Protein AF-0000000076751140 (afdb_homodimer)

Sequence (728 aa):
MRSELDDDQKALADAVTRLVRRRSEVVDLRAAVASPLGYDTTLWTTLCEQIGAAALAIPEDDGGAGFTLVETFVVLERLGAELTPSPLLGSGVLAAQAILAAAGPEDRARLLPGLAEGRTTGALAWADTRGRWRTDGSDVRAERTDDGWRLSGTSPLVLDGTDADVLLVVATTPDGVGLFEAGSGVRRDPTPALDPTLRFATVHVDGAPATPLATDAGPALSRLRDVAAVAITALQVGAAQTALDRTVEHLTTRVQFGRPLGSFQALKHRVADLYVQVETARSMFLAAARAAAHDPDDLPYRAACAKAWCSDAFSAVTAEMVQLHGGIAITWEHDAHLYFKRAHATAQLFGSAREHRRRLLEYVMRSELDDDQKALADAVTRLVRRRSEVVDLRAAVASPLGYDTTLWTTLCEQIGAAALAIPEDDGGAGFTLVETFVVLERLGAELTPSPLLGSGVLAAQAILAAAGPEDRARLLPGLAEGRTTGALAWADTRGRWRTDGSDVRAERTDDGWRLSGTSPLVLDGTDADVLLVVATTPDGVGLFEAGSGVRRDPTPALDPTLRFATVHVDGAPATPLATDAGPALSRLRDVAAVAITALQVGAAQTALDRTVEHLTTRVQFGRPLGSFQALKHRVADLYVQVETARSMFLAAARAAAHDPDDLPYRAACAKAWCSDAFSAVTAEMVQLHGGIAITWEHDAHLYFKRAHATAQLFGSAREHRRRLLEYV

Solvent-accessible surface area (backbone atoms only — not comparable to full-atom values): 34462 Å² total; per-residue (Å²): 132,78,85,59,78,53,71,68,52,46,51,50,41,52,53,51,44,51,54,52,55,59,46,44,75,76,50,43,71,68,58,25,42,67,33,96,83,32,33,47,64,66,58,52,51,46,38,20,71,76,67,26,58,32,7,26,61,30,48,51,96,44,53,22,65,49,50,43,48,44,59,40,35,42,51,38,15,48,33,22,36,66,63,52,38,64,61,50,62,27,19,41,40,50,28,45,49,48,43,70,58,42,36,48,70,69,57,38,63,68,52,36,36,43,35,16,58,52,81,35,43,25,8,44,30,39,20,16,82,63,34,44,73,51,45,74,31,34,52,20,36,42,43,83,51,97,90,40,37,29,29,35,38,41,20,35,78,7,37,49,37,57,76,35,72,39,43,34,34,38,22,22,37,97,86,35,17,20,33,27,39,58,50,64,72,61,51,54,42,74,37,61,37,59,25,68,53,52,53,26,6,34,38,38,29,73,66,16,44,38,46,77,45,26,66,75,23,35,69,38,40,47,51,45,48,32,51,49,24,37,45,50,25,23,28,34,42,24,26,31,51,41,44,45,52,53,40,51,51,49,27,64,69,38,68,51,97,91,33,40,46,51,69,37,64,70,54,42,54,53,49,52,51,46,49,52,38,48,52,51,24,45,46,33,35,51,52,16,33,46,16,65,55,75,30,71,88,50,18,62,60,33,14,28,54,16,34,25,45,19,34,52,33,22,40,53,36,27,52,51,36,28,61,75,44,33,34,37,16,34,22,73,87,31,66,40,35,56,55,37,28,42,29,60,38,55,29,27,51,74,50,34,38,68,54,25,53,54,58,49,50,76,76,99,131,78,86,57,77,52,71,69,53,46,50,50,39,51,52,50,43,52,53,52,56,59,45,44,74,76,50,43,70,67,58,25,41,67,34,97,83,32,32,47,64,65,57,53,50,47,39,20,71,76,67,29,57,31,8,24,57,30,47,52,95,42,53,21,66,49,50,45,49,45,59,38,35,42,50,38,15,49,33,22,36,66,64,52,36,65,61,49,62,26,18,41,40,50,29,45,48,48,43,70,56,41,36,47,71,69,58,38,64,68,51,37,37,42,36,15,57,52,79,36,42,26,7,44,28,38,20,16,81,64,35,44,72,52,47,74,30,34,52,20,36,43,45,82,53,99,90,41,37,28,30,36,36,41,21,34,79,7,37,47,36,57,76,34,72,40,44,32,34,40,22,22,37,96,86,35,16,21,35,27,38,58,50,65,71,60,48,53,41,74,37,63,37,60,24,70,53,52,54,27,6,35,37,38,30,74,66,17,44,36,46,78,46,26,67,74,23,35,69,37,41,48,52,44,48,33,52,50,22,38,45,49,27,23,27,34,42,24,27,31,51,41,45,45,52,53,40,52,52,48,28,64,69,37,67,52,97,91,33,40,46,51,70,36,64,70,53,42,54,54,50,52,52,46,49,53,39,49,52,52,26,45,46,33,34,51,53,16,33,47,16,65,55,73,30,70,89,50,19,60,62,32,16,29,54,17,34,24,45,19,33,51,32,23,40,52,38,27,51,50,36,28,61,76,44,34,34,36,15,34,23,71,85,30,67,41,37,58,55,36,27,42,28,59,37,56,30,26,50,74,51,34,38,69,54,26,53,53,59,49,52,75,77,101

InterPro domains:
  IPR009075 Acyl-CoA dehydrogenase/oxidase, C-terminal [PF00441] (229-358)
  IPR009100 Acyl-CoA dehydrogenase/oxidase, N-terminal and middle domain superfamily [SSF56645] (1-181)
  IPR013786 Acyl-CoA dehydrogenase/oxidase, N-terminal [PF02771] (7-118)
  IPR036250 Acyl-CoA dehydrogenase-like, C-terminal [SSF47203] (226-363)
  IPR037069 Acyl-CoA dehydrogenase/oxidase, N-terminal domain superfamily [G3DSA:1.10.540.10] (4-120)
  IPR046373 Acyl-CoA oxidase/dehydrogenase, middle domain superfamily [G3DSA:2.40.110.10] (127-215)

Radius of gyration: 27.32 Å; Cα contacts (8 Å, |Δi|>4): 1564; chains: 2; bounding box: 52×80×61 Å

Foldseek 3Di:
DPLDDDPVLVVLLVVLLVLVVVVCVVPPQVNQLPDPLRADVVSLQCCCVVVLLLQACPCVVLQGDRHHCLSNLSSLLSCLLRLHFDLCLFFSAQVLLLLVLFFDPVVSNVPRNCRSSSVFGEKEQAAEPVRARDLFFHQWAWDQDPVGIWIFGKGWFIWSQQDGPWYWYWHAYPVTIFIKTFDPDKDWAWDQALFSSTTITMIGGDRTHIGTRHRHCSVSSVLSLLSSLLSLLSSLLSNLVSLLVVLVVQQQPDDDPRGGNCVDPVVVVLSVVLVVLSSVLSSLSSVLSVCSGPNVPCNLLSSLVNLLSSLVSLLSSLVSSCVSVDPCLCDPNDCSSNSNSSSVVSCPHSHHSVRSVVVNVVVD/DPLDDDPVLVVLLVVLLVLVVVVCVVAPQVNQLPDPLRADPVSLLCCCVVVLLLQACPCVVLQGDRHHCLSNLSSLLSCLLRLHFDLCLFFSAQVLLLLVLFFDPVVSNVPVNCRSSSVFGEKEQAAAPVRARDLFFHQWAWDQDPVGIWIFGKGWFIWSQQDGPWYWYWHAYPVTIFIKTFDPDKDWAWDQALFSSTTITMIGGDRTHIGTRHRHCSVSSVLSLLSSLLSLLSSLLSNLVSLLVVLVVQQQPDDDPRGGNCVDPVVVVLSVVLVVLSSVLSSLSSVLSVCSGPNVVCNLQSSLVNLLSSLVSLLSSLVSSCVSVDPCLCDPNDCSSNSNSSSVVSCPHSHHSVRSVVVNVVVD

Organism: NCBI:txid927661

pLDDT: mean 94.87, std 6.42, range [36.28, 98.94]

Structure (mmCIF, N/CA/C/O backbone):
data_AF-0000000076751140-model_v1
#
loop_
_entity.id
_entity.type
_entity.pdbx_description
1 polymer 'Acyl-CoA dehydrogenase'
#
loop_
_atom_site.group_PDB
_atom_site.id
_atom_site.type_symbol
_atom_site.label_atom_id
_atom_site.label_alt_id
_atom_site.label_comp_id
_atom_site.label_asym_id
_atom_site.label_entity_id
_atom_site.label_seq_id
_atom_site.pdbx_PDB_ins_code
_atom_site.Cartn_x
_atom_site.Cartn_y
_atom_site.Cartn_z
_atom_site.occupancy
_atom_site.B_iso_or_equiv
_atom_site.auth_seq_id
_atom_site.auth_comp_id
_atom_site.auth_asym_id
_atom_site.auth_atom_id
_atom_site.pdbx_PDB_model_num
ATOM 1 N N . MET A 1 1 ? -12.578 17.047 31.75 1 36.56 1 MET A N 1
ATOM 2 C CA . MET A 1 1 ? -12.375 17.219 30.312 1 36.56 1 MET A CA 1
ATOM 3 C C . MET A 1 1 ? -13.336 16.344 29.516 1 36.56 1 MET A C 1
ATOM 5 O O . MET A 1 1 ? -13.477 15.156 29.797 1 36.56 1 MET A O 1
ATOM 9 N N . ARG A 1 2 ? -14.352 16.719 28.875 1 49.09 2 ARG A N 1
ATOM 10 C CA . ARG A 1 2 ? -15.445 16.016 28.203 1 49.09 2 ARG A CA 1
ATOM 11 C C . ARG A 1 2 ? -14.914 15.133 27.078 1 49.09 2 ARG A C 1
ATOM 13 O O . ARG A 1 2 ? -14.273 15.625 26.141 1 49.09 2 ARG A O 1
ATOM 20 N N . SER A 1 3 ? -14.789 13.883 27.203 1 66.38 3 SER A N 1
ATOM 21 C CA . SER A 1 3 ? -14.289 12.812 26.344 1 66.38 3 SER A CA 1
ATOM 22 C C . SER A 1 3 ? -15.117 12.695 25.062 1 66.38 3 SER A C 1
ATOM 24 O O . SER A 1 3 ? -14.797 11.906 24.172 1 66.38 3 SER A O 1
ATOM 26 N N . GLU A 1 4 ? -16.062 13.688 24.969 1 81 4 GLU A N 1
ATOM 27 C CA . GLU A 1 4 ? -16.953 13.578 23.828 1 81 4 GLU A CA 1
ATOM 28 C C . GLU A 1 4 ? -17.156 14.938 23.156 1 81 4 GLU A C 1
ATOM 30 O O . GLU A 1 4 ? -16.906 15.977 23.75 1 81 4 GLU A O 1
ATOM 35 N N . LEU A 1 5 ? -17.531 14.938 21.938 1 92.81 5 LEU A N 1
ATOM 36 C CA . LEU A 1 5 ? -17.906 16.125 21.172 1 92.81 5 LEU A CA 1
ATOM 37 C C . LEU A 1 5 ? -19.141 16.781 21.781 1 92.81 5 LEU A C 1
ATOM 39 O O . LEU A 1 5 ? -20.031 16.094 22.281 1 92.81 5 LEU A O 1
ATOM 43 N N . ASP A 1 6 ? -19.172 18.109 21.859 1 92.62 6 ASP A N 1
ATOM 44 C CA . ASP A 1 6 ? -20.391 18.781 22.266 1 92.62 6 ASP A CA 1
ATOM 45 C C . ASP A 1 6 ? -21.453 18.719 21.172 1 92.62 6 ASP A C 1
ATOM 47 O O . ASP A 1 6 ? -21.203 18.141 20.109 1 92.62 6 ASP A O 1
ATOM 51 N N . ASP A 1 7 ? -22.656 19.188 21.391 1 93.12 7 ASP A N 1
ATOM 52 C CA . ASP A 1 7 ? -23.797 19.016 20.484 1 93.12 7 ASP A CA 1
ATOM 53 C C . ASP A 1 7 ? -23.531 19.719 19.156 1 93.12 7 ASP A C 1
ATOM 55 O O . ASP A 1 7 ? -23.922 19.203 18.094 1 93.12 7 ASP A O 1
ATOM 59 N N . ASP A 1 8 ? -22.984 20.859 19.203 1 95.12 8 ASP A N 1
ATOM 60 C CA . ASP A 1 8 ? -22.688 21.594 17.969 1 95.12 8 ASP A CA 1
ATOM 61 C C . ASP A 1 8 ? -21.656 20.844 17.125 1 95.12 8 ASP A C 1
ATOM 63 O O . ASP A 1 8 ? -21.781 20.766 15.906 1 95.12 8 ASP A O 1
ATOM 67 N N . GLN A 1 9 ? -20.641 20.344 17.766 1 96.19 9 GLN A N 1
ATOM 68 C CA . GLN A 1 9 ? -19.609 19.578 17.078 1 96.19 9 GLN A CA 1
ATOM 69 C C . GLN A 1 9 ? -20.172 18.281 16.484 1 96.19 9 GLN A C 1
ATOM 71 O O . GLN A 1 9 ? -19.797 17.891 15.383 1 96.19 9 GLN A O 1
ATOM 76 N N . LYS A 1 10 ? -21.047 17.688 17.188 1 96.5 10 LYS A N 1
ATOM 77 C CA . LYS A 1 10 ? -21.734 16.5 16.672 1 96.5 10 LYS A CA 1
ATOM 78 C C . LYS A 1 10 ? -22.562 16.844 15.445 1 96.5 10 LYS A C 1
ATOM 80 O O . LYS A 1 10 ? -22.609 16.078 14.477 1 96.5 10 LYS A O 1
ATOM 85 N N . ALA A 1 11 ? -23.297 17.922 15.555 1 96.81 11 ALA A N 1
ATOM 86 C CA . ALA A 1 11 ? -24.094 18.375 14.422 1 96.81 11 ALA A CA 1
ATOM 87 C C . ALA A 1 11 ? -23.219 18.641 13.203 1 96.81 11 ALA A C 1
ATOM 89 O O . ALA A 1 11 ? -23.609 18.344 12.07 1 96.81 11 ALA A O 1
ATOM 90 N N . LEU A 1 12 ? -22.109 19.25 13.414 1 97.88 12 LEU A N 1
ATOM 91 C CA . LEU A 1 12 ? -21.125 19.484 12.359 1 97.88 12 LEU A CA 1
ATOM 92 C C . LEU A 1 12 ? -20.688 18.172 11.719 1 97.88 12 LEU A C 1
ATOM 94 O O . LEU A 1 12 ? -20.672 18.031 10.5 1 97.88 12 LEU A O 1
ATOM 98 N N . ALA A 1 13 ? -20.312 17.219 12.555 1 97.94 13 ALA A N 1
ATOM 99 C CA . ALA A 1 13 ? -19.906 15.906 12.078 1 97.94 13 ALA A CA 1
ATOM 100 C C . ALA A 1 13 ? -20.984 15.281 11.195 1 97.94 13 ALA A C 1
ATOM 102 O O . ALA A 1 13 ? -20.688 14.75 10.125 1 97.94 13 ALA A O 1
ATOM 103 N N . ASP A 1 14 ? -22.219 15.359 11.625 1 97.38 14 ASP A N 1
ATOM 104 C CA . ASP A 1 14 ? -23.344 14.781 10.891 1 97.38 14 ASP A CA 1
ATOM 105 C C . ASP A 1 14 ? -23.531 15.477 9.547 1 97.38 14 ASP A C 1
ATOM 107 O O . ASP A 1 14 ? -23.812 14.828 8.539 1 97.38 14 ASP A O 1
ATOM 111 N N . ALA A 1 15 ? -23.438 16.75 9.586 1 97.69 15 ALA A N 1
ATOM 112 C CA . ALA A 1 15 ? -23.609 17.516 8.359 1 97.69 15 ALA A CA 1
ATOM 113 C C . ALA A 1 15 ? -22.531 17.156 7.336 1 97.69 15 ALA A C 1
ATOM 115 O O . ALA A 1 15 ? -22.828 16.984 6.152 1 97.69 15 ALA A O 1
ATOM 116 N N . VAL A 1 16 ? -21.297 17.078 7.746 1 98.44 16 VAL A N 1
ATOM 117 C CA . VAL A 1 16 ? -20.203 16.719 6.859 1 98.44 16 VAL A CA 1
ATOM 118 C C . VAL A 1 16 ? -20.406 15.305 6.316 1 98.44 16 VAL A C 1
ATOM 120 O O . VAL A 1 16 ? -20.234 15.07 5.117 1 98.44 16 VAL A O 1
ATOM 123 N N . THR A 1 17 ? -20.75 14.422 7.195 1 97.88 17 THR A N 1
ATOM 124 C CA . THR A 1 17 ? -21 13.039 6.785 1 97.88 17 THR A CA 1
ATOM 125 C C . THR A 1 17 ? -22.062 12.984 5.691 1 97.88 17 THR A C 1
ATOM 127 O O . THR A 1 17 ? -21.891 12.281 4.691 1 97.88 17 THR A O 1
ATOM 130 N N . ARG A 1 18 ? -23.125 13.695 5.867 1 96.94 18 ARG A N 1
ATOM 131 C CA . ARG A 1 18 ? -24.219 13.711 4.895 1 96.94 18 ARG A CA 1
ATOM 132 C C . ARG A 1 18 ? -23.734 14.25 3.549 1 96.94 18 ARG A C 1
ATOM 134 O O . ARG A 1 18 ? -24.062 13.688 2.498 1 96.94 18 ARG A O 1
ATOM 141 N N . LEU A 1 19 ? -23 15.32 3.568 1 97.19 19 LEU A N 1
ATOM 142 C CA . LEU A 1 19 ? -22.5 15.922 2.34 1 97.19 19 LEU A CA 1
ATOM 143 C C . LEU A 1 19 ? -21.562 14.977 1.606 1 97.19 19 LEU A C 1
ATOM 145 O O . LEU A 1 19 ? -21.672 14.812 0.387 1 97.19 19 LEU A O 1
ATOM 149 N N . VAL A 1 20 ? -20.672 14.344 2.324 1 96.69 20 VAL A N 1
ATOM 150 C CA . VAL A 1 20 ? -19.672 13.453 1.744 1 96.69 20 VAL A CA 1
ATOM 151 C C . VAL A 1 20 ? -20.359 12.227 1.146 1 96.69 20 VAL A C 1
ATOM 153 O O . VAL A 1 20 ? -20.062 11.844 0.01 1 96.69 20 VAL A O 1
ATOM 156 N N . ARG A 1 21 ? -21.25 11.664 1.855 1 94.44 21 ARG A N 1
ATOM 157 C CA . ARG A 1 21 ? -21.938 10.461 1.395 1 94.44 21 ARG A CA 1
ATOM 158 C C . ARG A 1 21 ? -22.797 10.766 0.174 1 94.44 21 ARG A C 1
ATOM 160 O O . ARG A 1 21 ? -22.844 9.977 -0.777 1 94.44 21 ARG A O 1
ATOM 167 N N . ARG A 1 22 ? -23.5 11.844 0.171 1 93.81 22 ARG A N 1
ATOM 168 C CA . ARG A 1 22 ? -24.312 12.234 -0.969 1 93.81 22 ARG A CA 1
ATOM 169 C C . ARG A 1 22 ? -23.469 12.422 -2.221 1 93.81 22 ARG A C 1
ATOM 171 O O . ARG A 1 22 ? -23.844 11.984 -3.309 1 93.81 22 ARG A O 1
ATOM 178 N N . ARG A 1 23 ? -22.359 13.062 -2.09 1 91.88 23 ARG A N 1
ATOM 179 C CA . ARG A 1 23 ? -21.5 13.328 -3.24 1 91.88 23 ARG A CA 1
ATOM 180 C C . ARG A 1 23 ? -20.844 12.055 -3.742 1 91.88 23 ARG A C 1
ATOM 182 O O . ARG A 1 23 ? -20.625 11.891 -4.945 1 91.88 23 ARG A O 1
ATOM 189 N N . SER A 1 24 ? -20.5 11.164 -2.818 1 89.06 24 SER A N 1
ATOM 190 C CA . SER A 1 24 ? -19.828 9.914 -3.182 1 89.06 24 SER A CA 1
ATOM 191 C C . SER A 1 24 ? -20.719 9.055 -4.074 1 89.06 24 SER A C 1
ATOM 193 O O . SER A 1 24 ? -20.234 8.195 -4.801 1 89.06 24 SER A O 1
ATOM 195 N N . GLU A 1 25 ? -22.031 9.305 -4.035 1 86.62 25 GLU A N 1
ATOM 196 C CA . GLU A 1 25 ? -22.969 8.602 -4.91 1 86.62 25 GLU A CA 1
ATOM 197 C C . GLU A 1 25 ? -22.828 9.07 -6.355 1 86.62 25 GLU A C 1
ATOM 199 O O . GLU A 1 25 ? -23.188 8.344 -7.285 1 86.62 25 GLU A O 1
ATOM 204 N N . VAL A 1 26 ? -22.344 10.234 -6.547 1 86.06 26 VAL A N 1
ATOM 205 C CA . VAL A 1 26 ? -22.25 10.852 -7.867 1 86.06 26 VAL A CA 1
ATOM 206 C C . VAL A 1 26 ? -20.828 10.711 -8.398 1 86.06 26 VAL A C 1
ATOM 208 O O . VAL A 1 26 ? -20.625 10.406 -9.578 1 86.06 26 VAL A O 1
ATOM 211 N N . VAL A 1 27 ? -19.859 10.961 -7.582 1 87 27 VAL A N 1
ATOM 212 C CA . VAL A 1 27 ? -18.438 10.875 -7.91 1 87 27 VAL A CA 1
ATOM 213 C C . VAL A 1 27 ? -17.75 9.883 -6.977 1 87 27 VAL A C 1
ATOM 215 O O . VAL A 1 27 ? -17.5 10.188 -5.809 1 87 27 VAL A O 1
ATOM 218 N N . ASP A 1 28 ? -17.328 8.828 -7.617 1 88.5 28 ASP A N 1
ATOM 219 C CA . ASP A 1 28 ? -16.688 7.84 -6.75 1 88.5 28 ASP A CA 1
ATOM 220 C C . ASP A 1 28 ? -15.234 8.188 -6.492 1 88.5 28 ASP A C 1
ATOM 222 O O . ASP A 1 28 ? -14.695 9.117 -7.094 1 88.5 28 ASP A O 1
ATOM 226 N N . LEU A 1 29 ? -14.664 7.52 -5.566 1 90.44 29 LEU A N 1
ATOM 227 C CA . LEU A 1 29 ? -13.312 7.789 -5.082 1 90.44 29 LEU A CA 1
ATOM 228 C C . LEU A 1 29 ? -12.305 7.723 -6.219 1 90.44 29 LEU A C 1
ATOM 230 O O . LEU A 1 29 ? -11.391 8.547 -6.297 1 90.44 29 LEU A O 1
ATOM 234 N N . ARG A 1 30 ? -12.445 6.801 -7.125 1 89.06 30 ARG A N 1
ATOM 235 C CA . ARG A 1 30 ? -11.523 6.633 -8.242 1 89.06 30 ARG A CA 1
ATOM 236 C C . ARG A 1 30 ? -11.539 7.852 -9.156 1 89.06 30 ARG A C 1
ATOM 238 O O . ARG A 1 30 ? -10.484 8.328 -9.586 1 89.06 30 ARG A O 1
ATOM 245 N N . ALA A 1 31 ? -12.719 8.273 -9.422 1 92.38 31 ALA A N 1
ATOM 246 C CA . ALA A 1 31 ? -12.875 9.445 -10.281 1 92.38 31 ALA A CA 1
ATOM 247 C C . ALA A 1 31 ? -12.281 10.688 -9.625 1 92.38 31 ALA A C 1
ATOM 249 O O . ALA A 1 31 ? -11.641 11.5 -10.297 1 92.38 31 ALA A O 1
ATOM 250 N N . ALA A 1 32 ? -12.508 10.867 -8.383 1 93.06 32 ALA A N 1
ATOM 251 C CA . ALA A 1 32 ? -11.961 12.008 -7.656 1 93.06 32 ALA A CA 1
ATOM 252 C C . ALA A 1 32 ? -10.43 12 -7.695 1 93.06 32 ALA A C 1
ATOM 254 O O . ALA A 1 32 ? -9.805 13.023 -7.977 1 93.06 32 ALA A O 1
ATOM 255 N N . VAL A 1 33 ? -9.828 10.844 -7.469 1 91.81 33 VAL A N 1
ATOM 256 C CA . VAL A 1 33 ? -8.375 10.68 -7.434 1 91.81 33 VAL A CA 1
ATOM 257 C C . VAL A 1 33 ? -7.793 10.93 -8.82 1 91.81 33 VAL A C 1
ATOM 259 O O . VAL A 1 33 ? -6.715 11.508 -8.953 1 91.81 33 VAL A O 1
ATOM 262 N N . ALA A 1 34 ? -8.516 10.562 -9.797 1 91.44 34 ALA A N 1
ATOM 263 C CA . ALA A 1 34 ? -8.039 10.656 -11.172 1 91.44 34 ALA A CA 1
ATOM 264 C C . ALA A 1 34 ? -8.234 12.07 -11.719 1 91.44 34 ALA A C 1
ATOM 266 O O . ALA A 1 34 ? -7.695 12.406 -12.781 1 91.44 34 ALA A O 1
ATOM 267 N N . SER A 1 35 ? -8.953 12.883 -11.023 1 93.75 35 SER A N 1
ATOM 268 C CA . SER A 1 35 ? -9.203 14.242 -11.5 1 93.75 35 SER A CA 1
ATOM 269 C C . SER A 1 35 ? -7.91 15.047 -11.57 1 93.75 35 SER A C 1
ATOM 271 O O . SER A 1 35 ? -6.906 14.688 -10.953 1 93.75 35 SER A O 1
ATOM 273 N N . PRO A 1 36 ? -7.855 16.078 -12.297 1 91.94 36 PRO A N 1
ATOM 274 C CA . PRO A 1 36 ? -6.637 16.875 -12.492 1 91.94 36 PRO A CA 1
ATOM 275 C C . PRO A 1 36 ? -6.059 17.391 -11.18 1 91.94 36 PRO A C 1
ATOM 277 O O . PRO A 1 36 ? -4.836 17.406 -10.992 1 91.94 36 PRO A O 1
ATOM 280 N N . LEU A 1 37 ? -6.965 17.75 -10.227 1 94.69 37 LEU A N 1
ATOM 281 C CA . LEU A 1 37 ? -6.484 18.328 -8.969 1 94.69 37 LEU A CA 1
ATOM 282 C C . LEU A 1 37 ? -6.391 17.266 -7.883 1 94.69 37 LEU A C 1
ATOM 284 O O . LEU A 1 37 ? -5.898 17.531 -6.785 1 94.69 37 LEU A O 1
ATOM 288 N N . GLY A 1 38 ? -6.938 16.109 -8.219 1 94.94 38 GLY A N 1
ATOM 289 C CA . GLY A 1 38 ? -6.828 15 -7.289 1 94.94 38 GLY A CA 1
ATOM 290 C C . GLY A 1 38 ? -7.926 14.984 -6.246 1 94.94 38 GLY A C 1
ATOM 291 O O . GLY A 1 38 ? -7.855 14.234 -5.27 1 94.94 38 GLY A O 1
ATOM 292 N N . TYR A 1 39 ? -8.914 15.883 -6.348 1 96.62 39 TYR A N 1
ATOM 293 C CA . TYR A 1 39 ? -10.086 15.914 -5.477 1 96.62 39 TYR A CA 1
ATOM 294 C C . TYR A 1 39 ? -11.297 16.469 -6.207 1 96.62 39 TYR A C 1
ATOM 296 O O . TYR A 1 39 ? -11.172 17.016 -7.309 1 96.62 39 TYR A O 1
ATOM 304 N N . ASP A 1 40 ? -12.43 16.25 -5.629 1 97.06 40 ASP A N 1
ATOM 305 C CA . ASP A 1 40 ? -13.688 16.75 -6.176 1 97.06 40 ASP A CA 1
ATOM 306 C C . ASP A 1 40 ? -13.875 18.219 -5.836 1 97.06 40 ASP A C 1
ATOM 308 O O . ASP A 1 40 ? -14.297 18.562 -4.73 1 97.06 40 ASP A O 1
ATOM 312 N N . THR A 1 41 ? -13.727 19.078 -6.836 1 96.69 41 THR A N 1
ATOM 313 C CA . THR A 1 41 ? -13.789 20.516 -6.625 1 96.69 41 THR A CA 1
ATOM 314 C C . THR A 1 41 ? -15.203 20.938 -6.238 1 96.69 41 THR A C 1
ATOM 316 O O . THR A 1 41 ? -15.375 21.906 -5.492 1 96.69 41 THR A O 1
ATOM 319 N N . THR A 1 42 ? -16.156 20.203 -6.707 1 96.94 42 THR A N 1
ATOM 320 C CA . THR A 1 42 ? -17.531 20.516 -6.348 1 96.94 42 THR A CA 1
ATOM 321 C C . THR A 1 42 ? -17.781 20.234 -4.867 1 96.94 42 THR A C 1
ATOM 323 O O . THR A 1 42 ? -18.406 21.031 -4.176 1 96.94 42 THR A O 1
ATOM 326 N N . LEU A 1 43 ? -17.297 19.125 -4.445 1 97.56 43 LEU A N 1
ATOM 327 C CA . LEU A 1 43 ? -17.438 18.812 -3.027 1 97.56 43 LEU A CA 1
ATOM 328 C C . LEU A 1 43 ? -16.688 19.844 -2.172 1 97.56 43 LEU A C 1
ATOM 330 O O . LEU A 1 43 ? -17.203 20.281 -1.142 1 97.56 43 LEU A O 1
ATOM 334 N N . TRP A 1 44 ? -15.484 20.203 -2.559 1 97.69 44 TRP A N 1
ATOM 335 C CA . TRP A 1 44 ? -14.695 21.188 -1.819 1 97.69 44 TRP A CA 1
ATOM 336 C C . TRP A 1 44 ? -15.445 22.5 -1.706 1 97.69 44 TRP A C 1
ATOM 338 O O . TRP A 1 44 ? -15.57 23.062 -0.613 1 97.69 44 TRP A O 1
ATOM 348 N N . THR A 1 45 ? -15.977 22.953 -2.805 1 97.75 45 THR A N 1
ATOM 349 C CA . THR A 1 45 ? -16.734 24.188 -2.82 1 97.75 45 THR A CA 1
ATOM 350 C C . THR A 1 45 ? -17.938 24.094 -1.894 1 97.75 45 THR A C 1
ATOM 352 O O . THR A 1 45 ? -18.219 25.016 -1.127 1 97.75 45 THR A O 1
ATOM 355 N N . THR A 1 46 ? -18.594 22.984 -1.948 1 97.69 46 THR A N 1
ATOM 356 C CA . THR A 1 46 ? -19.781 22.766 -1.114 1 97.69 46 THR A CA 1
ATOM 357 C C . THR A 1 46 ? -19.406 22.781 0.364 1 97.69 46 THR A C 1
ATOM 359 O O . THR A 1 46 ? -20.094 23.391 1.185 1 97.69 46 THR A O 1
ATOM 362 N N . LEU A 1 47 ? -18.312 22.125 0.734 1 98.19 47 LEU A N 1
ATOM 363 C CA . LEU A 1 47 ? -17.844 22.078 2.115 1 98.19 47 LEU A CA 1
ATOM 364 C C . LEU A 1 47 ? -17.484 23.484 2.611 1 98.19 47 LEU A C 1
ATOM 366 O O . LEU A 1 47 ? -17.766 23.828 3.762 1 98.19 47 LEU A O 1
ATOM 370 N N . CYS A 1 48 ? -16.891 24.25 1.757 1 98.25 48 CYS A N 1
ATOM 371 C CA . CYS A 1 48 ? -16.469 25.594 2.146 1 98.25 48 CYS A CA 1
ATOM 372 C C . CYS A 1 48 ? -17.688 26.531 2.252 1 98.25 48 CYS A C 1
ATOM 374 O O . CYS A 1 48 ? -17.781 27.328 3.188 1 98.25 48 CYS A O 1
ATOM 376 N N . GLU A 1 49 ? -18.625 26.375 1.36 1 97.44 49 GLU A N 1
ATOM 377 C CA . GLU A 1 49 ? -19.75 27.281 1.309 1 97.44 49 GLU A CA 1
ATOM 378 C C . GLU A 1 49 ? -20.797 26.938 2.367 1 97.44 49 GLU A C 1
ATOM 380 O O . GLU A 1 49 ? -21.344 27.828 3.016 1 97.44 49 GLU A O 1
ATOM 385 N N . GLN A 1 50 ? -21.047 25.688 2.525 1 96.75 50 GLN A N 1
ATOM 386 C CA . GLN A 1 50 ? -22.156 25.281 3.381 1 96.75 50 GLN A CA 1
ATOM 387 C C . GLN A 1 50 ? -21.688 25.047 4.812 1 96.75 50 GLN A C 1
ATOM 389 O O . GLN A 1 50 ? -22.438 25.281 5.762 1 96.75 50 GLN A O 1
ATOM 394 N N . ILE A 1 51 ? -20.469 24.609 4.957 1 96.31 51 ILE A N 1
ATOM 395 C CA . ILE A 1 51 ? -19.969 24.25 6.273 1 96.31 51 ILE A CA 1
ATOM 396 C C . ILE A 1 51 ? -18.938 25.266 6.73 1 96.31 51 ILE A C 1
ATOM 398 O O . ILE A 1 51 ? -18.703 25.438 7.93 1 96.31 51 ILE A O 1
ATOM 402 N N . GLY A 1 52 ? -18.344 25.984 5.766 1 98 52 GLY A N 1
ATOM 403 C CA . GLY A 1 52 ? -17.188 26.812 6.078 1 98 52 GLY A CA 1
ATOM 404 C C . GLY A 1 52 ? -15.969 26.016 6.504 1 98 52 GLY A C 1
ATOM 405 O O . GLY A 1 52 ? -15.242 26.422 7.414 1 98 52 GLY A O 1
ATOM 406 N N . ALA A 1 53 ? -15.758 24.891 5.895 1 98.44 53 ALA A N 1
ATOM 407 C CA . ALA A 1 53 ? -14.773 23.906 6.34 1 98.44 53 ALA A CA 1
ATOM 408 C C . ALA A 1 53 ? -13.375 24.516 6.398 1 98.44 53 ALA A C 1
ATOM 410 O O . ALA A 1 53 ? -12.602 24.219 7.312 1 98.44 53 ALA A O 1
ATOM 411 N N . ALA A 1 54 ? -13.023 25.406 5.496 1 98.5 54 ALA A N 1
ATOM 412 C CA . ALA A 1 54 ? -11.68 25.969 5.422 1 98.5 54 ALA A CA 1
ATOM 413 C C . ALA A 1 54 ? -11.523 27.141 6.383 1 98.5 54 ALA A C 1
ATOM 415 O O . ALA A 1 54 ? -10.406 27.578 6.656 1 98.5 54 ALA A O 1
ATOM 416 N N . ALA A 1 55 ? -12.602 27.625 6.941 1 98.56 55 ALA A N 1
ATOM 417 C CA . ALA A 1 55 ? -12.594 28.875 7.707 1 98.56 55 ALA A CA 1
ATOM 418 C C . ALA A 1 55 ? -12.68 28.594 9.203 1 98.56 55 ALA A C 1
ATOM 420 O O . ALA A 1 55 ? -12.414 29.469 10.023 1 98.56 55 ALA A O 1
ATOM 421 N N . LEU A 1 56 ? -12.992 27.391 9.594 1 98.19 56 LEU A N 1
ATOM 422 C CA . LEU A 1 56 ? -13.422 27.078 10.953 1 98.19 56 LEU A CA 1
ATOM 423 C C . LEU A 1 56 ? -12.414 27.578 11.977 1 98.19 56 LEU A C 1
ATOM 425 O O . LEU A 1 56 ? -12.75 28.406 12.836 1 98.19 56 LEU A O 1
ATOM 429 N N . ALA A 1 57 ? -11.141 27.219 11.828 1 97.62 57 ALA A N 1
ATOM 430 C CA . ALA A 1 57 ? -10.133 27.531 12.844 1 97.62 57 ALA A CA 1
ATOM 431 C C . ALA A 1 57 ? -9.367 28.797 12.477 1 97.62 57 ALA A C 1
ATOM 433 O O . ALA A 1 57 ? -8.195 28.953 12.852 1 97.62 57 ALA A O 1
ATOM 434 N N . ILE A 1 58 ? -9.914 29.672 11.68 1 98.56 58 ILE A N 1
ATOM 435 C CA . ILE A 1 58 ? -9.375 30.984 11.375 1 98.56 58 ILE A CA 1
ATOM 436 C C . ILE A 1 58 ? -10.203 32.062 12.078 1 98.56 58 ILE A C 1
ATOM 438 O O . ILE A 1 58 ? -11.43 32.031 12.031 1 98.56 58 ILE A O 1
ATOM 442 N N . PRO A 1 59 ? -9.57 33 12.828 1 97.94 59 PRO A N 1
ATOM 443 C CA . PRO A 1 59 ? -10.289 34.062 13.539 1 97.94 59 PRO A CA 1
ATOM 444 C C . PRO A 1 59 ? -11.18 34.875 12.617 1 97.94 59 PRO A C 1
ATOM 446 O O . PRO A 1 59 ? -10.836 35.094 11.445 1 97.94 59 PRO A O 1
ATOM 449 N N . GLU A 1 60 ? -12.18 35.438 13.156 1 97.81 60 GLU A N 1
ATOM 450 C CA . GLU A 1 60 ? -13.102 36.25 12.398 1 97.81 60 GLU A CA 1
ATOM 451 C C . GLU A 1 60 ? -12.406 37.469 11.82 1 97.81 60 GLU A C 1
ATOM 453 O O . GLU A 1 60 ? -12.664 37.875 10.68 1 97.81 60 GLU A O 1
ATOM 458 N N . ASP A 1 61 ? -11.516 38.031 12.609 1 97.19 61 ASP A N 1
ATOM 459 C CA . ASP A 1 61 ? -10.789 39.219 12.188 1 97.19 61 ASP A CA 1
ATOM 460 C C . ASP A 1 61 ? -9.898 38.938 10.977 1 97.19 61 ASP A C 1
ATOM 462 O O . ASP A 1 61 ? -9.484 39.844 10.273 1 97.19 61 ASP A O 1
ATOM 466 N N . ASP A 1 62 ? -9.664 37.688 10.734 1 97.62 62 ASP A N 1
ATOM 467 C CA . ASP A 1 62 ? -8.836 37.25 9.609 1 97.62 62 ASP A CA 1
ATOM 468 C C . ASP A 1 62 ? -9.688 36.656 8.492 1 97.62 62 ASP A C 1
ATOM 470 O O . ASP A 1 62 ? -9.164 35.969 7.605 1 97.62 62 ASP A O 1
ATOM 474 N N . GLY A 1 63 ? -11.031 36.812 8.609 1 97.06 63 GLY A N 1
ATOM 475 C CA . GLY A 1 63 ? -11.93 36.344 7.566 1 97.06 63 GLY A CA 1
ATOM 476 C C . GLY A 1 63 ? -12.445 34.938 7.824 1 97.06 63 GLY A C 1
ATOM 477 O O . GLY A 1 63 ? -13.086 34.312 6.957 1 97.06 63 GLY A O 1
ATOM 478 N N . GLY A 1 64 ? -12.172 34.375 8.969 1 98.25 64 GLY A N 1
ATOM 479 C CA . GLY A 1 64 ? -12.602 33.031 9.273 1 98.25 64 GLY A CA 1
ATOM 480 C C . GLY A 1 64 ? -13.883 32.969 10.086 1 98.25 64 GLY A C 1
ATOM 481 O O . GLY A 1 64 ? -14.672 33.906 10.07 1 98.25 64 GLY A O 1
ATOM 482 N N . ALA A 1 65 ? -14.148 31.797 10.625 1 97.75 65 ALA A N 1
ATOM 483 C CA . ALA A 1 65 ? -15.406 31.562 11.336 1 97.75 65 ALA A CA 1
ATOM 484 C C . ALA A 1 65 ? -15.211 31.672 12.844 1 97.75 65 ALA A C 1
ATOM 486 O O . ALA A 1 65 ? -16.172 31.734 13.602 1 97.75 65 ALA A O 1
ATOM 487 N N . GLY A 1 66 ? -14 31.641 13.32 1 97.31 66 GLY A N 1
ATOM 488 C CA . GLY A 1 66 ? -13.695 31.938 14.711 1 97.31 66 GLY A CA 1
ATOM 489 C C . GLY A 1 66 ? -13.883 30.75 15.633 1 97.31 66 GLY A C 1
ATOM 490 O O . GLY A 1 66 ? -13.836 30.891 16.859 1 97.31 66 GLY A O 1
ATOM 491 N N . PHE A 1 67 ? -14.125 29.578 15.102 1 97.31 67 PHE A N 1
ATOM 492 C CA . PHE A 1 67 ? -14.172 28.359 15.914 1 97.31 67 PHE A CA 1
ATOM 493 C C . PHE A 1 67 ? -12.766 27.906 16.281 1 97.31 67 PHE A C 1
ATOM 495 O O . PHE A 1 67 ? -11.797 28.656 16.109 1 97.31 67 PHE A O 1
ATOM 502 N N . THR A 1 68 ? -12.648 26.781 16.922 1 96.69 68 THR A N 1
ATOM 503 C CA . THR A 1 68 ? -11.352 26.234 17.312 1 96.69 68 THR A CA 1
ATOM 504 C C . THR A 1 68 ? -10.922 25.125 16.359 1 96.69 68 THR A C 1
ATOM 506 O O . THR A 1 68 ? -11.648 24.781 15.422 1 96.69 68 THR A O 1
ATOM 509 N N . LEU A 1 69 ? -9.758 24.609 16.562 1 98.19 69 LEU A N 1
ATOM 510 C CA . LEU A 1 69 ? -9.219 23.516 15.75 1 98.19 69 LEU A CA 1
ATOM 511 C C . LEU A 1 69 ? -10.039 22.25 15.945 1 98.19 69 LEU A C 1
ATOM 513 O O . LEU A 1 69 ? -10.023 21.359 15.094 1 98.19 69 LEU A O 1
ATOM 517 N N . VAL A 1 70 ? -10.742 22.141 17.062 1 98.12 70 VAL A N 1
ATOM 518 C CA . VAL A 1 70 ? -11.539 20.938 17.297 1 98.12 70 VAL A CA 1
ATOM 519 C C . VAL A 1 70 ? -12.516 20.734 16.141 1 98.12 70 VAL A C 1
ATOM 521 O O . VAL A 1 70 ? -12.641 19.625 15.617 1 98.12 70 VAL A O 1
ATOM 524 N N . GLU A 1 71 ? -13.211 21.812 15.742 1 98.44 71 GLU A N 1
ATOM 525 C CA . GLU A 1 71 ? -14.195 21.703 14.664 1 98.44 71 GLU A CA 1
ATOM 526 C C . GLU A 1 71 ? -13.531 21.312 13.352 1 98.44 71 GLU A C 1
ATOM 528 O O . GLU A 1 71 ? -14.078 20.516 12.586 1 98.44 71 GLU A O 1
ATOM 533 N N . THR A 1 72 ? -12.391 21.875 13.031 1 98.69 72 THR A N 1
ATOM 534 C CA . THR A 1 72 ? -11.641 21.5 11.836 1 98.69 72 THR A CA 1
ATOM 535 C C . THR A 1 72 ? -11.281 20.016 11.875 1 98.69 72 THR A C 1
ATOM 537 O O . THR A 1 72 ? -11.391 19.312 10.859 1 98.69 72 THR A O 1
ATOM 540 N N . PHE A 1 73 ? -10.836 19.516 13.023 1 98.75 73 PHE A N 1
ATOM 541 C CA . PHE A 1 73 ? -10.445 18.125 13.156 1 98.75 73 PHE A CA 1
ATOM 542 C C . PHE A 1 73 ? -11.664 17.203 13.016 1 98.75 73 PHE A C 1
ATOM 544 O O . PHE A 1 73 ? -11.555 16.094 12.492 1 98.75 73 PHE A O 1
ATOM 551 N N . VAL A 1 74 ? -12.781 17.688 13.469 1 98.38 74 VAL A N 1
ATOM 552 C CA . VAL A 1 74 ? -14.016 16.938 13.281 1 98.38 74 VAL A CA 1
ATOM 553 C C . VAL A 1 74 ? -14.297 16.766 11.789 1 98.38 74 VAL A C 1
ATOM 555 O O . VAL A 1 74 ? -14.664 15.672 11.352 1 98.38 74 VAL A O 1
ATOM 558 N N . VAL A 1 75 ? -14.141 17.781 11.016 1 98.81 75 VAL A N 1
ATOM 559 C CA . VAL A 1 75 ? -14.344 17.703 9.578 1 98.81 75 VAL A CA 1
ATOM 560 C C . VAL A 1 75 ? -13.336 16.719 8.969 1 98.81 75 VAL A C 1
ATOM 562 O O . VAL A 1 75 ? -13.703 15.852 8.172 1 98.81 75 VAL A O 1
ATOM 565 N N . LEU A 1 76 ? -12.094 16.797 9.375 1 98.81 76 LEU A N 1
ATOM 566 C CA . LEU A 1 76 ? -11.055 15.906 8.867 1 98.81 76 LEU A CA 1
ATOM 567 C C . LEU A 1 76 ? -11.367 14.453 9.211 1 98.81 76 LEU A C 1
ATOM 569 O O . LEU A 1 76 ? -11.094 13.555 8.406 1 98.81 76 LEU A O 1
ATOM 573 N N . GLU A 1 77 ? -11.844 14.266 10.414 1 98.69 77 GLU A N 1
ATOM 574 C CA . GLU A 1 77 ? -12.203 12.906 10.828 1 98.69 77 GLU A CA 1
ATOM 575 C C . GLU A 1 77 ? -13.242 12.305 9.883 1 98.69 77 GLU A C 1
ATOM 577 O O . GLU A 1 77 ? -13.133 11.141 9.492 1 98.69 77 GLU A O 1
ATOM 582 N N . ARG A 1 78 ? -14.25 13.102 9.508 1 98.56 78 ARG A N 1
ATOM 583 C CA . ARG A 1 78 ? -15.312 12.602 8.641 1 98.56 78 ARG A CA 1
ATOM 584 C C . ARG A 1 78 ? -14.812 12.414 7.219 1 98.56 78 ARG A C 1
ATOM 586 O O . ARG A 1 78 ? -15.203 11.461 6.535 1 98.56 78 ARG A O 1
ATOM 593 N N . LEU A 1 79 ? -13.984 13.312 6.754 1 98.44 79 LEU A N 1
ATOM 594 C CA . LEU A 1 79 ? -13.359 13.117 5.449 1 98.44 79 LEU A CA 1
ATOM 595 C C . LEU A 1 79 ? -12.492 11.867 5.445 1 98.44 79 LEU A C 1
ATOM 597 O O . LEU A 1 79 ? -12.492 11.109 4.473 1 98.44 79 LEU A O 1
ATOM 601 N N . GLY A 1 80 ? -11.758 11.664 6.551 1 98.31 80 GLY A N 1
ATOM 602 C CA . GLY A 1 80 ? -10.922 10.484 6.695 1 98.31 80 GLY A CA 1
ATOM 603 C C . GLY A 1 80 ? -11.711 9.188 6.691 1 98.31 80 GLY A C 1
ATOM 604 O O . GLY A 1 80 ? -11.266 8.188 6.133 1 98.31 80 GLY A O 1
ATOM 605 N N . ALA A 1 81 ? -12.875 9.219 7.293 1 98.06 81 ALA A N 1
ATOM 606 C CA . ALA A 1 81 ? -13.719 8.031 7.402 1 98.06 81 ALA A CA 1
ATOM 607 C C . ALA A 1 81 ? -14.031 7.453 6.027 1 98.06 81 ALA A C 1
ATOM 609 O O . ALA A 1 81 ? -14.156 6.234 5.867 1 98.06 81 ALA A O 1
ATOM 610 N N . GLU A 1 82 ? -14.102 8.352 5.008 1 96.81 82 GLU A N 1
ATOM 611 C CA . GLU A 1 82 ? -14.484 7.918 3.67 1 96.81 82 GLU A CA 1
ATOM 612 C C . GLU A 1 82 ? -13.336 8.078 2.682 1 96.81 82 GLU A C 1
ATOM 614 O O . GLU A 1 82 ? -13.547 8.055 1.467 1 96.81 82 GLU A O 1
ATOM 619 N N . LEU A 1 83 ? -12.164 8.266 3.184 1 97.56 83 LEU A N 1
ATOM 620 C CA . LEU A 1 83 ? -10.961 8.438 2.367 1 97.56 83 LEU A CA 1
ATOM 621 C C . LEU A 1 83 ? -11.164 9.547 1.345 1 97.56 83 LEU A C 1
ATOM 623 O O . LEU A 1 83 ? -10.703 9.438 0.205 1 97.56 83 LEU A O 1
ATOM 627 N N . THR A 1 84 ? -11.875 10.594 1.677 1 97.44 84 THR A N 1
ATOM 628 C CA . THR A 1 84 ? -12.227 11.672 0.755 1 97.44 84 THR A CA 1
ATOM 629 C C . THR A 1 84 ? -11.039 12.602 0.534 1 97.44 84 THR A C 1
ATOM 631 O O . THR A 1 84 ? -10.578 13.266 1.467 1 97.44 84 THR A O 1
ATOM 634 N N . PRO A 1 85 ? -10.539 12.68 -0.683 1 97.31 85 PRO A N 1
ATOM 635 C CA . PRO A 1 85 ? -9.484 13.648 -0.943 1 97.31 85 PRO A CA 1
ATOM 636 C C . PRO A 1 85 ? -9.961 15.094 -0.811 1 97.31 85 PRO A C 1
ATOM 638 O O . PRO A 1 85 ? -11.07 15.422 -1.242 1 97.31 85 PRO A O 1
ATOM 641 N N . SER A 1 86 ? -9.219 15.859 -0.167 1 96.75 86 SER A N 1
ATOM 642 C CA . SER A 1 86 ? -9.539 17.266 0.034 1 96.75 86 SER A CA 1
ATOM 643 C C . SER A 1 86 ? -8.289 18.078 0.367 1 96.75 86 SER A C 1
ATOM 645 O O . SER A 1 86 ? -7.352 17.562 0.977 1 96.75 86 SER A O 1
ATOM 647 N N . PRO A 1 87 ? -8.289 19.328 0.015 1 97.31 87 PRO A N 1
ATOM 648 C CA . PRO A 1 87 ? -7.133 20.156 0.363 1 97.31 87 PRO A CA 1
ATOM 649 C C . PRO A 1 87 ? -7.168 20.641 1.81 1 97.31 87 PRO A C 1
ATOM 651 O O . PRO A 1 87 ? -6.305 21.422 2.225 1 97.31 87 PRO A O 1
ATOM 654 N N . LEU A 1 88 ? -8.109 20.234 2.572 1 98.62 88 LEU A N 1
ATOM 655 C CA . LEU A 1 88 ? -8.305 20.781 3.91 1 98.62 88 LEU A CA 1
ATOM 656 C C . LEU A 1 88 ? -7.047 20.609 4.758 1 98.62 88 LEU A C 1
ATOM 658 O O . LEU A 1 88 ? -6.637 21.531 5.465 1 98.62 88 LEU A O 1
ATOM 662 N N . LEU A 1 89 ? -6.41 19.453 4.734 1 98.69 89 LEU A N 1
ATOM 663 C CA . LEU A 1 89 ? -5.219 19.219 5.539 1 98.69 89 LEU A CA 1
ATOM 664 C C . LEU A 1 89 ? -4.09 20.156 5.121 1 98.69 89 LEU A C 1
ATOM 666 O O . LEU A 1 89 ? -3.492 20.828 5.965 1 98.69 89 LEU A O 1
ATOM 670 N N . GLY A 1 90 ? -3.818 20.219 3.865 1 98.38 90 GLY A N 1
ATOM 671 C CA . GLY A 1 90 ? -2.744 21.047 3.361 1 98.38 90 GLY A CA 1
ATOM 672 C C . GLY A 1 90 ? -3.045 22.531 3.471 1 98.38 90 GLY A C 1
ATOM 673 O O . GLY A 1 90 ? -2.232 23.297 3.99 1 98.38 90 GLY A O 1
ATOM 674 N N . SER A 1 91 ? -4.219 22.922 3.08 1 98.5 91 SER A N 1
ATOM 675 C CA . SER A 1 91 ? -4.586 24.328 2.982 1 98.5 91 SER A CA 1
ATOM 676 C C . SER A 1 91 ? -5.172 24.828 4.293 1 98.5 91 SER A C 1
ATOM 678 O O . SER A 1 91 ? -4.688 25.828 4.852 1 98.5 91 SER A O 1
ATOM 680 N N . GLY A 1 92 ? -6.141 24.156 4.785 1 97.44 92 GLY A N 1
ATOM 681 C CA . GLY A 1 92 ? -6.902 24.625 5.934 1 97.44 92 GLY A CA 1
ATOM 682 C C . GLY A 1 92 ? -6.172 24.438 7.25 1 97.44 92 GLY A C 1
ATOM 683 O O . GLY A 1 92 ? -6.406 25.172 8.211 1 97.44 92 GLY A O 1
ATOM 684 N N . VAL A 1 93 ? -5.285 23.422 7.277 1 98.44 93 VAL A N 1
ATOM 685 C CA . VAL A 1 93 ? -4.57 23.156 8.523 1 98.44 93 VAL A CA 1
ATOM 686 C C . VAL A 1 93 ? -3.125 23.641 8.391 1 98.44 93 VAL A C 1
ATOM 688 O O . VAL A 1 93 ? -2.756 24.688 8.945 1 98.44 93 VAL A O 1
ATOM 691 N N . LEU A 1 94 ? -2.365 23.078 7.543 1 98.75 94 LEU A N 1
ATOM 692 C CA . LEU A 1 94 ? -0.93 23.344 7.516 1 98.75 94 LEU A CA 1
ATOM 693 C C . LEU A 1 94 ? -0.652 24.781 7.117 1 98.75 94 LEU A C 1
ATOM 695 O O . LEU A 1 94 ? -0.05 25.531 7.883 1 98.75 94 LEU A O 1
ATOM 699 N N . ALA A 1 95 ? -1.143 25.188 5.969 1 98.81 95 ALA A N 1
ATOM 700 C CA . ALA A 1 95 ? -0.854 26.531 5.492 1 98.81 95 ALA A CA 1
ATOM 701 C C . ALA A 1 95 ? -1.502 27.594 6.395 1 98.81 95 ALA A C 1
ATOM 703 O O . ALA A 1 95 ? -0.841 28.531 6.836 1 98.81 95 ALA A O 1
ATOM 704 N N . ALA A 1 96 ? -2.754 27.422 6.68 1 98.81 96 ALA A N 1
ATOM 705 C CA . ALA A 1 96 ? -3.482 28.422 7.473 1 98.81 96 ALA A CA 1
ATOM 706 C C . ALA A 1 96 ? -2.875 28.547 8.867 1 98.81 96 ALA A C 1
ATOM 708 O O . ALA A 1 96 ? -2.668 29.672 9.352 1 98.81 96 ALA A O 1
ATOM 709 N N . GLN A 1 97 ? -2.553 27.453 9.5 1 98.5 97 GLN A N 1
ATOM 710 C CA . GLN A 1 97 ? -2.027 27.5 10.859 1 98.5 97 GLN A CA 1
ATOM 711 C C . GLN A 1 97 ? -0.586 28 10.875 1 98.5 97 GLN A C 1
ATOM 713 O O . GLN A 1 97 ? -0.156 28.641 11.836 1 98.5 97 GLN A O 1
ATOM 718 N N . ALA A 1 98 ? 0.152 27.719 9.828 1 98.69 98 ALA A N 1
ATOM 719 C CA . ALA A 1 98 ? 1.49 28.297 9.727 1 98.69 98 ALA A CA 1
ATOM 720 C C . ALA A 1 98 ? 1.428 29.812 9.68 1 98.69 98 ALA A C 1
ATOM 722 O O . ALA A 1 98 ? 2.186 30.5 10.375 1 98.69 98 ALA A O 1
ATOM 723 N N . ILE A 1 99 ? 0.531 30.328 8.867 1 98.81 99 ILE A N 1
ATOM 724 C CA . ILE A 1 99 ? 0.363 31.781 8.742 1 98.81 99 ILE A CA 1
ATOM 725 C C . ILE A 1 99 ? -0.082 32.375 10.078 1 98.81 99 ILE A C 1
ATOM 727 O O . ILE A 1 99 ? 0.499 33.344 10.555 1 98.81 99 ILE A O 1
ATOM 731 N N . LEU A 1 100 ? -1.052 31.781 10.688 1 98.44 100 LEU A N 1
ATOM 732 C CA . LEU A 1 100 ? -1.604 32.281 11.938 1 98.44 100 LEU A CA 1
ATOM 733 C C . LEU A 1 100 ? -0.537 32.312 13.031 1 98.44 100 LEU A C 1
ATOM 735 O O . LEU A 1 100 ? -0.532 33.219 13.867 1 98.44 100 LEU A O 1
ATOM 739 N N . ALA A 1 101 ? 0.342 31.328 13.008 1 97 101 ALA A N 1
ATOM 740 C CA . ALA A 1 101 ? 1.317 31.188 14.086 1 97 101 ALA A CA 1
ATOM 741 C C . ALA A 1 101 ? 2.521 32.094 13.867 1 97 101 ALA A C 1
ATOM 743 O O . ALA A 1 101 ? 3.193 32.469 14.828 1 97 101 ALA A O 1
ATOM 744 N N . ALA A 1 102 ? 2.768 32.5 12.625 1 97.44 102 ALA A N 1
ATOM 745 C CA . ALA A 1 102 ? 4.082 33.094 12.391 1 97.44 102 ALA A CA 1
ATOM 746 C C . ALA A 1 102 ? 3.951 34.438 11.711 1 97.44 102 ALA A C 1
ATOM 748 O O . ALA A 1 102 ? 4.781 35.344 11.922 1 97.44 102 ALA A O 1
ATOM 749 N N . ALA A 1 103 ? 2.91 34.688 10.93 1 98 103 ALA A N 1
ATOM 750 C CA . ALA A 1 103 ? 2.859 35.844 10.039 1 98 103 ALA A CA 1
ATOM 751 C C . ALA A 1 103 ? 2.365 37.062 10.773 1 98 103 ALA A C 1
ATOM 753 O O . ALA A 1 103 ? 1.66 36.969 11.781 1 98 103 ALA A O 1
ATOM 754 N N . GLY A 1 104 ? 2.73 38.25 10.312 1 96.69 104 GLY A N 1
ATOM 755 C CA . GLY A 1 104 ? 2.23 39.531 10.82 1 96.69 104 GLY A CA 1
ATOM 756 C C . GLY A 1 104 ? 0.858 39.875 10.289 1 96.69 104 GLY A C 1
ATOM 757 O O . GLY A 1 104 ? 0.321 39.188 9.422 1 96.69 104 GLY A O 1
ATOM 758 N N . PRO A 1 105 ? 0.335 40.969 10.789 1 97.12 105 PRO A N 1
ATOM 759 C CA . PRO A 1 105 ? -1.039 41.344 10.453 1 97.12 105 PRO A CA 1
ATOM 760 C C . PRO A 1 105 ? -1.233 41.594 8.953 1 97.12 105 PRO A C 1
ATOM 762 O O . PRO A 1 105 ? -2.273 41.25 8.398 1 97.12 105 PRO A O 1
ATOM 765 N N . GLU A 1 106 ? -0.292 42.219 8.305 1 97.69 106 GLU A N 1
ATOM 766 C CA . GLU A 1 106 ? -0.42 42.531 6.887 1 97.69 106 GLU A CA 1
ATOM 767 C C . GLU A 1 106 ? -0.498 41.281 6.043 1 97.69 106 GLU A C 1
ATOM 769 O O . GLU A 1 106 ? -1.327 41.156 5.137 1 97.69 106 GLU A O 1
ATOM 774 N N . ASP A 1 107 ? 0.405 40.375 6.289 1 98.31 107 ASP A N 1
ATOM 775 C CA . ASP A 1 107 ? 0.42 39.094 5.555 1 98.31 107 ASP A CA 1
ATOM 776 C C . ASP A 1 107 ? -0.837 38.281 5.844 1 98.31 107 ASP A C 1
ATOM 778 O O . ASP A 1 107 ? -1.38 37.625 4.945 1 98.31 107 ASP A O 1
ATOM 782 N N . ARG A 1 108 ? -1.28 38.281 7.078 1 98.56 108 ARG A N 1
ATOM 783 C CA . ARG A 1 108 ? -2.52 37.594 7.426 1 98.56 108 ARG A CA 1
ATOM 784 C C . ARG A 1 108 ? -3.697 38.156 6.629 1 98.56 108 ARG A C 1
ATOM 786 O O . ARG A 1 108 ? -4.488 37.375 6.07 1 98.56 108 ARG A O 1
ATOM 793 N N . ALA A 1 109 ? -3.791 39.438 6.562 1 98.19 109 ALA A N 1
ATOM 794 C CA . ALA A 1 109 ? -4.879 40.094 5.848 1 98.19 109 ALA A CA 1
ATOM 795 C C . ALA A 1 109 ? -4.84 39.75 4.359 1 98.19 109 ALA A C 1
ATOM 797 O O . ALA A 1 109 ? -5.887 39.625 3.715 1 98.19 109 ALA A O 1
ATOM 798 N N . ARG A 1 110 ? -3.703 39.562 3.84 1 98.19 110 ARG A N 1
ATOM 799 C CA . ARG A 1 110 ? -3.518 39.281 2.418 1 98.19 110 ARG A CA 1
ATOM 800 C C . ARG A 1 110 ? -3.846 37.844 2.09 1 98.19 110 ARG A C 1
ATOM 802 O O . ARG A 1 110 ? -4.43 37.562 1.043 1 98.19 110 ARG A O 1
ATOM 809 N N . LEU A 1 111 ? -3.49 36.875 2.918 1 98.69 111 LEU A N 1
ATOM 810 C CA . LEU A 1 111 ? -3.447 35.469 2.541 1 98.69 111 LEU A CA 1
ATOM 811 C C . LEU A 1 111 ? -4.641 34.719 3.117 1 98.69 111 LEU A C 1
ATOM 813 O O . LEU A 1 111 ? -5.191 33.844 2.465 1 98.69 111 LEU A O 1
ATOM 817 N N . LEU A 1 112 ? -5.09 35.062 4.285 1 98.81 112 LEU A N 1
ATOM 818 C CA . LEU A 1 112 ? -5.969 34.156 5.047 1 98.81 112 LEU A CA 1
ATOM 819 C C . LEU A 1 112 ? -7.395 34.219 4.504 1 98.81 112 LEU A C 1
ATOM 821 O O . LEU A 1 112 ? -8.078 33.219 4.445 1 98.81 112 LEU A O 1
ATOM 825 N N . PRO A 1 113 ? -7.934 35.438 4.066 1 98.5 113 PRO A N 1
ATOM 826 C CA . PRO A 1 113 ? -9.328 35.438 3.607 1 98.5 113 PRO A CA 1
ATOM 827 C C . PRO A 1 113 ? -9.57 34.5 2.439 1 98.5 113 PRO A C 1
ATOM 829 O O . PRO A 1 113 ? -10.57 33.781 2.43 1 98.5 113 PRO A O 1
ATOM 832 N N . GLY A 1 114 ? -8.75 34.438 1.426 1 98.5 114 GLY A N 1
ATOM 833 C CA . GLY A 1 114 ? -8.883 33.5 0.318 1 98.5 114 GLY A CA 1
ATOM 834 C C . GLY A 1 114 ? -8.844 32.062 0.753 1 98.5 114 GLY A C 1
ATOM 835 O O . GLY A 1 114 ? -9.609 31.234 0.258 1 98.5 114 GLY A O 1
ATOM 836 N N . LEU A 1 115 ? -7.934 31.734 1.66 1 98.75 115 LEU A N 1
ATOM 837 C CA . LEU A 1 115 ? -7.832 30.391 2.201 1 98.75 115 LEU A CA 1
ATOM 838 C C . LEU A 1 115 ? -9.086 30.016 2.982 1 98.75 115 LEU A C 1
ATOM 840 O O . LEU A 1 115 ? -9.594 28.906 2.869 1 98.75 115 LEU A O 1
ATOM 844 N N . ALA A 1 116 ? -9.57 30.969 3.754 1 98.62 116 ALA A N 1
ATOM 845 C CA . ALA A 1 116 ? -10.75 30.75 4.582 1 98.62 116 ALA A CA 1
ATOM 846 C C . ALA A 1 116 ? -11.977 30.469 3.721 1 98.62 116 ALA A C 1
ATOM 848 O O . ALA A 1 116 ? -12.812 29.625 4.078 1 98.62 116 ALA A O 1
ATOM 849 N N . GLU A 1 117 ? -12.055 31.125 2.621 1 98 117 GLU A N 1
ATOM 850 C CA . GLU A 1 117 ? -13.195 30.953 1.728 1 98 117 GLU A CA 1
ATOM 851 C C . GLU A 1 117 ? -13.062 29.703 0.88 1 98 117 GLU A C 1
ATOM 853 O O . GLU A 1 117 ? -14.031 29.234 0.276 1 98 117 GLU A O 1
ATOM 858 N N . GLY A 1 118 ? -11.93 29.156 0.831 1 97.94 118 GLY A N 1
ATOM 859 C CA . GLY A 1 118 ? -11.656 28 -0.004 1 97.94 118 GLY A CA 1
ATOM 860 C C . GLY A 1 118 ? -11.438 28.344 -1.464 1 97.94 118 GLY A C 1
ATOM 861 O O . GLY A 1 118 ? -11.266 27.469 -2.303 1 97.94 118 GLY A O 1
ATOM 862 N N . ARG A 1 119 ? -11.438 29.625 -1.806 1 97.44 119 ARG A N 1
ATOM 863 C CA . ARG A 1 119 ? -11.203 30.078 -3.172 1 97.44 119 ARG A CA 1
ATOM 864 C C . ARG A 1 119 ? -9.758 29.859 -3.586 1 97.44 119 ARG A C 1
ATOM 866 O O . ARG A 1 119 ? -9.477 29.562 -4.75 1 97.44 119 ARG A O 1
ATOM 873 N N . THR A 1 120 ? -8.867 30.062 -2.689 1 98.12 120 THR A N 1
ATOM 874 C CA . THR A 1 120 ? -7.465 29.719 -2.879 1 98.12 120 THR A CA 1
ATOM 875 C C . THR A 1 120 ? -7.07 28.547 -1.969 1 98.12 120 THR A C 1
ATOM 877 O O . THR A 1 120 ? -7.676 28.359 -0.914 1 98.12 120 THR A O 1
ATOM 880 N N . THR A 1 121 ? -6.133 27.766 -2.461 1 98.56 121 THR A N 1
ATOM 881 C CA . THR A 1 121 ? -5.578 26.688 -1.648 1 98.56 121 THR A CA 1
ATOM 882 C C . THR A 1 121 ? -4.113 26.953 -1.322 1 98.56 121 THR A C 1
ATOM 884 O O . THR A 1 121 ? -3.416 27.641 -2.078 1 98.56 121 THR A O 1
ATOM 887 N N . GLY A 1 122 ? -3.723 26.5 -0.183 1 98.75 122 GLY A N 1
ATOM 888 C CA . GLY A 1 122 ? -2.346 26.641 0.259 1 98.75 122 GLY A CA 1
ATOM 889 C C . GLY A 1 122 ? -1.628 25.312 0.412 1 98.75 122 GLY A C 1
ATOM 890 O O . GLY A 1 122 ? -2.26 24.281 0.664 1 98.75 122 GLY A O 1
ATOM 891 N N . ALA A 1 123 ? -0.361 25.297 0.236 1 98.81 123 ALA A N 1
ATOM 892 C CA . ALA A 1 123 ? 0.538 24.188 0.511 1 98.81 123 ALA A CA 1
ATOM 893 C C . ALA A 1 123 ? 1.758 24.641 1.305 1 98.81 123 ALA A C 1
ATOM 895 O O . ALA A 1 123 ? 2.146 25.812 1.237 1 98.81 123 ALA A O 1
ATOM 896 N N . LEU A 1 124 ? 2.334 23.719 2.039 1 98.88 124 LEU A N 1
ATOM 897 C CA . LEU A 1 124 ? 3.49 24.016 2.879 1 98.88 124 LEU A CA 1
ATOM 898 C C . LEU A 1 124 ? 4.648 23.062 2.562 1 98.88 124 LEU A C 1
ATOM 900 O O . LEU A 1 124 ? 4.555 21.859 2.801 1 98.88 124 LEU A O 1
ATOM 904 N N . ALA A 1 125 ? 5.695 23.609 2 1 98.81 125 ALA A N 1
ATOM 905 C CA . ALA A 1 125 ? 6.957 22.891 1.822 1 98.81 125 ALA A CA 1
ATOM 906 C C . ALA A 1 125 ? 7.816 22.969 3.08 1 98.81 125 ALA A C 1
ATOM 908 O O . ALA A 1 125 ? 8.359 24.031 3.398 1 98.81 125 ALA A O 1
ATOM 909 N N . TRP A 1 126 ? 7.98 21.844 3.742 1 98.69 126 TRP A N 1
ATOM 910 C CA . TRP A 1 126 ? 8.586 21.875 5.07 1 98.69 126 TRP A CA 1
ATOM 911 C C . TRP A 1 126 ? 9.562 20.719 5.254 1 98.69 126 TRP A C 1
ATOM 913 O O . TRP A 1 126 ? 10.648 20.891 5.816 1 98.69 126 TRP A O 1
ATOM 923 N N . ALA A 1 127 ? 9.234 19.562 4.797 1 97.75 127 ALA A N 1
ATOM 924 C CA . ALA A 1 127 ? 10.055 18.375 5.023 1 97.75 127 ALA A CA 1
ATOM 925 C C . ALA A 1 127 ? 11.445 18.547 4.414 1 97.75 127 ALA A C 1
ATOM 927 O O . ALA A 1 127 ? 11.586 19.109 3.326 1 97.75 127 ALA A O 1
ATOM 928 N N . ASP A 1 128 ? 12.414 18.047 5.105 1 96 128 ASP A N 1
ATOM 929 C CA . ASP A 1 128 ? 13.75 18.031 4.516 1 96 128 ASP A CA 1
ATOM 930 C C . ASP A 1 128 ? 13.898 16.891 3.518 1 96 128 ASP A C 1
ATOM 932 O O . ASP A 1 128 ? 12.953 16.125 3.303 1 96 128 ASP A O 1
ATOM 936 N N . THR A 1 129 ? 15.008 16.781 2.855 1 93.44 129 THR A N 1
ATOM 937 C CA . THR A 1 129 ? 15.195 15.852 1.745 1 93.44 129 THR A CA 1
ATOM 938 C C . THR A 1 129 ? 15.141 14.406 2.232 1 93.44 129 THR A C 1
ATOM 940 O O . THR A 1 129 ? 15.016 13.484 1.43 1 93.44 129 THR A O 1
ATOM 943 N N . ARG A 1 130 ? 15.164 14.219 3.547 1 88.25 130 ARG A N 1
ATOM 944 C CA . ARG A 1 130 ? 15.047 12.891 4.129 1 88.25 130 ARG A CA 1
ATOM 945 C C . ARG A 1 130 ? 13.617 12.609 4.578 1 88.25 130 ARG A C 1
ATOM 947 O O . ARG A 1 130 ? 13.328 11.547 5.121 1 88.25 130 ARG A O 1
ATOM 954 N N . GLY A 1 131 ? 12.781 13.555 4.383 1 92.62 131 GLY A N 1
ATOM 955 C CA . GLY A 1 131 ? 11.375 13.367 4.707 1 92.62 131 GLY A CA 1
ATOM 956 C C . GLY A 1 131 ? 11.047 13.695 6.152 1 92.62 131 GLY A C 1
ATOM 957 O O . GLY A 1 131 ? 10.07 13.18 6.703 1 92.62 131 GLY A O 1
ATOM 958 N N . ARG A 1 132 ? 11.891 14.516 6.812 1 92.56 132 ARG A N 1
ATOM 959 C CA . ARG A 1 132 ? 11.664 14.898 8.203 1 92.56 132 ARG A CA 1
ATOM 960 C C . ARG A 1 132 ? 11.156 16.328 8.305 1 92.56 132 ARG A C 1
ATOM 962 O O . ARG A 1 132 ? 11.617 17.203 7.566 1 92.56 132 ARG A O 1
ATOM 969 N N . TRP A 1 133 ? 10.195 16.469 9.188 1 96.69 133 TRP A N 1
ATOM 970 C CA . TRP A 1 133 ? 9.703 17.812 9.5 1 96.69 133 TRP A CA 1
ATOM 971 C C . TRP A 1 133 ? 10.375 18.359 10.75 1 96.69 133 TRP A C 1
ATOM 973 O O . TRP A 1 133 ? 9.844 18.219 11.859 1 96.69 133 TRP A O 1
ATOM 983 N N . ARG A 1 134 ? 11.438 19.047 10.516 1 94.06 134 ARG A N 1
ATOM 984 C CA . ARG A 1 134 ? 12.219 19.578 11.625 1 94.06 134 ARG A CA 1
ATOM 985 C C . ARG A 1 134 ? 11.734 20.969 12.023 1 94.06 134 ARG A C 1
ATOM 987 O O . ARG A 1 134 ? 11.336 21.766 11.164 1 94.06 134 ARG A O 1
ATOM 994 N N . THR A 1 135 ? 11.875 21.266 13.305 1 94.38 135 THR A N 1
ATOM 995 C CA . THR A 1 135 ? 11.422 22.578 13.766 1 94.38 135 THR A CA 1
ATOM 996 C C . THR A 1 135 ? 12.578 23.578 13.766 1 94.38 135 THR A C 1
ATOM 998 O O . THR A 1 135 ? 12.359 24.781 13.93 1 94.38 135 THR A O 1
ATOM 1001 N N . ASP A 1 136 ? 13.773 23.094 13.547 1 92.25 136 ASP A N 1
ATOM 1002 C CA . ASP A 1 136 ? 14.938 23.969 13.586 1 92.25 136 ASP A CA 1
ATOM 1003 C C . ASP A 1 136 ? 15.445 24.266 12.18 1 92.25 136 ASP A C 1
ATOM 1005 O O . ASP A 1 136 ? 16.516 24.859 12.016 1 92.25 136 ASP A O 1
ATOM 1009 N N . GLY A 1 137 ? 14.727 23.844 11.203 1 89.88 137 GLY A N 1
ATOM 1010 C CA . GLY A 1 137 ? 15.156 24.156 9.844 1 89.88 137 GLY A CA 1
ATOM 1011 C C . GLY A 1 137 ? 14.648 23.172 8.812 1 89.88 137 GLY A C 1
ATOM 1012 O O . GLY A 1 137 ? 13.789 22.328 9.117 1 89.88 137 GLY A O 1
ATOM 1013 N N . SER A 1 138 ? 15.055 23.391 7.543 1 95.25 138 SER A N 1
ATOM 1014 C CA . SER A 1 138 ? 14.805 22.531 6.391 1 95.25 138 SER A CA 1
ATOM 1015 C C . SER A 1 138 ? 16 22.5 5.449 1 95.25 138 SER A C 1
ATOM 1017 O O . SER A 1 138 ? 17.062 23.047 5.77 1 95.25 138 SER A O 1
ATOM 1019 N N . ASP A 1 139 ? 15.883 21.797 4.367 1 96.94 139 ASP A N 1
ATOM 1020 C CA . ASP A 1 139 ? 16.969 21.734 3.393 1 96.94 139 ASP A CA 1
ATOM 1021 C C . ASP A 1 139 ? 16.812 22.828 2.332 1 96.94 139 ASP A C 1
ATOM 1023 O O . ASP A 1 139 ? 17.547 22.844 1.343 1 96.94 139 ASP A O 1
ATOM 1027 N N . VAL A 1 140 ? 15.859 23.734 2.529 1 98.44 140 VAL A N 1
ATOM 1028 C CA . VAL A 1 140 ? 15.758 24.953 1.751 1 98.44 140 VAL A CA 1
ATOM 1029 C C . VAL A 1 140 ? 16.406 26.109 2.512 1 98.44 140 VAL A C 1
ATOM 1031 O O . VAL A 1 140 ? 16.156 26.297 3.701 1 98.44 140 VAL A O 1
ATOM 1034 N N . ARG A 1 141 ? 17.234 26.812 1.787 1 98.06 141 ARG A N 1
ATOM 1035 C CA . ARG A 1 141 ? 17.938 27.938 2.385 1 98.06 141 ARG A CA 1
ATOM 1036 C C . ARG A 1 141 ? 17.375 29.266 1.895 1 98.06 141 ARG A C 1
ATOM 1038 O O . ARG A 1 141 ? 17.031 29.406 0.721 1 98.06 141 ARG A O 1
ATOM 1045 N N . ALA A 1 142 ? 17.281 30.156 2.811 1 97.75 142 ALA A N 1
ATOM 1046 C CA . ALA A 1 142 ? 16.891 31.516 2.477 1 97.75 142 ALA A CA 1
ATOM 1047 C C . ALA A 1 142 ? 18.047 32.5 2.658 1 97.75 142 ALA A C 1
ATOM 1049 O O . ALA A 1 142 ? 18.703 32.5 3.703 1 97.75 142 ALA A O 1
ATOM 1050 N N . GLU A 1 143 ? 18.281 33.219 1.658 1 96.19 143 GLU A N 1
ATOM 1051 C CA . GLU A 1 143 ? 19.328 34.25 1.703 1 96.19 143 GLU A CA 1
ATOM 1052 C C . GLU A 1 143 ? 18.781 35.625 1.366 1 96.19 143 GLU A C 1
ATOM 1054 O O . GLU A 1 143 ? 17.953 35.75 0.465 1 96.19 143 GLU A O 1
ATOM 1059 N N . ARG A 1 144 ? 19.281 36.594 2.135 1 95.31 144 ARG A N 1
ATOM 1060 C CA . ARG A 1 144 ? 18.922 37.969 1.845 1 95.31 144 ARG A CA 1
ATOM 1061 C C . ARG A 1 144 ? 19.844 38.562 0.778 1 95.31 144 ARG A C 1
ATOM 1063 O O . ARG A 1 144 ? 21.062 38.406 0.847 1 95.31 144 ARG A O 1
ATOM 1070 N N . THR A 1 145 ? 19.203 39.125 -0.213 1 93.5 145 THR A N 1
ATOM 1071 C CA . THR A 1 145 ? 19.938 39.844 -1.263 1 93.5 145 THR A CA 1
ATOM 1072 C C . THR A 1 145 ? 19.531 41.312 -1.323 1 93.5 145 THR A C 1
ATOM 1074 O O . THR A 1 145 ? 18.688 41.75 -0.531 1 93.5 145 THR A O 1
ATOM 1077 N N . ASP A 1 146 ? 20.141 42.062 -2.238 1 93.06 146 ASP A N 1
ATOM 1078 C CA . ASP A 1 146 ? 19.812 43.469 -2.424 1 93.06 146 ASP A CA 1
ATOM 1079 C C . ASP A 1 146 ? 18.359 43.656 -2.869 1 93.06 146 ASP A C 1
ATOM 1081 O O . ASP A 1 146 ? 17.719 44.656 -2.572 1 93.06 146 ASP A O 1
ATOM 1085 N N . ASP A 1 147 ? 17.781 42.625 -3.494 1 91.38 147 ASP A N 1
ATOM 1086 C CA . ASP A 1 147 ? 16.453 42.688 -4.082 1 91.38 147 ASP A CA 1
ATOM 1087 C C . ASP A 1 147 ? 15.43 41.938 -3.238 1 91.38 147 ASP A C 1
ATOM 1089 O O . ASP A 1 147 ? 14.305 41.688 -3.68 1 91.38 147 ASP A O 1
ATOM 1093 N N . GLY A 1 148 ? 15.875 41.594 -2.035 1 94.19 148 GLY A N 1
ATOM 1094 C CA . GLY A 1 148 ? 14.953 40.875 -1.189 1 94.19 148 GLY A CA 1
ATOM 1095 C C . GLY A 1 148 ? 15.469 39.5 -0.805 1 94.19 148 GLY A C 1
ATOM 1096 O O . GLY A 1 148 ? 16.688 39.281 -0.684 1 94.19 148 GLY A O 1
ATOM 1097 N N . TRP A 1 149 ? 14.578 38.5 -0.578 1 96.69 149 TRP A N 1
ATOM 1098 C CA . TRP A 1 149 ? 14.953 37.156 -0.172 1 96.69 149 TRP A CA 1
ATOM 1099 C C . TRP A 1 149 ? 14.898 36.219 -1.354 1 96.69 149 TRP A C 1
ATOM 1101 O O . TRP A 1 149 ? 14.039 36.344 -2.23 1 96.69 149 TRP A O 1
ATOM 1111 N N . ARG A 1 150 ? 15.789 35.25 -1.343 1 97.81 150 ARG A N 1
ATOM 1112 C CA . ARG A 1 150 ? 15.844 34.188 -2.334 1 97.81 150 ARG A CA 1
ATOM 1113 C C . ARG A 1 150 ? 15.914 32.812 -1.662 1 97.81 150 ARG A C 1
ATOM 1115 O O . ARG A 1 150 ? 16.578 32.656 -0.641 1 97.81 150 ARG A O 1
ATOM 1122 N N . LEU A 1 151 ? 15.211 31.875 -2.254 1 98.19 151 LEU A N 1
ATOM 1123 C CA . LEU A 1 151 ? 15.188 30.516 -1.729 1 98.19 151 LEU A CA 1
ATOM 1124 C C . LEU A 1 151 ? 15.922 29.562 -2.66 1 98.19 151 LEU A C 1
ATOM 1126 O O . LEU A 1 151 ? 15.82 29.672 -3.883 1 98.19 151 LEU A O 1
ATOM 1130 N N . SER A 1 152 ? 16.719 28.641 -2.111 1 98.44 152 SER A N 1
ATOM 1131 C CA . SER A 1 152 ? 17.391 27.578 -2.848 1 98.44 152 SER A CA 1
ATOM 1132 C C . SER A 1 152 ? 17.328 26.25 -2.09 1 98.44 152 SER A C 1
ATOM 1134 O O . SER A 1 152 ? 17.562 26.219 -0.879 1 98.44 152 SER A O 1
ATOM 1136 N N . GLY A 1 153 ? 16.938 25.234 -2.818 1 98.44 153 GLY A N 1
ATOM 1137 C CA . GLY A 1 153 ? 16.875 23.906 -2.215 1 98.44 153 GLY A CA 1
ATOM 1138 C C . GLY A 1 153 ? 15.695 23.094 -2.711 1 98.44 153 GLY A C 1
ATOM 1139 O O . GLY A 1 153 ? 15.156 23.359 -3.781 1 98.44 153 GLY A O 1
ATOM 1140 N N . THR A 1 154 ? 15.406 22 -1.979 1 98.19 154 THR A N 1
ATOM 1141 C CA . THR A 1 154 ? 14.344 21.062 -2.338 1 98.19 154 THR A CA 1
ATOM 1142 C C . THR A 1 154 ? 13.57 20.625 -1.1 1 98.19 154 THR A C 1
ATOM 1144 O O . THR A 1 154 ? 14.164 20.375 -0.046 1 98.19 154 THR A O 1
ATOM 1147 N N . SER A 1 155 ? 12.305 20.594 -1.213 1 98.25 155 SER A N 1
ATOM 1148 C CA . SER A 1 155 ? 11.438 20.078 -0.166 1 98.25 155 SER A CA 1
ATOM 1149 C C . SER A 1 155 ? 10.453 19.062 -0.729 1 98.25 155 SER A C 1
ATOM 1151 O O . SER A 1 155 ? 9.617 19.391 -1.569 1 98.25 155 SER A O 1
ATOM 1153 N N . PRO A 1 156 ? 10.508 17.75 -0.297 1 97.94 156 PRO A N 1
ATOM 1154 C CA . PRO A 1 156 ? 9.539 16.719 -0.695 1 97.94 156 PRO A CA 1
ATOM 1155 C C . PRO A 1 156 ? 8.305 16.703 0.208 1 97.94 156 PRO A C 1
ATOM 1157 O O . PRO A 1 156 ? 8.219 17.484 1.16 1 97.94 156 PRO A O 1
ATOM 1160 N N . LEU A 1 157 ? 7.309 15.852 -0.101 1 98.06 157 LEU A N 1
ATOM 1161 C CA . LEU A 1 157 ? 6.148 15.539 0.724 1 98.06 157 LEU A CA 1
ATOM 1162 C C . LEU A 1 157 ? 5.289 16.781 0.946 1 98.06 157 LEU A C 1
ATOM 1164 O O . LEU A 1 157 ? 4.801 17.016 2.055 1 98.06 157 LEU A O 1
ATOM 1168 N N . VAL A 1 158 ? 5.184 17.578 -0.083 1 98.56 158 VAL A N 1
ATOM 1169 C CA . VAL A 1 158 ? 4.344 18.781 0.008 1 98.56 158 VAL A CA 1
ATOM 1170 C C . VAL A 1 158 ? 2.908 18.422 -0.378 1 98.56 158 VAL A C 1
ATOM 1172 O O . VAL A 1 158 ? 2.588 18.312 -1.563 1 98.56 158 VAL A O 1
ATOM 1175 N N . LEU A 1 159 ? 2.066 18.297 0.629 1 98.06 159 LEU A N 1
ATOM 1176 C CA . LEU A 1 159 ? 0.667 17.953 0.397 1 98.06 159 LEU A CA 1
ATOM 1177 C C . LEU A 1 159 ? 0 18.984 -0.51 1 98.06 159 LEU A C 1
ATOM 1179 O O . LEU A 1 159 ? 0.056 20.188 -0.24 1 98.06 159 LEU A O 1
ATOM 1183 N N . ASP A 1 160 ? -0.573 18.578 -1.606 1 96.88 160 ASP A N 1
ATOM 1184 C CA . ASP A 1 160 ? -1.308 19.391 -2.574 1 96.88 160 ASP A CA 1
ATOM 1185 C C . ASP A 1 160 ? -0.419 20.484 -3.162 1 96.88 160 ASP A C 1
ATOM 1187 O O . ASP A 1 160 ? -0.909 21.547 -3.557 1 96.88 160 ASP A O 1
ATOM 1191 N N . GLY A 1 161 ? 0.861 20.219 -3.232 1 98 161 GLY A N 1
ATOM 1192 C CA . GLY A 1 161 ? 1.833 21.25 -3.576 1 98 161 GLY A CA 1
ATOM 1193 C C . GLY A 1 161 ? 1.903 21.531 -5.066 1 98 161 GLY A C 1
ATOM 1194 O O . GLY A 1 161 ? 2.432 22.562 -5.484 1 98 161 GLY A O 1
ATOM 1195 N N . THR A 1 162 ? 1.332 20.641 -5.871 1 97.25 162 THR A N 1
ATOM 1196 C CA . THR A 1 162 ? 1.455 20.781 -7.316 1 97.25 162 THR A CA 1
ATOM 1197 C C . THR A 1 162 ? 0.653 21.984 -7.812 1 97.25 162 THR A C 1
ATOM 1199 O O . THR A 1 162 ? 1.122 22.734 -8.664 1 97.25 162 THR A O 1
ATOM 1202 N N . ASP A 1 163 ? -0.52 22.188 -7.23 1 96.31 163 ASP A N 1
ATOM 1203 C CA . ASP A 1 163 ? -1.458 23.125 -7.848 1 96.31 163 ASP A CA 1
ATOM 1204 C C . ASP A 1 163 ? -1.876 24.203 -6.863 1 96.31 163 ASP A C 1
ATOM 1206 O O . ASP A 1 163 ? -2.691 25.078 -7.195 1 96.31 163 ASP A O 1
ATOM 1210 N N . ALA A 1 164 ? -1.335 24.203 -5.672 1 97.94 164 ALA A N 1
ATOM 1211 C CA . ALA A 1 164 ? -1.741 25.172 -4.656 1 97.94 164 ALA A CA 1
ATOM 1212 C C . ALA A 1 164 ? -1.507 26.609 -5.133 1 97.94 164 ALA A C 1
ATOM 1214 O O . ALA A 1 164 ? -0.506 26.891 -5.797 1 97.94 164 ALA A O 1
ATOM 1215 N N . ASP A 1 165 ? -2.373 27.5 -4.785 1 98.19 165 ASP A N 1
ATOM 1216 C CA . ASP A 1 165 ? -2.26 28.922 -5.145 1 98.19 165 ASP A CA 1
ATOM 1217 C C . ASP A 1 165 ? -1.174 29.609 -4.32 1 98.19 165 ASP A C 1
ATOM 1219 O O . ASP A 1 165 ? -0.433 30.438 -4.84 1 98.19 165 ASP A O 1
ATOM 1223 N N . VAL A 1 166 ? -1.164 29.312 -3.043 1 98.5 166 VAL A N 1
ATOM 1224 C CA . VAL A 1 166 ? -0.184 29.844 -2.109 1 98.5 166 VAL A CA 1
ATOM 1225 C C . VAL A 1 166 ? 0.809 28.766 -1.71 1 98.5 166 VAL A C 1
ATOM 1227 O O . VAL A 1 166 ? 0.412 27.703 -1.223 1 98.5 166 VAL A O 1
ATOM 1230 N N . LEU A 1 167 ? 2.029 28.984 -1.984 1 98.81 167 LEU A N 1
ATOM 1231 C CA . LEU A 1 167 ? 3.072 28.047 -1.581 1 98.81 167 LEU A CA 1
ATOM 1232 C C . LEU A 1 167 ? 3.947 28.641 -0.484 1 98.81 167 LEU A C 1
ATOM 1234 O O . LEU A 1 167 ? 4.641 29.625 -0.711 1 98.81 167 LEU A O 1
ATOM 1238 N N . LEU A 1 168 ? 3.834 28.094 0.679 1 98.88 168 LEU A N 1
ATOM 1239 C CA . LEU A 1 168 ? 4.695 28.469 1.797 1 98.88 168 LEU A CA 1
ATOM 1240 C C . LEU A 1 168 ? 5.887 27.516 1.901 1 98.88 168 LEU A C 1
ATOM 1242 O O . LEU A 1 168 ? 5.77 26.328 1.608 1 98.88 168 LEU A O 1
ATOM 1246 N N . VAL A 1 169 ? 6.98 28.047 2.324 1 98.81 169 VAL A N 1
ATOM 1247 C CA . VAL A 1 169 ? 8.219 27.281 2.41 1 98.81 169 VAL A CA 1
ATOM 1248 C C . VAL A 1 169 ? 8.906 27.547 3.744 1 98.81 169 VAL A C 1
ATOM 1250 O O . VAL A 1 169 ? 9.141 28.719 4.102 1 98.81 169 VAL A O 1
ATOM 1253 N N . VAL A 1 170 ? 9.164 26.531 4.488 1 98.75 170 VAL A N 1
ATOM 1254 C CA . VAL A 1 170 ? 10.055 26.625 5.645 1 98.75 170 VAL A CA 1
ATOM 1255 C C . VAL A 1 170 ? 11.508 26.609 5.176 1 98.75 170 VAL A C 1
ATOM 1257 O O . VAL A 1 170 ? 11.93 25.688 4.477 1 98.75 170 VAL A O 1
ATOM 1260 N N . ALA A 1 171 ? 12.242 27.609 5.52 1 98.38 171 ALA A N 1
ATOM 1261 C CA . ALA A 1 171 ? 13.609 27.703 5.027 1 98.38 171 ALA A CA 1
ATOM 1262 C C . ALA A 1 171 ? 14.57 28.062 6.156 1 98.38 171 ALA A C 1
ATOM 1264 O O . ALA A 1 171 ? 14.219 28.797 7.074 1 98.38 171 ALA A O 1
ATOM 1265 N N . THR A 1 172 ? 15.734 27.531 6.059 1 97.56 172 THR A N 1
ATOM 1266 C CA . THR A 1 172 ? 16.797 27.828 7.008 1 97.56 172 THR A CA 1
ATOM 1267 C C . THR A 1 172 ? 17.453 29.172 6.676 1 97.56 172 THR A C 1
ATOM 1269 O O . THR A 1 172 ? 17.812 29.422 5.523 1 97.56 172 THR A O 1
ATOM 1272 N N . THR A 1 173 ? 17.547 30.016 7.641 1 93.81 173 THR A N 1
ATOM 1273 C CA . THR A 1 173 ? 18.219 31.312 7.535 1 93.81 173 THR A CA 1
ATOM 1274 C C . THR A 1 173 ? 19.5 31.328 8.367 1 93.81 173 THR A C 1
ATOM 1276 O O . THR A 1 173 ? 19.734 30.422 9.172 1 93.81 173 THR A O 1
ATOM 1279 N N . PRO A 1 174 ? 20.375 32.312 8.156 1 87.75 174 PRO A N 1
ATOM 1280 C CA . PRO A 1 174 ? 21.562 32.406 8.992 1 87.75 174 PRO A CA 1
ATOM 1281 C C . PRO A 1 174 ? 21.234 32.5 10.484 1 87.75 174 PRO A C 1
ATOM 1283 O O . PRO A 1 174 ? 22.031 32.062 11.328 1 87.75 174 PRO A O 1
ATOM 1286 N N . ASP A 1 175 ? 20.109 33.031 10.805 1 88.94 175 ASP A N 1
ATOM 1287 C CA . ASP A 1 175 ? 19.766 33.281 12.195 1 88.94 175 ASP A CA 1
ATOM 1288 C C . ASP A 1 175 ? 18.781 32.25 12.727 1 88.94 175 ASP A C 1
ATOM 1290 O O . ASP A 1 175 ? 18.281 32.375 13.844 1 88.94 175 ASP A O 1
ATOM 1294 N N . GLY A 1 176 ? 18.469 31.297 11.945 1 93.75 176 GLY A N 1
ATOM 1295 C CA . GLY A 1 176 ? 17.531 30.281 12.398 1 93.75 176 GLY A CA 1
ATOM 1296 C C . GLY A 1 176 ? 16.656 29.75 11.281 1 93.75 176 GLY A C 1
ATOM 1297 O O . GLY A 1 176 ? 17.156 29.391 10.211 1 93.75 176 GLY A O 1
ATOM 1298 N N . VAL A 1 177 ? 15.328 29.562 11.625 1 97.31 177 VAL A N 1
ATOM 1299 C CA . VAL A 1 177 ? 14.391 29.016 10.648 1 97.31 177 VAL A CA 1
ATOM 1300 C C . VAL A 1 177 ? 13.25 30.016 10.414 1 97.31 177 VAL A C 1
ATOM 1302 O O . VAL A 1 177 ? 12.789 30.672 11.352 1 97.31 177 VAL A O 1
ATOM 1305 N N . GLY A 1 178 ? 12.93 30.266 9.156 1 97.81 178 GLY A N 1
ATOM 1306 C CA . GLY A 1 178 ? 11.867 31.188 8.797 1 97.81 178 GLY A CA 1
ATOM 1307 C C . GLY A 1 178 ? 10.766 30.547 7.98 1 97.81 178 GLY A C 1
ATOM 1308 O O . GLY A 1 178 ? 10.859 29.375 7.617 1 97.81 178 GLY A O 1
ATOM 1309 N N . LEU A 1 179 ? 9.648 31.25 7.852 1 98.56 179 LEU A N 1
ATOM 1310 C CA . LEU A 1 179 ? 8.531 30.938 6.969 1 98.56 179 LEU A CA 1
ATOM 1311 C C . LEU A 1 179 ? 8.43 31.953 5.836 1 98.56 179 LEU A C 1
ATOM 1313 O O . LEU A 1 179 ? 8.422 33.156 6.078 1 98.56 179 LEU A O 1
ATOM 1317 N N . PHE A 1 180 ? 8.375 31.453 4.617 1 98.69 180 PHE A N 1
ATOM 1318 C CA . PHE A 1 180 ? 8.383 32.312 3.447 1 98.69 180 PHE A CA 1
ATOM 1319 C C . PHE A 1 180 ? 7.234 31.969 2.51 1 98.69 180 PHE A C 1
ATOM 1321 O O . PHE A 1 180 ? 6.812 30.812 2.436 1 98.69 180 PHE A O 1
ATOM 1328 N N . GLU A 1 181 ? 6.691 32.906 1.831 1 98.75 181 GLU A N 1
ATOM 1329 C CA . GLU A 1 181 ? 5.832 32.719 0.668 1 98.75 181 GLU A CA 1
ATOM 1330 C C . GLU A 1 181 ? 6.645 32.688 -0.623 1 98.75 181 GLU A C 1
ATOM 1332 O O . GLU A 1 181 ? 7.32 33.688 -0.949 1 98.75 181 GLU A O 1
ATOM 1337 N N . ALA A 1 182 ? 6.586 31.609 -1.297 1 98 182 ALA A N 1
ATOM 1338 C CA . ALA A 1 182 ? 7.375 31.484 -2.52 1 98 182 ALA A CA 1
ATOM 1339 C C . ALA A 1 182 ? 6.801 32.344 -3.639 1 98 182 ALA A C 1
ATOM 1341 O O . ALA A 1 182 ? 5.582 32.438 -3.801 1 98 182 ALA A O 1
ATOM 1342 N N . GLY A 1 183 ? 7.68 32.969 -4.359 1 94.69 183 GLY A N 1
ATOM 1343 C CA . GLY A 1 183 ? 7.289 33.719 -5.547 1 94.69 183 GLY A CA 1
ATOM 1344 C C . GLY A 1 183 ? 7.332 32.875 -6.812 1 94.69 183 GLY A C 1
ATOM 1345 O O . GLY A 1 183 ? 6.949 31.703 -6.809 1 94.69 183 GLY A O 1
ATOM 1346 N N . SER A 1 184 ? 7.688 33.5 -7.918 1 91.75 184 SER A N 1
ATOM 1347 C CA . SER A 1 184 ? 7.766 32.812 -9.211 1 91.75 184 SER A CA 1
ATOM 1348 C C . SER A 1 184 ? 9.023 31.969 -9.312 1 91.75 184 SER A C 1
ATOM 1350 O O . SER A 1 184 ? 9.906 32.062 -8.461 1 91.75 184 SER A O 1
ATOM 1352 N N . GLY A 1 185 ? 9.055 31.062 -10.289 1 93.25 185 GLY A N 1
ATOM 1353 C CA . GLY A 1 185 ? 10.25 30.297 -10.609 1 93.25 185 GLY A CA 1
ATOM 1354 C C . GLY A 1 185 ? 10.414 29.047 -9.758 1 93.25 185 GLY A C 1
ATOM 1355 O O . GLY A 1 185 ? 11.539 28.625 -9.484 1 93.25 185 GLY A O 1
ATOM 1356 N N . VAL A 1 186 ? 9.383 28.578 -9.219 1 97.38 186 VAL A N 1
ATOM 1357 C CA . VAL A 1 186 ? 9.398 27.359 -8.422 1 97.38 186 VAL A CA 1
ATOM 1358 C C . VAL A 1 186 ? 8.977 26.172 -9.289 1 97.38 186 VAL A C 1
ATOM 1360 O O . VAL A 1 186 ? 7.969 26.25 -10 1 97.38 186 VAL A O 1
ATOM 1363 N N . ARG A 1 187 ? 9.766 25.156 -9.352 1 98.31 187 ARG A N 1
ATOM 1364 C CA . ARG A 1 187 ? 9.367 23.922 -10 1 98.31 187 ARG A CA 1
ATOM 1365 C C . ARG A 1 187 ? 8.656 22.984 -9.023 1 98.31 187 ARG A C 1
ATOM 1367 O O . ARG A 1 187 ? 9.148 22.734 -7.93 1 98.31 187 ARG A O 1
ATOM 1374 N N . ARG A 1 188 ? 7.527 22.531 -9.328 1 98.19 188 ARG A N 1
ATOM 1375 C CA . ARG A 1 188 ? 6.695 21.656 -8.516 1 98.19 188 ARG A CA 1
ATOM 1376 C C . ARG A 1 188 ? 6.426 20.344 -9.242 1 98.19 188 ARG A C 1
ATOM 1378 O O . ARG A 1 188 ? 5.609 20.297 -10.164 1 98.19 188 ARG A O 1
ATOM 1385 N N . ASP A 1 189 ? 7.059 19.25 -8.82 1 97.56 189 ASP A N 1
ATOM 1386 C CA . ASP A 1 189 ? 6.914 17.953 -9.453 1 97.56 189 ASP A CA 1
ATOM 1387 C C . ASP A 1 189 ? 5.91 17.078 -8.703 1 97.56 189 ASP A C 1
ATOM 1389 O O . ASP A 1 189 ? 6.105 16.766 -7.527 1 97.56 189 ASP A O 1
ATOM 1393 N N . PRO A 1 190 ? 4.801 16.734 -9.398 1 96.69 190 PRO A N 1
ATOM 1394 C CA . PRO A 1 190 ? 3.932 15.75 -8.742 1 96.69 190 PRO A CA 1
ATOM 1395 C C . PRO A 1 190 ? 4.668 14.461 -8.383 1 96.69 190 PRO A C 1
ATOM 1397 O O . PRO A 1 190 ? 5.41 13.914 -9.203 1 96.69 190 PRO A O 1
ATOM 1400 N N . THR A 1 191 ? 4.5 14.016 -7.156 1 96 191 THR A N 1
ATOM 1401 C CA . THR A 1 191 ? 5.172 12.82 -6.656 1 96 191 THR A CA 1
ATOM 1402 C C . THR A 1 191 ? 4.156 11.805 -6.141 1 96 191 THR A C 1
ATOM 1404 O O . THR A 1 191 ? 3.725 11.883 -4.988 1 96 191 THR A O 1
ATOM 1407 N N . PRO A 1 192 ? 3.807 10.789 -6.941 1 93.19 192 PRO A N 1
ATOM 1408 C CA . PRO A 1 192 ? 2.875 9.766 -6.469 1 93.19 192 PRO A CA 1
ATOM 1409 C C . PRO A 1 192 ? 3.314 9.125 -5.152 1 93.19 192 PRO A C 1
ATOM 1411 O O . PRO A 1 192 ? 4.508 9.102 -4.844 1 93.19 192 PRO A O 1
ATOM 1414 N N . ALA A 1 193 ? 2.309 8.703 -4.387 1 94.5 193 ALA A N 1
ATOM 1415 C CA . ALA A 1 193 ? 2.588 8.164 -3.059 1 94.5 193 ALA A CA 1
ATOM 1416 C C . ALA A 1 193 ? 1.869 6.832 -2.846 1 94.5 193 ALA A C 1
ATOM 1418 O O . ALA A 1 193 ? 1.089 6.398 -3.697 1 94.5 193 ALA A O 1
ATOM 1419 N N . LEU A 1 194 ? 2.184 6.18 -1.753 1 95.25 194 LEU A N 1
ATOM 1420 C CA . LEU A 1 194 ? 1.542 4.945 -1.311 1 95.25 194 LEU A CA 1
ATOM 1421 C C . LEU A 1 194 ? 0.024 5.09 -1.317 1 95.25 194 LEU A C 1
ATOM 1423 O O . LEU A 1 194 ? -0.684 4.215 -1.823 1 95.25 194 LEU A O 1
ATOM 1427 N N . ASP A 1 195 ? -0.494 6.105 -0.733 1 95.62 195 ASP A N 1
ATOM 1428 C CA . ASP A 1 195 ? -1.914 6.441 -0.708 1 95.62 195 ASP A CA 1
ATOM 1429 C C . ASP A 1 195 ? -2.273 7.395 -1.844 1 95.62 195 ASP A C 1
ATOM 1431 O O . ASP A 1 195 ? -1.906 8.57 -1.812 1 95.62 195 ASP A O 1
ATOM 1435 N N . PRO A 1 196 ? -2.982 6.941 -2.799 1 93.44 196 PRO A N 1
ATOM 1436 C CA . PRO A 1 196 ? -3.287 7.801 -3.945 1 93.44 196 PRO A CA 1
ATOM 1437 C C . PRO A 1 196 ? -4.25 8.93 -3.596 1 93.44 196 PRO A C 1
ATOM 1439 O O . PRO A 1 196 ? -4.434 9.859 -4.387 1 93.44 196 PRO A O 1
ATOM 1442 N N . THR A 1 197 ? -4.863 8.859 -2.443 1 94.62 197 THR A N 1
ATOM 1443 C CA . THR A 1 197 ? -5.84 9.875 -2.074 1 94.62 197 THR A CA 1
ATOM 1444 C C . THR A 1 197 ? -5.148 11.086 -1.455 1 94.62 197 THR A C 1
ATOM 1446 O O . THR A 1 197 ? -5.793 12.102 -1.177 1 94.62 197 THR A O 1
ATOM 1449 N N . LEU A 1 198 ? -3.887 10.977 -1.217 1 96.19 198 LEU A N 1
ATOM 1450 C CA . LEU A 1 198 ? -3.057 12.094 -0.782 1 96.19 198 LEU A CA 1
ATOM 1451 C C . LEU A 1 198 ? -2.088 12.516 -1.884 1 96.19 198 LEU A C 1
ATOM 1453 O O . LEU A 1 198 ? -1.209 11.742 -2.271 1 96.19 198 LEU A O 1
ATOM 1457 N N . ARG A 1 199 ? -2.188 13.719 -2.318 1 96.44 199 ARG A N 1
ATOM 1458 C CA . ARG A 1 199 ? -1.301 14.188 -3.379 1 96.44 199 ARG A CA 1
ATOM 1459 C C . ARG A 1 199 ? -0.108 14.938 -2.805 1 96.44 199 ARG A C 1
ATOM 1461 O O . ARG A 1 199 ? -0.269 15.789 -1.927 1 96.44 199 ARG A O 1
ATOM 1468 N N . PHE A 1 200 ? 1.048 14.516 -3.338 1 97.75 200 PHE A N 1
ATOM 1469 C CA . PHE A 1 200 ? 2.277 15.156 -2.883 1 97.75 200 PHE A CA 1
ATOM 1470 C C . PHE A 1 200 ? 3.045 15.75 -4.055 1 97.75 200 PHE A C 1
ATOM 1472 O O . PHE A 1 200 ? 2.912 15.289 -5.191 1 97.75 200 PHE A O 1
ATOM 1479 N N . ALA A 1 201 ? 3.775 16.766 -3.787 1 98.06 201 ALA A N 1
ATOM 1480 C CA . ALA A 1 201 ? 4.73 17.344 -4.73 1 98.06 201 ALA A CA 1
ATOM 1481 C C . ALA A 1 201 ? 6.117 17.453 -4.105 1 98.06 201 ALA A C 1
ATOM 1483 O O . ALA A 1 201 ? 6.258 17.469 -2.881 1 98.06 201 ALA A O 1
ATOM 1484 N N . THR A 1 202 ? 7.109 17.391 -4.898 1 98.31 202 THR A N 1
ATOM 1485 C CA . THR A 1 202 ? 8.445 17.844 -4.539 1 98.31 202 THR A CA 1
ATOM 1486 C C . THR A 1 202 ? 8.703 19.25 -5.113 1 98.31 202 THR A C 1
ATOM 1488 O O . THR A 1 202 ? 8.594 19.453 -6.32 1 98.31 202 THR A O 1
ATOM 1491 N N . VAL A 1 203 ? 9.023 20.109 -4.246 1 98.5 203 VAL A N 1
ATOM 1492 C CA . VAL A 1 203 ? 9.219 21.5 -4.629 1 98.5 203 VAL A CA 1
ATOM 1493 C C . VAL A 1 203 ? 10.711 21.797 -4.738 1 98.5 203 VAL A C 1
ATOM 1495 O O . VAL A 1 203 ? 11.484 21.484 -3.828 1 98.5 203 VAL A O 1
ATOM 1498 N N . HIS A 1 204 ? 11.102 22.375 -5.875 1 98.5 204 HIS A N 1
ATOM 1499 C CA . HIS A 1 204 ? 12.469 22.797 -6.129 1 98.5 204 HIS A CA 1
ATOM 1500 C C . HIS A 1 204 ? 12.539 24.312 -6.332 1 98.5 204 HIS A C 1
ATOM 1502 O O . HIS A 1 204 ? 11.797 24.875 -7.145 1 98.5 204 HIS A O 1
ATOM 1508 N N . VAL A 1 205 ? 13.367 24.875 -5.57 1 98 205 VAL A N 1
ATOM 1509 C CA . VAL A 1 205 ? 13.586 26.312 -5.695 1 98 205 VAL A CA 1
ATOM 1510 C C . VAL A 1 205 ? 15.07 26.594 -5.969 1 98 205 VAL A C 1
ATOM 1512 O O . VAL A 1 205 ? 15.945 26.031 -5.309 1 98 205 VAL A O 1
ATOM 1515 N N . ASP A 1 206 ? 15.344 27.344 -7.004 1 97.31 206 ASP A N 1
ATOM 1516 C CA . ASP A 1 206 ? 16.703 27.734 -7.395 1 97.31 206 ASP A CA 1
ATOM 1517 C C . ASP A 1 206 ? 16.844 29.25 -7.496 1 97.31 206 ASP A C 1
ATOM 1519 O O . ASP A 1 206 ? 16.781 29.812 -8.586 1 97.31 206 ASP A O 1
ATOM 1523 N N . GLY A 1 207 ? 17.141 29.891 -6.379 1 96.94 207 GLY A N 1
ATOM 1524 C CA . GLY A 1 207 ? 17.234 31.344 -6.328 1 96.94 207 GLY A CA 1
ATOM 1525 C C . GLY A 1 207 ? 15.914 32.031 -6.59 1 96.94 207 GLY A C 1
ATOM 1526 O O . GLY A 1 207 ? 15.867 33.062 -7.25 1 96.94 207 GLY A O 1
ATOM 1527 N N . ALA A 1 208 ? 14.859 31.438 -6.18 1 97.06 208 ALA A N 1
ATOM 1528 C CA . ALA A 1 208 ? 13.531 31.984 -6.422 1 97.06 208 ALA A CA 1
ATOM 1529 C C . ALA A 1 208 ? 13.211 33.094 -5.441 1 97.06 208 ALA A C 1
ATOM 1531 O O . ALA A 1 208 ? 13.523 33 -4.254 1 97.06 208 ALA A O 1
ATOM 1532 N N . PRO A 1 209 ? 12.602 34.188 -5.918 1 97.62 209 PRO A N 1
ATOM 1533 C CA . PRO A 1 209 ? 12.203 35.25 -4.988 1 97.62 209 PRO A CA 1
ATOM 1534 C C . PRO A 1 209 ? 11.164 34.781 -3.971 1 97.62 209 PRO A C 1
ATOM 1536 O O . PRO A 1 209 ? 10.344 33.906 -4.273 1 97.62 209 PRO A O 1
ATOM 1539 N N . ALA A 1 210 ? 11.219 35.375 -2.801 1 97.81 210 ALA A N 1
ATOM 1540 C CA . ALA A 1 210 ? 10.281 35 -1.747 1 97.81 210 ALA A CA 1
ATOM 1541 C C . ALA A 1 210 ? 9.984 36.156 -0.826 1 97.81 210 ALA A C 1
ATOM 1543 O O . ALA A 1 210 ? 10.805 37.094 -0.704 1 97.81 210 ALA A O 1
ATOM 1544 N N . THR A 1 211 ? 8.852 36.156 -0.237 1 97.5 211 THR A N 1
ATOM 1545 C CA . THR A 1 211 ? 8.438 37.125 0.771 1 97.5 211 THR A CA 1
ATOM 1546 C C . THR A 1 211 ? 8.5 36.5 2.168 1 97.5 211 THR A C 1
ATOM 1548 O O . THR A 1 211 ? 7.863 35.469 2.432 1 97.5 211 THR A O 1
ATOM 1551 N N . PRO A 1 212 ? 9.273 37.094 3.041 1 97.5 212 PRO A N 1
ATOM 1552 C CA . PRO A 1 212 ? 9.312 36.531 4.402 1 97.5 212 PRO A CA 1
ATOM 1553 C C . PRO A 1 212 ? 8.031 36.844 5.184 1 97.5 212 PRO A C 1
ATOM 1555 O O . PRO A 1 212 ? 7.562 37.969 5.219 1 97.5 212 PRO A O 1
ATOM 1558 N N . LEU A 1 213 ? 7.469 35.844 5.742 1 98.19 213 LEU A N 1
ATOM 1559 C CA . LEU A 1 213 ? 6.359 36 6.676 1 98.19 213 LEU A CA 1
ATOM 1560 C C . LEU A 1 213 ? 6.867 36.062 8.109 1 98.19 213 LEU A C 1
ATOM 1562 O O . LEU A 1 213 ? 6.258 36.719 8.961 1 98.19 213 LEU A O 1
ATOM 1566 N N . ALA A 1 214 ? 7.898 35.281 8.367 1 96.81 214 ALA A N 1
ATOM 1567 C CA . ALA A 1 214 ? 8.625 35.281 9.641 1 96.81 214 ALA A CA 1
ATOM 1568 C C . ALA A 1 214 ? 10.055 34.781 9.445 1 96.81 214 ALA A C 1
ATOM 1570 O O . ALA A 1 214 ? 10.312 33.875 8.656 1 96.81 214 ALA A O 1
ATOM 1571 N N . THR A 1 215 ? 10.984 35.344 10.156 1 94.44 215 THR A N 1
ATOM 1572 C CA . THR A 1 215 ? 12.375 34.938 10.055 1 94.44 215 THR A CA 1
ATOM 1573 C C . THR A 1 215 ? 12.812 34.188 11.32 1 94.44 215 THR A C 1
ATOM 1575 O O . THR A 1 215 ? 13.945 33.719 11.406 1 94.44 215 THR A O 1
ATOM 1578 N N . ASP A 1 216 ? 12.016 34.156 12.258 1 92.88 216 ASP A N 1
ATOM 1579 C CA . ASP A 1 216 ? 12.172 33.344 13.469 1 92.88 216 ASP A CA 1
ATOM 1580 C C . ASP A 1 216 ? 10.922 32.531 13.75 1 92.88 216 ASP A C 1
ATOM 1582 O O . ASP A 1 216 ? 10.18 32.812 14.688 1 92.88 216 ASP A O 1
ATOM 1586 N N . ALA A 1 217 ? 10.766 31.453 13.008 1 96.5 217 ALA A N 1
ATOM 1587 C CA . ALA A 1 217 ? 9.508 30.703 12.992 1 96.5 217 ALA A CA 1
ATOM 1588 C C . ALA A 1 217 ? 9.609 29.438 13.836 1 96.5 217 ALA A C 1
ATOM 1590 O O . ALA A 1 217 ? 8.695 28.609 13.844 1 96.5 217 ALA A O 1
ATOM 1591 N N . GLY A 1 218 ? 10.688 29.203 14.578 1 95.81 218 GLY A N 1
ATOM 1592 C CA . GLY A 1 218 ? 10.93 27.984 15.336 1 95.81 218 GLY A CA 1
ATOM 1593 C C . GLY A 1 218 ? 9.766 27.609 16.234 1 95.81 218 GLY A C 1
ATOM 1594 O O . GLY A 1 218 ? 9.219 26.516 16.109 1 95.81 218 GLY A O 1
ATOM 1595 N N . PRO A 1 219 ? 9.43 28.516 17.125 1 95.12 219 PRO A N 1
ATOM 1596 C CA . PRO A 1 219 ? 8.328 28.219 18.031 1 95.12 219 PRO A CA 1
ATOM 1597 C C . PRO A 1 219 ? 7.016 27.938 17.297 1 95.12 219 PRO A C 1
ATOM 1599 O O . PRO A 1 219 ? 6.266 27.031 17.672 1 95.12 219 PRO A O 1
ATOM 1602 N N . ALA A 1 220 ? 6.75 28.703 16.266 1 96.88 220 ALA A N 1
ATOM 1603 C CA . ALA A 1 220 ? 5.547 28.5 15.469 1 96.88 220 ALA A CA 1
ATOM 1604 C C . ALA A 1 220 ? 5.543 27.125 14.828 1 96.88 220 ALA A C 1
ATOM 1606 O O . ALA A 1 220 ? 4.508 26.453 14.773 1 96.88 220 ALA A O 1
ATOM 1607 N N . LEU A 1 221 ? 6.684 26.734 14.32 1 97.56 221 LEU A N 1
ATOM 1608 C CA . LEU A 1 221 ? 6.797 25.438 13.648 1 97.56 221 LEU A CA 1
ATOM 1609 C C . LEU A 1 221 ? 6.66 24.297 14.641 1 97.56 221 LEU A C 1
ATOM 1611 O O . LEU A 1 221 ? 6.129 23.234 14.305 1 97.56 221 LEU A O 1
ATOM 1615 N N . SER A 1 222 ? 7.164 24.5 15.828 1 97.06 222 SER A N 1
ATOM 1616 C CA . SER A 1 222 ? 6.992 23.484 16.859 1 97.06 222 SER A CA 1
ATOM 1617 C C . SER A 1 222 ? 5.516 23.234 17.141 1 97.06 222 SER A C 1
ATOM 1619 O O . SER A 1 222 ? 5.078 22.078 17.219 1 97.06 222 SER A O 1
ATOM 1621 N N . ARG A 1 223 ? 4.828 24.281 17.312 1 97.5 223 ARG A N 1
ATOM 1622 C CA . ARG A 1 223 ? 3.395 24.141 17.547 1 97.5 223 ARG A CA 1
ATOM 1623 C C . ARG A 1 223 ? 2.709 23.531 16.328 1 97.5 223 ARG A C 1
ATOM 1625 O O . ARG A 1 223 ? 1.832 22.672 16.469 1 97.5 223 ARG A O 1
ATOM 1632 N N . LEU A 1 224 ? 3.053 23.984 15.18 1 98.31 224 LEU A N 1
ATOM 1633 C CA . LEU A 1 224 ? 2.436 23.484 13.953 1 98.31 224 LEU A CA 1
ATOM 1634 C C . LEU A 1 224 ? 2.641 21.984 13.797 1 98.31 224 LEU A C 1
ATOM 1636 O O . LEU A 1 224 ? 1.745 21.281 13.336 1 98.31 224 LEU A O 1
ATOM 1640 N N . ARG A 1 225 ? 3.83 21.516 14.086 1 98.19 225 ARG A N 1
ATOM 1641 C CA . ARG A 1 225 ? 4.098 20.094 13.992 1 98.19 225 ARG A CA 1
ATOM 1642 C C . ARG A 1 225 ? 3.129 19.297 14.859 1 98.19 225 ARG A C 1
ATOM 1644 O O . ARG A 1 225 ? 2.6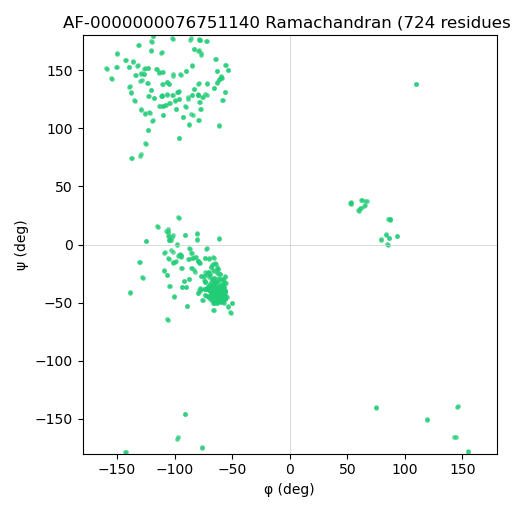35 18.234 14.445 1 98.19 225 ARG A O 1
ATOM 1651 N N . ASP A 1 226 ? 2.926 19.781 16.062 1 98.44 226 ASP A N 1
ATOM 1652 C CA . ASP A 1 226 ? 1.985 19.109 16.969 1 98.44 226 ASP A CA 1
ATOM 1653 C C . ASP A 1 226 ? 0.563 19.172 16.406 1 98.44 226 ASP A C 1
ATOM 1655 O O . ASP A 1 226 ? -0.167 18.172 16.453 1 98.44 226 ASP A O 1
ATOM 1659 N N . VAL A 1 227 ? 0.19 20.297 15.922 1 98.81 227 VAL A N 1
ATOM 1660 C CA . VAL A 1 227 ? -1.137 20.469 15.344 1 98.81 227 VAL A CA 1
ATOM 1661 C C . VAL A 1 227 ? -1.295 19.531 14.141 1 98.81 227 VAL A C 1
ATOM 1663 O O . VAL A 1 227 ? -2.34 18.906 13.969 1 98.81 227 VAL A O 1
ATOM 1666 N N . ALA A 1 228 ? -0.299 19.469 13.32 1 98.81 228 ALA A N 1
ATOM 1667 C CA . ALA A 1 228 ? -0.306 18.594 12.156 1 98.81 228 ALA A CA 1
ATOM 1668 C C . ALA A 1 228 ? -0.458 17.125 12.57 1 98.81 228 ALA A C 1
ATOM 1670 O O . ALA A 1 228 ? -1.202 16.375 11.945 1 98.81 228 ALA A O 1
ATOM 1671 N N . ALA A 1 229 ? 0.279 16.766 13.586 1 98.75 229 ALA A N 1
ATOM 1672 C CA . ALA A 1 229 ? 0.168 15.398 14.102 1 98.75 229 ALA A CA 1
ATOM 1673 C C . ALA A 1 229 ? -1.265 15.086 14.523 1 98.75 229 ALA A C 1
ATOM 1675 O O . ALA A 1 229 ? -1.793 14.016 14.211 1 98.75 229 ALA A O 1
ATOM 1676 N N . VAL A 1 230 ? -1.876 16 15.234 1 98.88 230 VAL A N 1
ATOM 1677 C CA . VAL A 1 230 ? -3.25 15.797 15.68 1 98.88 230 VAL A CA 1
ATOM 1678 C C . VAL A 1 230 ? -4.176 15.695 14.469 1 98.88 230 VAL A C 1
ATOM 1680 O O . VAL A 1 230 ? -5.094 14.875 14.445 1 98.88 230 VAL A O 1
ATOM 1683 N N . ALA A 1 231 ? -3.977 16.547 13.492 1 98.94 231 ALA A N 1
ATOM 1684 C CA . ALA A 1 231 ? -4.785 16.5 12.281 1 98.94 231 ALA A CA 1
ATOM 1685 C C . ALA A 1 231 ? -4.699 15.125 11.617 1 98.94 231 ALA A C 1
ATOM 1687 O O . ALA A 1 231 ? -5.707 14.586 11.148 1 98.94 231 ALA A O 1
ATOM 1688 N N . ILE A 1 232 ? -3.5 14.578 11.547 1 98.88 232 ILE A N 1
ATOM 1689 C CA . ILE A 1 232 ? -3.303 13.258 10.969 1 98.88 232 ILE A CA 1
ATOM 1690 C C . ILE A 1 232 ? -4.105 12.219 11.758 1 98.88 232 ILE A C 1
ATOM 1692 O O . ILE A 1 232 ? -4.711 11.32 11.172 1 98.88 232 ILE A O 1
ATOM 1696 N N . THR A 1 233 ? -4.098 12.359 13.094 1 98.88 233 THR A N 1
ATOM 1697 C CA . THR A 1 233 ? -4.824 11.391 13.906 1 98.88 233 THR A CA 1
ATOM 1698 C C . THR A 1 233 ? -6.324 11.469 13.625 1 98.88 233 THR A C 1
ATOM 1700 O O . THR A 1 233 ? -7.023 10.453 13.688 1 98.88 233 THR A O 1
ATOM 1703 N N . ALA A 1 234 ? -6.836 12.672 13.305 1 98.81 234 ALA A N 1
ATOM 1704 C CA . ALA A 1 234 ? -8.242 12.805 12.922 1 98.81 234 ALA A CA 1
ATOM 1705 C C . ALA A 1 234 ? -8.562 11.938 11.711 1 98.81 234 ALA A C 1
ATOM 1707 O O . ALA A 1 234 ? -9.531 11.18 11.727 1 98.81 234 ALA A O 1
ATOM 1708 N N . LEU A 1 235 ? -7.738 12.047 10.695 1 98.81 235 LEU A N 1
ATOM 1709 C CA . LEU A 1 235 ? -7.906 11.219 9.508 1 98.81 235 LEU A CA 1
ATOM 1710 C C . LEU A 1 235 ? -7.852 9.742 9.859 1 98.81 235 LEU A C 1
ATOM 1712 O O . LEU A 1 235 ? -8.664 8.945 9.375 1 98.81 235 LEU A O 1
ATOM 1716 N N . GLN A 1 236 ? -6.883 9.391 10.703 1 98.88 236 GLN A N 1
ATOM 1717 C CA . GLN A 1 236 ? -6.641 7.992 11.062 1 98.88 236 GLN A CA 1
ATOM 1718 C C . GLN A 1 236 ? -7.82 7.406 11.828 1 98.88 236 GLN A C 1
ATOM 1720 O O . GLN A 1 236 ? -8.266 6.293 11.539 1 98.88 236 GLN A O 1
ATOM 1725 N N . VAL A 1 237 ? -8.328 8.156 12.805 1 98.5 237 VAL A N 1
ATOM 1726 C CA . VAL A 1 237 ? -9.391 7.641 13.664 1 98.5 237 VAL A CA 1
ATOM 1727 C C . VAL A 1 237 ? -10.672 7.48 12.852 1 98.5 237 VAL A C 1
ATOM 1729 O O . VAL A 1 237 ? -11.391 6.488 13 1 98.5 237 VAL A O 1
ATOM 1732 N N . GLY A 1 238 ? -10.992 8.453 12.016 1 98.56 238 GLY A N 1
ATOM 1733 C CA . GLY A 1 238 ? -12.148 8.328 11.148 1 98.56 238 GLY A CA 1
ATOM 1734 C C . GLY A 1 238 ? -12.086 7.109 10.242 1 98.56 238 GLY A C 1
ATOM 1735 O O . GLY A 1 238 ? -13.047 6.34 10.156 1 98.56 238 GLY A O 1
ATOM 1736 N N . ALA A 1 2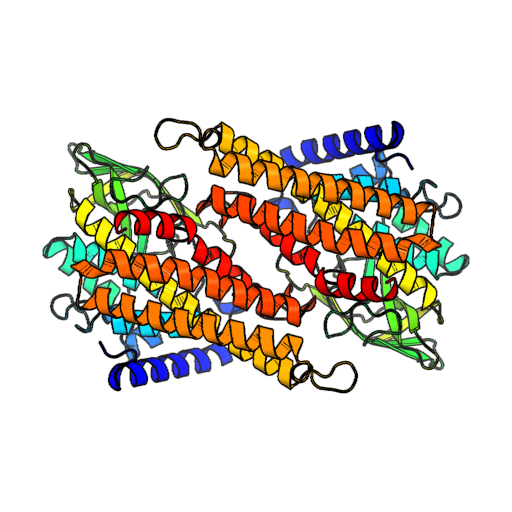39 ? -10.984 6.938 9.625 1 98.75 239 ALA A N 1
ATOM 1737 C CA . ALA A 1 239 ? -10.805 5.82 8.703 1 98.75 239 ALA A CA 1
ATOM 1738 C C . ALA A 1 239 ? -10.789 4.488 9.453 1 98.75 239 ALA A C 1
ATOM 1740 O O . ALA A 1 239 ? -11.328 3.49 8.969 1 98.75 239 ALA A O 1
ATOM 1741 N N . ALA A 1 240 ? -10.125 4.465 10.625 1 98.75 240 ALA A N 1
ATOM 1742 C CA . ALA A 1 240 ? -10.07 3.246 11.438 1 98.75 240 ALA A CA 1
ATOM 1743 C C . ALA A 1 240 ? -11.477 2.785 11.82 1 98.75 240 ALA A C 1
ATOM 1745 O O . ALA A 1 240 ? -11.773 1.59 11.781 1 98.75 240 ALA A O 1
ATOM 1746 N N . GLN A 1 241 ? -12.297 3.748 12.188 1 97.94 241 GLN A N 1
ATOM 1747 C CA . GLN A 1 241 ? -13.672 3.418 12.547 1 97.94 241 GLN A CA 1
ATOM 1748 C C . GLN A 1 241 ? -14.414 2.795 11.375 1 97.94 241 GLN A C 1
ATOM 1750 O O . GLN A 1 241 ? -15.102 1.781 11.531 1 97.94 241 GLN A O 1
ATOM 1755 N N . THR A 1 242 ? -14.305 3.406 10.227 1 97.81 242 THR A N 1
ATOM 1756 C CA . THR A 1 242 ? -14.969 2.871 9.039 1 97.81 242 THR A CA 1
ATOM 1757 C C . THR A 1 242 ? -14.445 1.475 8.711 1 97.81 242 THR A C 1
ATOM 1759 O O . THR A 1 242 ? -15.227 0.564 8.43 1 97.81 242 THR A O 1
ATOM 1762 N N . ALA A 1 243 ? -13.125 1.303 8.719 1 98.06 243 ALA A N 1
ATOM 1763 C CA . ALA A 1 243 ? -12.523 -0.001 8.445 1 98.06 243 ALA A CA 1
ATOM 1764 C C . ALA A 1 243 ? -13.039 -1.058 9.414 1 98.06 243 ALA A C 1
ATOM 1766 O O . ALA A 1 243 ? -13.367 -2.176 9.008 1 98.06 243 ALA A O 1
ATOM 1767 N N . LEU A 1 244 ? -13.109 -0.7 10.695 1 96.88 244 LEU A N 1
ATOM 1768 C CA . LEU A 1 244 ? -13.617 -1.612 11.719 1 96.88 244 LEU A CA 1
ATOM 1769 C C . LEU A 1 244 ? -15.078 -1.978 11.445 1 96.88 244 LEU A C 1
ATOM 1771 O O . LEU A 1 244 ? -15.438 -3.154 11.477 1 96.88 244 LEU A O 1
ATOM 1775 N N . ASP A 1 245 ? -15.867 -0.969 11.172 1 95.94 245 ASP A N 1
ATOM 1776 C CA . ASP A 1 245 ? -17.281 -1.189 10.906 1 95.94 245 ASP A CA 1
ATOM 1777 C C . ASP A 1 245 ? -17.484 -2.129 9.719 1 95.94 245 ASP A C 1
ATOM 1779 O O . ASP A 1 245 ? -18.297 -3.049 9.781 1 95.94 245 ASP A O 1
ATOM 1783 N N . ARG A 1 246 ? -16.781 -1.908 8.664 1 94.38 246 ARG A N 1
ATOM 1784 C CA . ARG A 1 246 ? -16.875 -2.738 7.473 1 94.38 246 ARG A CA 1
ATOM 1785 C C . ARG A 1 246 ? -16.406 -4.164 7.75 1 94.38 246 ARG A C 1
ATOM 1787 O O . ARG A 1 246 ? -16.953 -5.121 7.207 1 94.38 246 ARG A O 1
ATOM 1794 N N . THR A 1 247 ? -15.367 -4.273 8.5 1 92.69 247 THR A N 1
ATOM 1795 C CA . THR A 1 247 ? -14.859 -5.582 8.891 1 92.69 247 THR A CA 1
ATOM 1796 C C . THR A 1 247 ? -15.898 -6.352 9.703 1 92.69 247 THR A C 1
ATOM 1798 O O . THR A 1 247 ? -16.141 -7.531 9.445 1 92.69 247 THR A O 1
ATOM 1801 N N . VAL A 1 248 ? -16.516 -5.664 10.641 1 90.94 248 VAL A N 1
ATOM 1802 C CA . VAL A 1 248 ? -17.547 -6.273 11.484 1 90.94 248 VAL A CA 1
ATOM 1803 C C . VAL A 1 248 ? -18.734 -6.688 10.625 1 90.94 248 VAL A C 1
ATOM 1805 O O . VAL A 1 248 ? -19.281 -7.781 10.797 1 90.94 248 VAL A O 1
ATOM 1808 N N . GLU A 1 249 ? -19.141 -5.867 9.719 1 91.5 249 GLU A N 1
ATOM 1809 C CA . GLU A 1 249 ? -20.234 -6.188 8.805 1 91.5 249 GLU A CA 1
ATOM 1810 C C . GLU A 1 249 ? -19.922 -7.441 7.992 1 91.5 249 GLU A C 1
ATOM 1812 O O . GLU A 1 249 ? -20.766 -8.32 7.836 1 91.5 249 GLU A O 1
ATOM 1817 N N . HIS A 1 250 ? -18.75 -7.492 7.504 1 89.38 250 HIS A N 1
ATOM 1818 C CA . HIS A 1 250 ? -18.312 -8.648 6.734 1 89.38 250 HIS A CA 1
ATOM 1819 C C . HIS A 1 250 ? -18.375 -9.922 7.578 1 89.38 250 HIS A C 1
ATOM 1821 O O . HIS A 1 250 ? -18.812 -10.969 7.102 1 89.38 250 HIS A O 1
ATOM 1827 N N . LEU A 1 251 ? -17.969 -9.891 8.773 1 87.56 251 LEU A N 1
ATOM 1828 C CA . LEU A 1 251 ? -17.938 -11.031 9.68 1 87.56 251 LEU A CA 1
ATOM 1829 C C . LEU A 1 251 ? -19.344 -11.523 9.992 1 87.56 251 LEU A C 1
ATOM 1831 O O . LEU A 1 251 ? -19.547 -12.727 10.203 1 87.56 251 LEU A O 1
ATOM 1835 N N . THR A 1 252 ? -20.266 -10.648 10 1 85.5 252 THR A N 1
ATOM 1836 C CA . THR A 1 252 ? -21.625 -11 10.391 1 85.5 252 THR A CA 1
ATOM 1837 C C . THR A 1 252 ? -22.391 -11.562 9.195 1 85.5 252 THR A C 1
ATOM 1839 O O . THR A 1 252 ? -23.359 -12.32 9.375 1 85.5 252 THR A O 1
ATOM 1842 N N . THR A 1 253 ? -21.984 -11.312 8.008 1 85.44 253 THR A N 1
ATOM 1843 C CA . THR A 1 253 ? -22.75 -11.688 6.828 1 85.44 253 THR A CA 1
ATOM 1844 C C . THR A 1 253 ? -22.109 -12.867 6.109 1 85.44 253 THR A C 1
ATOM 1846 O O . THR A 1 253 ? -22.797 -13.641 5.441 1 85.44 253 THR A O 1
ATOM 1849 N N . ARG A 1 254 ? -20.875 -13 6.273 1 80.38 254 ARG A N 1
ATOM 1850 C CA . ARG A 1 254 ? -20.188 -14.078 5.582 1 80.38 254 ARG A CA 1
ATOM 1851 C C . ARG A 1 254 ? -20.297 -15.391 6.344 1 80.38 254 ARG A C 1
ATOM 1853 O O . ARG A 1 254 ? -20.109 -15.43 7.562 1 80.38 254 ARG A O 1
ATOM 1860 N N . VAL A 1 255 ? -20.625 -16.438 5.543 1 78.25 255 VAL A N 1
ATOM 1861 C CA . VAL A 1 255 ? -20.812 -17.75 6.156 1 78.25 255 VAL A CA 1
ATOM 1862 C C . VAL A 1 255 ? -19.719 -18.703 5.691 1 78.25 255 VAL A C 1
ATOM 1864 O O . VAL A 1 255 ? -19.406 -18.781 4.5 1 78.25 255 VAL A O 1
ATOM 1867 N N . GLN A 1 256 ? -19 -19.156 6.625 1 72 256 GLN A N 1
ATOM 1868 C CA . GLN A 1 256 ? -18.062 -20.25 6.414 1 72 256 GLN A CA 1
ATOM 1869 C C . GLN A 1 256 ? -18.297 -21.375 7.422 1 72 256 GLN A C 1
ATOM 1871 O O . GLN A 1 256 ? -18.641 -21.125 8.578 1 72 256 GLN A O 1
ATOM 1876 N N . PHE A 1 257 ? -18.016 -22.641 6.867 1 73.31 257 PHE A N 1
ATOM 1877 C CA . PHE A 1 257 ? -18.234 -23.828 7.695 1 73.31 257 PHE A CA 1
ATOM 1878 C C . PHE A 1 257 ? -19.641 -23.828 8.281 1 73.31 257 PHE A C 1
ATOM 1880 O O . PHE A 1 257 ? -19.812 -24.125 9.469 1 73.31 257 PHE A O 1
ATOM 1887 N N . GLY A 1 258 ? -20.625 -23.359 7.574 1 76.88 258 GLY A N 1
ATOM 1888 C CA . GLY A 1 258 ? -22.031 -23.469 7.91 1 76.88 258 GLY A CA 1
ATOM 1889 C C . GLY A 1 258 ? -22.5 -22.391 8.859 1 76.88 258 GLY A C 1
ATOM 1890 O O . GLY A 1 258 ? -23.641 -22.406 9.32 1 76.88 258 GLY A O 1
ATOM 1891 N N . ARG A 1 259 ? -21.656 -21.547 9.227 1 78.88 259 ARG A N 1
ATOM 1892 C CA . ARG A 1 259 ? -22.031 -20.484 10.156 1 78.88 259 ARG A CA 1
ATOM 1893 C C . ARG A 1 259 ? -21.328 -19.188 9.805 1 78.88 259 ARG A C 1
ATOM 1895 O O . ARG A 1 259 ? -20.312 -19.188 9.109 1 78.88 259 ARG A O 1
ATOM 1902 N N . PRO A 1 260 ? -21.969 -18.109 10.312 1 77.94 260 PRO A N 1
ATOM 1903 C CA . PRO A 1 260 ? -21.297 -16.828 10.078 1 77.94 260 PRO A CA 1
ATOM 1904 C C . PRO A 1 260 ? -19.906 -16.766 10.68 1 77.94 260 PRO A C 1
ATOM 1906 O O . PRO A 1 260 ? -19.672 -17.312 11.766 1 77.94 260 PRO A O 1
ATOM 1909 N N . LEU A 1 261 ? -19 -16.094 10 1 79.94 261 LEU A N 1
ATOM 1910 C CA . LEU A 1 261 ? -17.625 -15.961 10.453 1 79.94 261 LEU A CA 1
ATOM 1911 C C . LEU A 1 261 ? -17.562 -15.383 11.859 1 79.94 261 LEU A C 1
ATOM 1913 O O . LEU A 1 261 ? -16.703 -15.758 12.656 1 79.94 261 LEU A O 1
ATOM 1917 N N . GLY A 1 262 ? -18.5 -14.523 12.148 1 77.75 262 GLY A N 1
ATOM 1918 C CA . GLY A 1 262 ? -18.516 -13.836 13.43 1 77.75 262 GLY A CA 1
ATOM 1919 C C . GLY A 1 262 ? -18.906 -14.742 14.586 1 77.75 262 GLY A C 1
ATOM 1920 O O . GLY A 1 262 ? -18.828 -14.344 15.75 1 77.75 262 GLY A O 1
ATOM 1921 N N . SER A 1 263 ? -19.219 -15.922 14.281 1 81.06 263 SER A N 1
ATOM 1922 C CA . SER A 1 263 ? -19.609 -16.844 15.336 1 81.06 263 SER A CA 1
ATOM 1923 C C . SER A 1 263 ? -18.406 -17.562 15.922 1 81.06 263 SER A C 1
ATOM 1925 O O . SER A 1 263 ? -18.5 -18.172 17 1 81.06 263 SER A O 1
ATOM 1927 N N . PHE A 1 264 ? -17.344 -17.438 15.25 1 82.31 264 PHE A N 1
ATOM 1928 C CA . PHE A 1 264 ? -16.141 -18.094 15.742 1 82.31 264 PHE A CA 1
ATOM 1929 C C . PHE A 1 264 ? -15.5 -17.281 16.859 1 82.31 264 PHE A C 1
ATOM 1931 O O . PHE A 1 264 ? -15.18 -16.109 16.672 1 82.31 264 PHE A O 1
ATOM 1938 N N . GLN A 1 265 ? -15.219 -17.922 17.938 1 80.38 265 GLN A N 1
ATOM 1939 C CA . GLN A 1 265 ? -14.766 -17.25 19.156 1 80.38 265 GLN A CA 1
ATOM 1940 C C . GLN A 1 265 ? -13.453 -16.5 18.922 1 80.38 265 GLN A C 1
ATOM 1942 O O . GLN A 1 265 ? -13.273 -15.383 19.391 1 80.38 265 GLN A O 1
ATOM 1947 N N . ALA A 1 266 ? -12.562 -17.109 18.25 1 80.88 266 ALA A N 1
ATOM 1948 C CA . ALA A 1 266 ? -11.258 -16.484 18 1 80.88 266 ALA A CA 1
ATOM 1949 C C . ALA A 1 266 ? -11.414 -15.18 17.234 1 80.88 266 ALA A C 1
ATOM 1951 O O . ALA A 1 266 ? -10.719 -14.195 17.516 1 80.88 266 ALA A O 1
ATOM 1952 N N . LEU A 1 267 ? -12.297 -15.211 16.312 1 86.75 267 LEU A N 1
ATOM 1953 C CA . LEU A 1 267 ? -12.531 -14.008 15.523 1 86.75 267 LEU A CA 1
ATOM 1954 C C . LEU A 1 267 ? -13.258 -12.945 16.359 1 86.75 267 LEU A C 1
ATOM 1956 O O . LEU A 1 267 ? -12.969 -11.758 16.234 1 86.75 267 LEU A O 1
ATOM 1960 N N . LYS A 1 268 ? -14.133 -13.336 17.188 1 85.69 268 LYS A N 1
ATOM 1961 C CA . LYS A 1 268 ? -14.828 -12.422 18.094 1 85.69 268 LYS A CA 1
ATOM 1962 C C . LYS A 1 268 ? -13.836 -11.711 19.016 1 85.69 268 LYS A C 1
ATOM 1964 O O . LYS A 1 268 ? -13.938 -10.5 19.219 1 85.69 268 LYS A O 1
ATOM 1969 N N . HIS A 1 269 ? -12.898 -12.445 19.562 1 88.06 269 HIS A N 1
ATOM 1970 C CA . HIS A 1 269 ? -11.906 -11.875 20.469 1 88.06 269 HIS A CA 1
ATOM 1971 C C . HIS A 1 269 ? -11.023 -10.859 19.75 1 88.06 269 HIS A C 1
ATOM 1973 O O . HIS A 1 269 ? -10.719 -9.797 20.297 1 88.06 269 HIS A O 1
ATOM 1979 N N . ARG A 1 270 ? -10.664 -11.203 18.5 1 90 270 ARG A N 1
ATOM 1980 C CA . ARG A 1 270 ? -9.812 -10.305 17.719 1 90 270 ARG A CA 1
ATOM 1981 C C . ARG A 1 270 ? -10.539 -8.992 17.422 1 90 270 ARG A C 1
ATOM 1983 O O . ARG A 1 270 ? -9.953 -7.914 17.531 1 90 270 ARG A O 1
ATOM 1990 N N . VAL A 1 271 ? -11.758 -9.109 17.094 1 90.31 271 VAL A N 1
ATOM 1991 C CA . VAL A 1 271 ? -12.531 -7.918 16.766 1 90.31 271 VAL A CA 1
ATOM 1992 C C . VAL A 1 271 ? -12.758 -7.078 18.016 1 90.31 271 VAL A C 1
ATOM 1994 O O . VAL A 1 271 ? -12.727 -5.848 17.953 1 90.31 271 VAL A O 1
ATOM 1997 N N . ALA A 1 272 ? -13.016 -7.695 19.188 1 90.31 272 ALA A N 1
ATOM 1998 C CA . ALA A 1 272 ? -13.164 -6.98 20.453 1 90.31 272 ALA A CA 1
ATOM 1999 C C . ALA A 1 272 ? -11.906 -6.188 20.781 1 90.31 272 ALA A C 1
ATOM 2001 O O . ALA A 1 272 ? -11.984 -5.043 21.25 1 90.31 272 ALA A O 1
ATOM 2002 N N . ASP A 1 273 ? -10.797 -6.805 20.547 1 92.44 273 ASP A N 1
ATOM 2003 C CA . ASP A 1 273 ? -9.523 -6.125 20.781 1 92.44 273 ASP A CA 1
ATOM 2004 C C . ASP A 1 273 ? -9.383 -4.906 19.875 1 92.44 273 ASP A C 1
ATOM 2006 O O . ASP A 1 273 ? -8.906 -3.854 20.312 1 92.44 273 ASP A O 1
ATOM 2010 N N . LEU A 1 274 ? -9.766 -5.074 18.641 1 95.19 274 LEU A N 1
ATOM 2011 C CA . LEU A 1 274 ? -9.68 -3.965 17.688 1 95.19 274 LEU A CA 1
ATOM 2012 C C . LEU A 1 274 ? -10.641 -2.844 18.094 1 95.19 274 LEU A C 1
ATOM 2014 O O . LEU A 1 274 ? -10.312 -1.663 17.938 1 95.19 274 LEU A O 1
ATOM 2018 N N . TYR A 1 275 ? -11.773 -3.199 18.641 1 92.38 275 TYR A N 1
ATOM 2019 C CA . TYR A 1 275 ? -12.734 -2.213 19.109 1 92.38 275 TYR A CA 1
ATOM 2020 C C . TYR A 1 275 ? -12.133 -1.362 20.234 1 92.38 275 TYR A C 1
ATOM 2022 O O . TYR A 1 275 ? -12.258 -0.135 20.219 1 92.38 275 TYR A O 1
ATOM 2030 N N . VAL A 1 276 ? -11.5 -2.037 21.156 1 92.88 276 VAL A N 1
ATOM 2031 C CA . VAL A 1 276 ? -10.883 -1.337 22.266 1 92.88 276 VAL A CA 1
ATOM 2032 C C . VAL A 1 276 ? -9.781 -0.411 21.75 1 92.88 276 VAL A C 1
ATOM 2034 O O . VAL A 1 276 ? -9.656 0.726 22.219 1 92.88 276 VAL A O 1
ATOM 2037 N N . GLN A 1 277 ? -9.008 -0.879 20.766 1 95.38 277 GLN A N 1
ATOM 2038 C CA . GLN A 1 277 ? -7.926 -0.078 20.203 1 95.38 277 GLN A CA 1
ATOM 2039 C C . GLN A 1 277 ? -8.469 1.176 19.531 1 95.38 277 GLN A C 1
ATOM 2041 O O . GLN A 1 277 ? -7.93 2.27 19.719 1 95.38 277 GLN A O 1
ATOM 2046 N N . VAL A 1 278 ? -9.523 1.059 18.797 1 96.81 278 VAL A N 1
ATOM 2047 C CA . VAL A 1 278 ? -10.078 2.184 18.047 1 96.81 278 VAL A CA 1
ATOM 2048 C C . VAL A 1 278 ? -10.742 3.164 19.016 1 96.81 278 VAL A C 1
ATOM 2050 O O . VAL A 1 278 ? -10.609 4.379 18.859 1 96.81 278 VAL A O 1
ATOM 2053 N N . GLU A 1 279 ? -11.406 2.662 20.047 1 94.06 279 GLU A N 1
ATOM 2054 C CA . GLU A 1 279 ? -12.023 3.527 21.062 1 94.06 279 GLU A CA 1
ATOM 2055 C C . GLU A 1 279 ? -10.961 4.309 21.828 1 94.06 279 GLU A C 1
ATOM 2057 O O . GLU A 1 279 ? -11.148 5.488 22.141 1 94.06 279 GLU A O 1
ATOM 2062 N N . THR A 1 280 ? -9.938 3.586 22.219 1 94.69 280 THR A N 1
ATOM 2063 C CA . THR A 1 280 ? -8.836 4.254 22.891 1 94.69 280 THR A CA 1
ATOM 2064 C C . THR A 1 280 ? -8.211 5.316 22 1 94.69 280 THR A C 1
ATOM 2066 O O . THR A 1 280 ? -7.891 6.414 22.453 1 94.69 280 THR A O 1
ATOM 2069 N N . ALA A 1 281 ? -8.039 4.98 20.703 1 97.38 281 ALA A N 1
ATOM 2070 C CA . ALA A 1 281 ? -7.504 5.934 19.734 1 97.38 281 ALA A CA 1
ATOM 2071 C C . ALA A 1 281 ? -8.383 7.18 19.641 1 97.38 281 ALA A C 1
ATOM 2073 O O . ALA A 1 281 ? -7.879 8.305 19.609 1 97.38 281 ALA A O 1
ATOM 2074 N N . ARG A 1 282 ? -9.672 6.98 19.625 1 96.69 282 ARG A N 1
ATOM 2075 C CA . ARG A 1 282 ? -10.617 8.094 19.562 1 96.69 282 ARG A CA 1
ATOM 2076 C C . ARG A 1 282 ? -10.469 8.992 20.781 1 96.69 282 ARG A C 1
ATOM 2078 O O . ARG A 1 282 ? -10.492 10.219 20.656 1 96.69 282 ARG A O 1
ATOM 2085 N N . SER A 1 283 ? -10.352 8.383 21.938 1 95.5 283 SER A N 1
ATOM 2086 C CA . SER A 1 283 ? -10.195 9.141 23.172 1 95.5 283 SER A CA 1
ATOM 2087 C C . SER A 1 283 ? -8.914 9.961 23.156 1 95.5 283 SER A C 1
ATOM 2089 O O . SER A 1 283 ? -8.906 11.125 23.578 1 95.5 283 SER A O 1
ATOM 2091 N N . MET A 1 284 ? -7.867 9.359 22.688 1 96.12 284 MET A N 1
ATOM 2092 C CA . MET A 1 284 ? -6.578 10.039 22.625 1 96.12 284 MET A CA 1
ATOM 2093 C C . MET A 1 284 ? -6.609 11.18 21.625 1 96.12 284 MET A C 1
ATOM 2095 O O . MET A 1 284 ? -6.074 12.266 21.875 1 96.12 284 MET A O 1
ATOM 2099 N N . PHE A 1 285 ? -7.238 10.953 20.516 1 98.31 285 PHE A N 1
ATOM 2100 C CA . PHE A 1 285 ? -7.402 11.977 19.484 1 98.31 285 PHE A CA 1
ATOM 2101 C C . PHE A 1 285 ? -8.172 13.172 20.047 1 98.31 285 PHE A C 1
ATOM 2103 O O . PHE A 1 285 ? -7.734 14.32 19.906 1 98.31 285 PHE A O 1
ATOM 2110 N N . LEU A 1 286 ? -9.25 12.891 20.656 1 96.56 286 LEU A N 1
ATOM 2111 C CA . LEU A 1 286 ? -10.102 13.969 21.156 1 96.56 286 LEU A CA 1
ATOM 2112 C C . LEU A 1 286 ? -9.367 14.781 22.234 1 96.56 286 LEU A C 1
ATOM 2114 O O . LEU A 1 286 ? -9.508 16 22.297 1 96.56 286 LEU A O 1
ATOM 2118 N N . ALA A 1 287 ? -8.641 14.094 23.094 1 96.12 287 ALA A N 1
ATOM 2119 C CA . ALA A 1 287 ? -7.852 14.789 24.094 1 96.12 287 ALA A CA 1
ATOM 2120 C C . ALA A 1 287 ? -6.816 15.703 23.438 1 96.12 287 ALA A C 1
ATOM 2122 O O . ALA A 1 287 ? -6.609 16.844 23.891 1 96.12 287 ALA A O 1
ATOM 2123 N N . ALA A 1 288 ? -6.172 15.219 22.406 1 98.31 288 ALA A N 1
ATOM 2124 C CA . ALA A 1 288 ? -5.18 16.016 21.688 1 98.31 288 ALA A CA 1
ATOM 2125 C C . ALA A 1 288 ? -5.836 17.188 20.969 1 98.31 288 ALA A C 1
ATOM 2127 O O . ALA A 1 288 ? -5.285 18.297 20.953 1 98.31 288 ALA A O 1
ATOM 2128 N N . ALA A 1 289 ? -7 16.938 20.375 1 98.25 289 ALA A N 1
ATOM 2129 C CA . ALA A 1 289 ? -7.746 18 19.703 1 98.25 289 ALA A CA 1
ATOM 2130 C C . ALA A 1 289 ? -8.102 19.125 20.672 1 98.25 289 ALA A C 1
ATOM 2132 O O . ALA A 1 289 ? -7.953 20.297 20.344 1 98.25 289 ALA A O 1
ATOM 2133 N N . ARG A 1 290 ? -8.508 18.766 21.828 1 96.62 290 ARG A N 1
ATOM 2134 C CA . ARG A 1 290 ? -8.859 19.75 22.828 1 96.62 290 ARG A CA 1
ATOM 2135 C C . ARG A 1 290 ? -7.625 20.531 23.281 1 96.62 290 ARG A C 1
ATOM 2137 O O . ARG A 1 290 ? -7.695 21.734 23.516 1 96.62 290 ARG A O 1
ATOM 2144 N N . ALA A 1 291 ? -6.566 19.781 23.453 1 97.06 291 ALA A N 1
ATOM 2145 C CA . ALA A 1 291 ? -5.332 20.469 23.844 1 97.06 291 ALA A CA 1
ATOM 2146 C C . ALA A 1 291 ? -4.906 21.484 22.781 1 97.06 291 ALA A C 1
ATOM 2148 O O . ALA A 1 291 ? -4.422 22.562 23.125 1 97.06 291 ALA A O 1
ATOM 2149 N N . ALA A 1 292 ? -5.074 21.156 21.547 1 97.75 292 ALA A N 1
ATOM 2150 C CA . ALA A 1 292 ? -4.715 22.062 20.453 1 97.75 292 ALA A CA 1
ATOM 2151 C C . ALA A 1 292 ? -5.535 23.359 20.516 1 97.75 292 ALA A C 1
ATOM 2153 O O . ALA A 1 292 ? -5.047 24.422 20.156 1 97.75 292 ALA A O 1
ATOM 2154 N N . ALA A 1 293 ? -6.703 23.266 21.031 1 95.94 293 ALA A N 1
ATOM 2155 C CA . ALA A 1 293 ? -7.617 24.406 21.078 1 95.94 293 ALA A CA 1
ATOM 2156 C C . ALA A 1 293 ? -7.438 25.203 22.375 1 95.94 293 ALA A C 1
ATOM 2158 O O . ALA A 1 293 ? -7.512 26.438 22.359 1 95.94 293 ALA A O 1
ATOM 2159 N N . HIS A 1 294 ? -7.168 24.469 23.5 1 93.62 294 HIS A N 1
ATOM 2160 C CA . HIS A 1 294 ? -7.406 25.156 24.766 1 93.62 294 HIS A CA 1
ATOM 2161 C C . HIS A 1 294 ? -6.207 25.016 25.703 1 93.62 294 HIS A C 1
ATOM 2163 O O . HIS A 1 294 ? -6.121 25.719 26.719 1 93.62 294 HIS A O 1
ATOM 2169 N N . ASP A 1 295 ? -5.355 24.125 25.391 1 92.75 295 ASP A N 1
ATOM 2170 C CA . ASP A 1 295 ? -4.266 23.844 26.328 1 92.75 295 ASP A CA 1
ATOM 2171 C C . ASP A 1 295 ? -2.939 23.672 25.578 1 92.75 295 ASP A C 1
ATOM 2173 O O . ASP A 1 295 ? -2.377 22.578 25.531 1 92.75 295 ASP A O 1
ATOM 2177 N N . PRO A 1 296 ? -2.389 24.797 25.125 1 92.94 296 PRO A N 1
ATOM 2178 C CA . PRO A 1 296 ? -1.161 24.719 24.328 1 92.94 296 PRO A CA 1
ATOM 2179 C C . PRO A 1 296 ? -0.008 24.062 25.078 1 92.94 296 PRO A C 1
ATOM 2181 O O . PRO A 1 296 ? 0.841 23.406 24.453 1 92.94 296 PRO A O 1
ATOM 2184 N N . ASP A 1 297 ? 0.06 24.156 26.391 1 94.5 297 ASP A N 1
ATOM 2185 C CA . ASP A 1 297 ? 1.159 23.594 27.156 1 94.5 297 ASP A CA 1
ATOM 2186 C C . ASP A 1 297 ? 1.092 22.062 27.172 1 94.5 297 ASP A C 1
ATOM 2188 O O . ASP A 1 297 ? 2.119 21.391 27.281 1 94.5 297 ASP A O 1
ATOM 2192 N N . ASP A 1 298 ? -0.097 21.531 27.016 1 95.12 298 ASP A N 1
ATOM 2193 C CA . ASP A 1 298 ? -0.294 20.094 27.062 1 95.12 298 ASP A CA 1
ATOM 2194 C C . ASP A 1 298 ? -0.259 19.484 25.656 1 95.12 298 ASP A C 1
ATOM 2196 O O . ASP A 1 298 ? -0.196 18.266 25.5 1 95.12 298 ASP A O 1
ATOM 2200 N N . LEU A 1 299 ? -0.286 20.281 24.672 1 97.56 299 LEU A N 1
ATOM 2201 C CA . LEU A 1 299 ? -0.457 19.844 23.297 1 97.56 299 LEU A CA 1
ATOM 2202 C C . LEU A 1 299 ? 0.689 18.938 22.859 1 97.56 299 LEU A C 1
ATOM 2204 O O . LEU A 1 299 ? 0.461 17.891 22.266 1 97.56 299 LEU A O 1
ATOM 2208 N N . PRO A 1 300 ? 1.962 19.266 23.188 1 97 300 PRO A N 1
ATOM 2209 C CA . PRO A 1 300 ? 3.045 18.391 22.719 1 97 300 PRO A CA 1
ATOM 2210 C C . PRO A 1 300 ? 2.918 16.969 23.234 1 97 300 PRO A C 1
ATOM 2212 O O . PRO A 1 300 ? 3.064 16.016 22.453 1 97 300 PRO A O 1
ATOM 2215 N N . TYR A 1 301 ? 2.572 16.812 24.438 1 96.06 301 TYR A N 1
ATOM 2216 C CA . TYR A 1 301 ? 2.418 15.492 25.047 1 96.06 301 TYR A CA 1
ATOM 2217 C C . TYR A 1 301 ? 1.226 14.758 24.453 1 96.06 301 TYR A C 1
ATOM 2219 O O . TYR A 1 301 ? 1.343 13.594 24.062 1 96.06 301 TYR A O 1
ATOM 2227 N N . ARG A 1 302 ? 0.087 15.406 24.359 1 97.19 302 ARG A N 1
ATOM 2228 C CA . ARG A 1 302 ? -1.145 14.789 23.875 1 97.19 302 ARG A CA 1
ATOM 2229 C C . ARG A 1 302 ? -1.022 14.414 22.406 1 97.19 302 ARG A C 1
ATOM 2231 O O . ARG A 1 302 ? -1.512 13.359 21.984 1 97.19 302 ARG A O 1
ATOM 2238 N N . ALA A 1 303 ? -0.404 15.305 21.625 1 98.5 303 ALA A N 1
ATOM 2239 C CA . ALA A 1 303 ? -0.208 15.031 20.203 1 98.5 303 ALA A CA 1
ATOM 2240 C C . ALA A 1 303 ? 0.664 13.797 19.984 1 98.5 303 ALA A C 1
ATOM 2242 O O . ALA A 1 303 ? 0.357 12.945 19.156 1 98.5 303 ALA A O 1
ATOM 2243 N N . ALA A 1 304 ? 1.752 13.719 20.75 1 97.81 304 ALA A N 1
ATOM 2244 C CA . ALA A 1 304 ? 2.66 12.578 20.641 1 97.81 304 ALA A CA 1
ATOM 2245 C C . ALA A 1 304 ? 1.953 11.273 21 1 97.81 304 ALA A C 1
ATOM 2247 O O . ALA A 1 304 ? 2.084 10.273 20.297 1 97.81 304 ALA A O 1
ATOM 2248 N N . CYS A 1 305 ? 1.202 11.25 22.094 1 97.12 305 CYS A N 1
ATOM 2249 C CA . CYS A 1 305 ? 0.453 10.078 22.516 1 97.12 305 CYS A CA 1
ATOM 2250 C C . CYS A 1 305 ? -0.549 9.648 21.453 1 97.12 305 CYS A C 1
ATOM 2252 O O . CYS A 1 305 ? -0.613 8.477 21.094 1 97.12 305 CYS A O 1
ATOM 2254 N N . ALA A 1 306 ? -1.271 10.633 21 1 98.44 306 ALA A N 1
ATOM 2255 C CA . ALA A 1 306 ? -2.326 10.344 20.031 1 98.44 306 ALA A CA 1
ATOM 2256 C C . ALA A 1 306 ? -1.742 9.805 18.719 1 98.44 306 ALA A C 1
ATOM 2258 O O . ALA A 1 306 ? -2.223 8.797 18.188 1 98.44 306 ALA A O 1
ATOM 2259 N N . LYS A 1 307 ? -0.725 10.492 18.203 1 98.75 307 LYS A N 1
ATOM 2260 C CA . LYS A 1 307 ? -0.142 10.07 16.938 1 98.75 307 LYS A CA 1
ATOM 2261 C C . LYS A 1 307 ? 0.414 8.648 17.031 1 98.75 307 LYS A C 1
ATOM 2263 O O . LYS A 1 307 ? 0.282 7.863 16.094 1 98.75 307 LYS A O 1
ATOM 2268 N N . ALA A 1 308 ? 1.043 8.336 18.125 1 98 308 ALA A N 1
ATOM 2269 C CA . ALA A 1 308 ? 1.596 6.996 18.297 1 98 308 ALA A CA 1
ATOM 2270 C C . ALA A 1 308 ? 0.489 5.945 18.344 1 98 308 ALA A C 1
ATOM 2272 O O . ALA A 1 308 ? 0.532 4.961 17.594 1 98 308 ALA A O 1
ATOM 2273 N N . TRP A 1 309 ? -0.509 6.211 19.109 1 97.12 309 TRP A N 1
ATOM 2274 C CA . TRP A 1 309 ? -1.549 5.215 19.328 1 97.12 309 TRP A CA 1
ATOM 2275 C C . TRP A 1 309 ? -2.467 5.102 18.125 1 97.12 309 TRP A C 1
ATOM 2277 O O . TRP A 1 309 ? -2.828 3.998 17.703 1 97.12 309 TRP A O 1
ATOM 2287 N N . CYS A 1 310 ? -2.928 6.223 17.609 1 98.75 310 CYS A N 1
ATOM 2288 C CA . CYS A 1 310 ? -3.857 6.207 16.484 1 98.75 310 CYS A CA 1
ATOM 2289 C C . CYS A 1 310 ? -3.232 5.535 15.266 1 98.75 310 CYS A C 1
ATOM 2291 O O . CYS A 1 310 ? -3.906 4.801 14.547 1 98.75 310 CYS A O 1
ATOM 2293 N N . SER A 1 311 ? -1.933 5.781 15.055 1 98.69 311 SER A N 1
ATOM 2294 C CA . SER A 1 311 ? -1.237 5.133 13.945 1 98.69 311 SER A CA 1
ATOM 2295 C C . SER A 1 311 ? -1.224 3.617 14.117 1 98.69 311 SER A C 1
ATOM 2297 O O . SER A 1 311 ? -1.515 2.879 13.172 1 98.69 311 SER A O 1
ATOM 2299 N N . ASP A 1 312 ? -0.94 3.137 15.32 1 97.81 312 ASP A N 1
ATOM 2300 C CA . ASP A 1 312 ? -0.891 1.702 15.586 1 97.81 312 ASP A CA 1
ATOM 2301 C C . ASP A 1 312 ? -2.273 1.069 15.453 1 97.81 312 ASP A C 1
ATOM 2303 O O . ASP A 1 312 ? -2.416 0.002 14.852 1 97.81 312 ASP A O 1
ATOM 2307 N N . ALA A 1 313 ? -3.254 1.762 16.031 1 98.06 313 ALA A N 1
ATOM 2308 C CA . ALA A 1 313 ? -4.617 1.241 15.984 1 98.06 313 ALA A CA 1
ATOM 2309 C C . ALA A 1 313 ? -5.117 1.115 14.555 1 98.06 313 ALA A C 1
ATOM 2311 O O . ALA A 1 313 ? -5.695 0.094 14.18 1 98.06 313 ALA A O 1
ATOM 2312 N N . PHE A 1 314 ? -4.918 2.152 13.758 1 98.81 314 PHE A N 1
ATOM 2313 C CA . PHE A 1 314 ? -5.371 2.143 12.375 1 98.81 314 PHE A CA 1
ATOM 2314 C C . PHE A 1 314 ? -4.664 1.05 11.578 1 98.81 314 PHE A C 1
ATOM 2316 O O . PHE A 1 314 ? -5.297 0.328 10.805 1 98.81 314 PHE A O 1
ATOM 2323 N N . SER A 1 315 ? -3.355 0.883 11.766 1 98.38 315 SER A N 1
ATOM 2324 C CA . SER A 1 315 ? -2.596 -0.173 11.109 1 98.38 315 SER A CA 1
ATOM 2325 C C . SER A 1 315 ? -3.143 -1.552 11.461 1 98.38 315 SER A C 1
ATOM 2327 O O . SER A 1 315 ? -3.303 -2.406 10.586 1 98.38 315 SER A O 1
ATOM 2329 N N . ALA A 1 316 ? -3.416 -1.763 12.719 1 97.25 316 ALA A N 1
ATOM 2330 C CA . ALA A 1 316 ? -3.92 -3.055 13.18 1 97.25 316 ALA A CA 1
ATOM 2331 C C . ALA A 1 316 ? -5.285 -3.363 12.57 1 97.25 316 ALA A C 1
ATOM 2333 O O . ALA A 1 316 ? -5.527 -4.48 12.109 1 97.25 316 ALA A O 1
ATOM 2334 N N . VAL A 1 317 ? -6.152 -2.369 12.562 1 97.75 317 VAL A N 1
ATOM 2335 C CA . VAL A 1 317 ? -7.504 -2.557 12.055 1 97.75 317 VAL A CA 1
ATOM 2336 C C . VAL A 1 317 ? -7.453 -2.896 10.562 1 97.75 317 VAL A C 1
ATOM 2338 O O . VAL A 1 317 ? -8.148 -3.809 10.109 1 97.75 317 VAL A O 1
ATOM 2341 N N . THR A 1 318 ? -6.656 -2.197 9.82 1 98.06 318 THR A N 1
ATOM 2342 C CA . THR A 1 318 ? -6.633 -2.4 8.375 1 98.06 318 THR A CA 1
ATOM 2343 C C . THR A 1 318 ? -5.934 -3.711 8.023 1 98.06 318 THR A C 1
ATOM 2345 O O . THR A 1 318 ? -6.293 -4.367 7.043 1 98.06 318 THR A O 1
ATOM 2348 N N . ALA A 1 319 ? -4.941 -4.109 8.836 1 96.25 319 ALA A N 1
ATOM 2349 C CA . ALA A 1 319 ? -4.34 -5.43 8.656 1 96.25 319 ALA A CA 1
ATOM 2350 C C . ALA A 1 319 ? -5.383 -6.531 8.797 1 96.25 319 ALA A C 1
ATOM 2352 O O . ALA A 1 319 ? -5.43 -7.457 7.98 1 96.25 319 ALA A O 1
ATOM 2353 N N . GLU A 1 320 ? -6.191 -6.414 9.789 1 94.5 320 GLU A N 1
ATOM 2354 C CA . GLU A 1 320 ? -7.25 -7.398 10.008 1 94.5 320 GLU A CA 1
ATOM 2355 C C . GLU A 1 320 ? -8.281 -7.355 8.883 1 94.5 320 GLU A C 1
ATOM 2357 O O . GLU A 1 320 ? -8.773 -8.398 8.445 1 94.5 320 GLU A O 1
ATOM 2362 N N . MET A 1 321 ? -8.633 -6.152 8.445 1 95.19 321 MET A N 1
ATOM 2363 C CA . MET A 1 321 ? -9.57 -5.988 7.336 1 95.19 321 MET A CA 1
ATOM 2364 C C . MET A 1 321 ? -9.078 -6.719 6.094 1 95.19 321 MET A C 1
ATOM 2366 O O . MET A 1 321 ? -9.828 -7.469 5.469 1 95.19 321 MET A O 1
ATOM 2370 N N . VAL A 1 322 ? -7.809 -6.531 5.762 1 95.38 322 VAL A N 1
ATOM 2371 C CA . VAL A 1 322 ? -7.219 -7.172 4.59 1 95.38 322 VAL A CA 1
ATOM 2372 C C . VAL A 1 322 ? -7.207 -8.688 4.781 1 95.38 322 VAL A C 1
ATOM 2374 O O . VAL A 1 322 ? -7.582 -9.438 3.877 1 95.38 322 VAL A O 1
ATOM 2377 N N . GLN A 1 323 ? -6.855 -9.094 5.934 1 91.75 323 GLN A N 1
ATOM 2378 C CA . GLN A 1 323 ? -6.754 -10.516 6.234 1 91.75 323 GLN A CA 1
ATOM 2379 C C . GLN A 1 323 ? -8.102 -11.211 6.09 1 91.75 323 GLN A C 1
ATOM 2381 O O . GLN A 1 323 ? -8.188 -12.32 5.562 1 91.75 323 GLN A O 1
ATOM 2386 N N . LEU A 1 324 ? -9.094 -10.617 6.566 1 88.94 324 LEU A N 1
ATOM 2387 C CA . LEU A 1 324 ? -10.414 -11.242 6.617 1 88.94 324 LEU A CA 1
ATOM 2388 C C . LEU A 1 324 ? -11.055 -11.273 5.234 1 88.94 324 LEU A C 1
ATOM 2390 O O . LEU A 1 324 ? -11.836 -12.18 4.93 1 88.94 324 LEU A O 1
ATOM 2394 N N . HIS A 1 325 ? -10.68 -10.336 4.391 1 89.81 325 HIS A N 1
ATOM 2395 C CA . HIS A 1 325 ? -11.289 -10.281 3.066 1 89.81 325 HIS A CA 1
ATOM 2396 C C . HIS A 1 325 ? -10.453 -11.039 2.041 1 89.81 325 HIS A C 1
ATOM 2398 O O . HIS A 1 325 ? -10.938 -11.359 0.952 1 89.81 325 HIS A O 1
ATOM 2404 N N . GLY A 1 326 ? -9.18 -11.266 2.332 1 88.44 326 GLY A N 1
ATOM 2405 C CA . GLY A 1 326 ? -8.359 -12.125 1.492 1 88.44 326 GLY A CA 1
ATOM 2406 C C . GLY A 1 326 ? -7.953 -11.469 0.186 1 88.44 326 GLY A C 1
ATOM 2407 O O . GLY A 1 326 ? -7.559 -10.305 0.169 1 88.44 326 GLY A O 1
ATOM 2408 N N . GLY A 1 327 ? -7.984 -12.297 -0.9 1 90.94 327 GLY A N 1
ATOM 2409 C CA . GLY A 1 327 ? -7.434 -11.875 -2.178 1 90.94 327 GLY A CA 1
ATOM 2410 C C . GLY A 1 327 ? -8.109 -10.633 -2.734 1 90.94 327 GLY A C 1
ATOM 2411 O O . GLY A 1 327 ? -7.438 -9.75 -3.277 1 90.94 327 GLY A O 1
ATOM 2412 N N . ILE A 1 328 ? -9.367 -10.516 -2.566 1 91.5 328 ILE A N 1
ATOM 2413 C CA . ILE A 1 328 ? -10.086 -9.398 -3.176 1 91.5 328 ILE A CA 1
ATOM 2414 C C . ILE A 1 328 ? -9.672 -8.094 -2.5 1 91.5 328 ILE A C 1
ATOM 2416 O O . ILE A 1 328 ? -9.82 -7.016 -3.082 1 91.5 328 ILE A O 1
ATOM 2420 N N . ALA A 1 329 ? -9.117 -8.227 -1.32 1 94.12 329 ALA A N 1
ATOM 2421 C CA . ALA A 1 329 ? -8.758 -7.062 -0.517 1 94.12 329 ALA A CA 1
ATOM 2422 C C . ALA A 1 329 ? -7.523 -6.363 -1.082 1 94.12 329 ALA A C 1
ATOM 2424 O O . ALA A 1 329 ? -7.203 -5.242 -0.688 1 94.12 329 ALA A O 1
ATOM 2425 N N . ILE A 1 330 ? -6.832 -6.992 -2.023 1 94.38 330 ILE A N 1
ATOM 2426 C CA . ILE A 1 330 ? -5.594 -6.391 -2.51 1 94.38 330 ILE A CA 1
ATOM 2427 C C . ILE A 1 330 ? -5.82 -5.793 -3.896 1 94.38 330 ILE A C 1
ATOM 2429 O O . ILE A 1 330 ? -4.875 -5.348 -4.551 1 94.38 330 ILE A O 1
ATOM 2433 N N . THR A 1 331 ? -7.047 -5.832 -4.367 1 93.44 331 THR A N 1
ATOM 2434 C CA . THR A 1 331 ? -7.383 -5.262 -5.664 1 93.44 331 THR A CA 1
ATOM 2435 C C . THR A 1 331 ? -8.43 -4.164 -5.52 1 93.44 331 THR A C 1
ATOM 2437 O O . THR A 1 331 ? -8.992 -3.971 -4.438 1 93.44 331 THR A O 1
ATOM 2440 N N . TRP A 1 332 ? -8.727 -3.523 -6.57 1 89.88 332 TRP A N 1
ATOM 2441 C CA . TRP A 1 332 ? -9.672 -2.414 -6.59 1 89.88 332 TRP A CA 1
ATOM 2442 C C . TRP A 1 332 ? -11.109 -2.928 -6.629 1 89.88 332 TRP A C 1
ATOM 2444 O O . TRP A 1 332 ? -12.055 -2.143 -6.754 1 89.88 332 TRP A O 1
ATOM 2454 N N . GLU A 1 333 ? -11.242 -4.273 -6.43 1 89.06 333 GLU A N 1
ATOM 2455 C CA . GLU A 1 333 ? -12.578 -4.832 -6.266 1 89.06 333 GLU A CA 1
ATOM 2456 C C . GLU A 1 333 ? -13.109 -4.594 -4.855 1 89.06 333 GLU A C 1
ATOM 2458 O O . GLU A 1 333 ? -14.305 -4.742 -4.602 1 89.06 333 GLU A O 1
ATOM 2463 N N . HIS A 1 334 ? -12.25 -4.27 -4.031 1 90.81 334 HIS A N 1
ATOM 2464 C CA . HIS A 1 334 ? -12.578 -3.961 -2.645 1 90.81 334 HIS A CA 1
ATOM 2465 C C . HIS A 1 334 ? -11.781 -2.766 -2.143 1 90.81 334 HIS A C 1
ATOM 2467 O O . HIS A 1 334 ? -10.641 -2.551 -2.566 1 90.81 334 HIS A O 1
ATOM 2473 N N . ASP A 1 335 ? -12.336 -2.047 -1.166 1 92.31 335 ASP A N 1
ATOM 2474 C CA . ASP A 1 335 ? -11.695 -0.805 -0.733 1 92.31 335 ASP A CA 1
ATOM 2475 C C . ASP A 1 335 ? -10.648 -1.07 0.343 1 92.31 335 ASP A C 1
ATOM 2477 O O . ASP A 1 335 ? -9.938 -0.155 0.763 1 92.31 335 ASP A O 1
ATOM 2481 N N . ALA A 1 336 ? -10.5 -2.314 0.778 1 95.75 336 ALA A N 1
ATOM 2482 C CA . ALA A 1 336 ? -9.617 -2.639 1.896 1 95.75 336 ALA A CA 1
ATOM 2483 C C . ALA A 1 336 ? -8.195 -2.162 1.628 1 95.75 336 ALA A C 1
ATOM 2485 O O . ALA A 1 336 ? -7.535 -1.616 2.518 1 95.75 336 ALA A O 1
ATOM 2486 N N . HIS A 1 337 ? -7.723 -2.311 0.448 1 96.06 337 HIS A N 1
ATOM 2487 C CA . HIS A 1 337 ? -6.355 -1.919 0.129 1 96.06 337 HIS A CA 1
ATOM 2488 C C . HIS A 1 337 ? -6.172 -0.409 0.243 1 96.06 337 HIS A C 1
ATOM 2490 O O . HIS A 1 337 ? -5.074 0.068 0.542 1 96.06 337 HIS A O 1
ATOM 2496 N N . LEU A 1 338 ? -7.234 0.372 0.02 1 96.38 338 LEU A N 1
ATOM 2497 C CA . LEU A 1 338 ? -7.148 1.825 0.113 1 96.38 338 LEU A CA 1
ATOM 2498 C C . LEU A 1 338 ? -7.012 2.271 1.565 1 96.38 338 LEU A C 1
ATOM 2500 O O . LEU A 1 338 ? -6.223 3.164 1.875 1 96.38 338 LEU A O 1
ATOM 2504 N N . TYR A 1 339 ? -7.82 1.667 2.434 1 98.19 339 TYR A N 1
ATOM 2505 C CA . TYR A 1 339 ? -7.68 1.945 3.859 1 98.19 339 TYR A CA 1
ATOM 2506 C C . TYR A 1 339 ? -6.309 1.521 4.367 1 98.19 339 TYR A C 1
ATOM 2508 O O . TYR A 1 339 ? -5.691 2.227 5.172 1 98.19 339 TYR A O 1
ATOM 2516 N N . PHE A 1 340 ? -5.84 0.386 3.902 1 98.31 340 PHE A N 1
ATOM 2517 C CA . PHE A 1 340 ? -4.52 -0.124 4.25 1 98.31 340 PHE A CA 1
ATOM 2518 C C . PHE A 1 340 ? -3.432 0.855 3.828 1 98.31 340 PHE A C 1
ATOM 2520 O O . PHE A 1 340 ? -2.541 1.18 4.613 1 98.31 340 PHE A O 1
ATOM 2527 N N . LYS A 1 341 ? -3.473 1.336 2.637 1 97.75 341 LYS A N 1
ATOM 2528 C CA . LYS A 1 341 ? -2.518 2.318 2.131 1 97.75 341 LYS A CA 1
ATOM 2529 C C . LYS A 1 341 ? -2.564 3.604 2.953 1 97.75 341 LYS A C 1
ATOM 2531 O O . LYS A 1 341 ? -1.522 4.16 3.301 1 97.75 341 LYS A O 1
ATOM 2536 N N . ARG A 1 342 ? -3.752 4.043 3.307 1 98.12 342 ARG A N 1
ATOM 2537 C CA . ARG A 1 342 ? -3.91 5.246 4.117 1 98.12 342 ARG A CA 1
ATOM 2538 C C . ARG A 1 342 ? -3.262 5.07 5.488 1 98.12 342 ARG A C 1
ATOM 2540 O O . ARG A 1 342 ? -2.619 5.992 6 1 98.12 342 ARG A O 1
ATOM 2547 N N . ALA A 1 343 ? -3.475 3.896 6.074 1 98.56 343 ALA A N 1
ATOM 2548 C CA . ALA A 1 343 ? -2.918 3.629 7.395 1 98.56 343 ALA A CA 1
ATOM 2549 C C . ALA A 1 343 ? -1.399 3.781 7.391 1 98.56 343 ALA A C 1
ATOM 2551 O O . ALA A 1 343 ? -0.836 4.477 8.242 1 98.56 343 ALA A O 1
ATOM 2552 N N . HIS A 1 344 ? -0.797 3.295 6.398 1 96.94 344 HIS A N 1
ATOM 2553 C CA . HIS A 1 344 ? 0.66 3.232 6.41 1 96.94 344 HIS A CA 1
ATOM 2554 C C . HIS A 1 344 ? 1.272 4.523 5.879 1 96.94 344 HIS A C 1
ATOM 2556 O O . HIS A 1 344 ? 2.348 4.934 6.316 1 96.94 344 HIS A O 1
ATOM 2562 N N . ALA A 1 345 ? 0.584 5.191 4.988 1 97.88 345 ALA A N 1
ATOM 2563 C CA . ALA A 1 345 ? 1.047 6.504 4.547 1 97.88 345 ALA A CA 1
ATOM 2564 C C . ALA A 1 345 ? 0.992 7.516 5.688 1 97.88 345 ALA A C 1
ATOM 2566 O O . ALA A 1 345 ? 1.986 8.188 5.984 1 97.88 345 ALA A O 1
ATOM 2567 N N . THR A 1 346 ? -0.135 7.586 6.348 1 98.5 346 THR A N 1
ATOM 2568 C CA . THR A 1 346 ? -0.324 8.602 7.383 1 98.5 346 THR A CA 1
ATOM 2569 C C . THR A 1 346 ? 0.531 8.289 8.609 1 98.5 346 THR A C 1
ATOM 2571 O O . THR A 1 346 ? 0.902 9.188 9.359 1 98.5 346 THR A O 1
ATOM 2574 N N . ALA A 1 347 ? 0.908 7.023 8.797 1 98.25 347 ALA A N 1
ATOM 2575 C CA . ALA A 1 347 ? 1.745 6.641 9.93 1 98.25 347 ALA A CA 1
ATOM 2576 C C . ALA A 1 347 ? 3.111 7.316 9.859 1 98.25 347 ALA A C 1
ATOM 2578 O O . ALA A 1 347 ? 3.744 7.562 10.883 1 98.25 347 ALA A O 1
ATOM 2579 N N . GLN A 1 348 ? 3.475 7.742 8.664 1 97.12 348 GLN A N 1
ATOM 2580 C CA . GLN A 1 348 ? 4.809 8.305 8.5 1 97.12 348 GLN A CA 1
ATOM 2581 C C . GLN A 1 348 ? 4.762 9.836 8.469 1 97.12 348 GLN A C 1
ATOM 2583 O O . GLN A 1 348 ? 5.797 10.492 8.586 1 97.12 348 GLN A O 1
ATOM 2588 N N . LEU A 1 349 ? 3.609 10.398 8.273 1 97.94 349 LEU A N 1
ATOM 2589 C CA . LEU A 1 349 ? 3.506 11.844 8.125 1 97.94 349 LEU A CA 1
ATOM 2590 C C . LEU A 1 349 ? 3.66 12.539 9.477 1 97.94 349 LEU A C 1
ATOM 2592 O O . LEU A 1 349 ? 3.004 12.164 10.453 1 97.94 349 LEU A O 1
ATOM 2596 N N . PHE A 1 350 ? 4.566 13.469 9.516 1 98 350 PHE A N 1
ATOM 2597 C CA . PHE A 1 350 ? 4.867 14.312 10.664 1 98 350 PHE A CA 1
ATOM 2598 C C . PHE A 1 350 ? 5.348 13.477 11.844 1 98 350 PHE A C 1
ATOM 2600 O O . PHE A 1 350 ? 5.039 13.789 13 1 98 350 PHE A O 1
ATOM 2607 N N . GLY A 1 351 ? 5.996 12.406 11.531 1 95.69 351 GLY A N 1
ATOM 2608 C CA . GLY A 1 351 ? 6.633 11.562 12.523 1 95.69 351 GLY A CA 1
ATOM 2609 C C . GLY A 1 351 ? 5.941 10.227 12.703 1 95.69 351 GLY A C 1
ATOM 2610 O O . GLY A 1 351 ? 4.715 10.156 12.781 1 95.69 351 GLY A O 1
ATOM 2611 N N . SER A 1 352 ? 6.73 9.172 12.828 1 96.19 352 SER A N 1
ATOM 2612 C CA . SER A 1 352 ? 6.219 7.82 13.031 1 96.19 352 SER A CA 1
ATOM 2613 C C . SER A 1 352 ? 5.816 7.594 14.484 1 96.19 352 SER A C 1
ATOM 2615 O O . SER A 1 352 ? 6.129 8.406 15.359 1 96.19 352 SER A O 1
ATOM 2617 N N . ALA A 1 353 ? 5.09 6.477 14.711 1 96.12 353 ALA A N 1
ATOM 2618 C CA . ALA A 1 353 ? 4.742 6.102 16.078 1 96.12 353 ALA A CA 1
ATOM 2619 C C . ALA A 1 353 ? 5.988 5.957 16.953 1 96.12 353 ALA A C 1
ATOM 2621 O O . ALA A 1 353 ? 6.008 6.391 18.094 1 96.12 353 ALA A O 1
ATOM 2622 N N . ARG A 1 354 ? 7.082 5.395 16.469 1 91.88 354 ARG A N 1
ATOM 2623 C CA . ARG A 1 354 ? 8.336 5.211 17.188 1 91.88 354 ARG A CA 1
ATOM 2624 C C . ARG A 1 354 ? 8.953 6.555 17.562 1 91.88 354 ARG A C 1
ATOM 2626 O O . ARG A 1 354 ? 9.461 6.719 18.672 1 91.88 354 ARG A O 1
ATOM 2633 N N . GLU A 1 355 ? 8.953 7.465 16.641 1 92.81 355 GLU A N 1
ATOM 2634 C CA . GLU A 1 355 ? 9.477 8.797 16.906 1 92.81 355 GLU A CA 1
ATOM 2635 C C . GLU A 1 355 ? 8.68 9.492 18.016 1 92.81 355 GLU A C 1
ATOM 2637 O O . GLU A 1 355 ? 9.266 10.125 18.891 1 92.81 355 GLU A O 1
ATOM 2642 N N . HIS A 1 356 ? 7.379 9.398 17.938 1 96.62 356 HIS A N 1
ATOM 2643 C CA . HIS A 1 356 ? 6.547 10.055 18.938 1 96.62 356 HIS A CA 1
ATOM 2644 C C . HIS A 1 356 ? 6.707 9.398 20.297 1 96.62 356 HIS A C 1
ATOM 2646 O O . HIS A 1 356 ? 6.656 10.078 21.328 1 96.62 356 HIS A O 1
ATOM 2652 N N . ARG A 1 357 ? 6.875 8.055 20.359 1 94.25 357 ARG A N 1
ATOM 2653 C CA . ARG A 1 357 ? 7.16 7.395 21.625 1 94.25 357 ARG A CA 1
ATOM 2654 C C . ARG A 1 357 ? 8.492 7.867 22.203 1 94.25 357 ARG A C 1
ATOM 2656 O O . ARG A 1 357 ? 8.617 8.031 23.422 1 94.25 357 ARG A O 1
ATOM 2663 N N . ARG A 1 358 ? 9.453 8.086 21.328 1 91.19 358 ARG A N 1
ATOM 2664 C CA . ARG A 1 358 ? 10.719 8.648 21.781 1 91.19 358 ARG A CA 1
ATOM 2665 C C . ARG A 1 358 ? 10.523 10.031 22.391 1 91.19 358 ARG A C 1
ATOM 2667 O O . ARG A 1 358 ? 11.133 10.367 23.406 1 91.19 358 ARG A O 1
ATOM 2674 N N . ARG A 1 359 ? 9.719 10.82 21.75 1 91.06 359 ARG A N 1
ATOM 2675 C CA . ARG A 1 359 ? 9.422 12.164 22.25 1 91.06 359 ARG A CA 1
ATOM 2676 C C . ARG A 1 359 ? 8.805 12.109 23.641 1 91.06 359 ARG A C 1
ATOM 2678 O O . ARG A 1 359 ? 9.031 12.992 24.453 1 91.06 359 ARG A O 1
ATOM 2685 N N . LEU A 1 360 ? 8.031 11.062 23.875 1 91.81 360 LEU A N 1
ATOM 2686 C CA . LEU A 1 360 ? 7.348 10.914 25.156 1 91.81 360 LEU A CA 1
ATOM 2687 C C . LEU A 1 360 ? 8.344 10.633 26.281 1 91.81 360 LEU A C 1
ATOM 2689 O O . LEU A 1 360 ? 8.055 10.883 27.453 1 91.81 360 LEU A O 1
ATOM 2693 N N . LEU A 1 361 ? 9.531 10.031 25.922 1 89.19 361 LEU A N 1
ATOM 2694 C CA . LEU A 1 361 ? 10.547 9.75 26.938 1 89.19 361 LEU A CA 1
ATOM 2695 C C . LEU A 1 361 ? 11.016 11.031 27.609 1 89.19 361 LEU A C 1
ATOM 2697 O O . LEU A 1 361 ? 11.5 10.992 28.75 1 89.19 361 LEU A O 1
ATOM 2701 N N . GLU A 1 362 ? 10.875 12.094 26.859 1 81.31 362 GLU A N 1
ATOM 2702 C CA . GLU A 1 362 ? 11.266 13.383 27.438 1 81.31 362 GLU A CA 1
ATOM 2703 C C . GLU A 1 362 ? 10.352 13.781 28.578 1 81.31 362 GLU A C 1
ATOM 2705 O O . GLU A 1 362 ? 10.68 14.664 29.375 1 81.31 362 GLU A O 1
ATOM 2710 N N . TYR A 1 363 ? 9.266 13.18 28.641 1 75.19 363 TYR A N 1
ATOM 2711 C CA . TYR A 1 363 ? 8.281 13.539 29.656 1 75.19 363 TYR A CA 1
ATOM 2712 C C . TYR A 1 363 ? 8.297 12.539 30.812 1 75.19 363 TYR A C 1
ATOM 2714 O O . TYR A 1 363 ? 7.543 12.672 31.781 1 75.19 363 TYR A O 1
ATOM 2722 N N . VAL A 1 364 ? 9.055 11.508 30.641 1 73.81 364 VAL A N 1
ATOM 2723 C CA . VAL A 1 364 ? 9.195 10.531 31.734 1 73.81 364 VAL A CA 1
ATOM 2724 C C . VAL A 1 364 ? 10.523 10.742 32.438 1 73.81 364 VAL A C 1
ATOM 2726 O O . VAL A 1 364 ? 11.523 11.094 31.812 1 73.81 364 VAL A O 1
ATOM 2729 N N . MET B 1 1 ? 19.406 -33.438 2.398 1 36.28 1 MET B N 1
ATOM 2730 C CA . MET B 1 1 ? 18.75 -32.531 1.467 1 36.28 1 MET B CA 1
ATOM 2731 C C . MET B 1 1 ? 19.531 -31.219 1.352 1 36.28 1 MET B C 1
ATOM 2733 O O . MET B 1 1 ? 19.906 -30.625 2.363 1 36.28 1 MET B O 1
ATOM 2737 N N . ARG B 1 2 ? 20.234 -30.859 0.392 1 48.72 2 ARG B N 1
ATOM 2738 C CA . ARG B 1 2 ? 21.156 -29.75 0.187 1 48.72 2 ARG B CA 1
ATOM 2739 C C . ARG B 1 2 ? 20.438 -28.422 0.323 1 48.72 2 ARG B C 1
ATOM 2741 O O . ARG B 1 2 ? 19.5 -28.141 -0.413 1 48.72 2 ARG B O 1
ATOM 2748 N N . SER B 1 3 ? 20.531 -27.703 1.363 1 66.25 3 SER B N 1
ATOM 2749 C CA . SER B 1 3 ? 19.953 -26.422 1.784 1 66.25 3 SER B CA 1
ATOM 2750 C C . SER B 1 3 ? 20.375 -25.297 0.851 1 66.25 3 SER B C 1
ATOM 2752 O O . SER B 1 3 ? 19.906 -24.156 0.999 1 66.25 3 SER B O 1
ATOM 2754 N N . GLU B 1 4 ? 21.094 -25.75 -0.224 1 80.75 4 GLU B N 1
ATOM 2755 C CA . GLU B 1 4 ? 21.609 -24.703 -1.104 1 80.75 4 GLU B CA 1
ATOM 2756 C C . GLU B 1 4 ? 21.406 -25.062 -2.572 1 80.75 4 GLU B C 1
ATOM 2758 O O . GLU B 1 4 ? 21.203 -26.234 -2.904 1 80.75 4 GLU B O 1
ATOM 2763 N N . LEU B 1 5 ? 21.391 -24.109 -3.404 1 92.69 5 LEU B N 1
ATOM 2764 C CA . LEU B 1 5 ? 21.344 -24.281 -4.852 1 92.69 5 LEU B CA 1
ATOM 2765 C C . LEU B 1 5 ? 22.594 -25 -5.355 1 92.69 5 LEU B C 1
ATOM 2767 O O . LEU B 1 5 ? 23.688 -24.797 -4.809 1 92.69 5 LEU B O 1
ATOM 2771 N N . ASP B 1 6 ? 22.453 -25.922 -6.309 1 92.5 6 ASP B N 1
ATOM 2772 C CA . ASP B 1 6 ? 23.641 -26.5 -6.938 1 92.5 6 ASP B CA 1
ATOM 2773 C C . ASP B 1 6 ? 24.312 -25.5 -7.867 1 92.5 6 ASP B C 1
ATOM 2775 O O . ASP B 1 6 ? 23.844 -24.375 -8.016 1 92.5 6 ASP B O 1
ATOM 2779 N N . ASP B 1 7 ? 25.438 -25.812 -8.438 1 93.06 7 ASP B N 1
ATOM 2780 C CA . ASP B 1 7 ? 26.266 -24.875 -9.203 1 93.06 7 ASP B CA 1
ATOM 2781 C C . ASP B 1 7 ? 25.531 -24.375 -10.438 1 93.06 7 ASP B C 1
ATOM 2783 O O . ASP B 1 7 ? 25.641 -23.203 -10.812 1 93.06 7 ASP B O 1
ATOM 2787 N N . ASP B 1 8 ? 24.844 -25.234 -11.086 1 95.12 8 ASP B N 1
ATOM 2788 C CA . ASP B 1 8 ? 24.094 -24.844 -12.273 1 95.12 8 ASP B CA 1
ATOM 2789 C C . ASP B 1 8 ? 22.969 -23.875 -11.922 1 95.12 8 ASP B C 1
ATOM 2791 O O . ASP B 1 8 ? 22.734 -22.891 -12.633 1 95.12 8 ASP B O 1
ATOM 2795 N N . GLN B 1 9 ? 22.281 -24.141 -10.844 1 96.19 9 GLN B N 1
ATOM 2796 C CA . GLN B 1 9 ? 21.219 -23.281 -10.367 1 96.19 9 GLN B CA 1
ATOM 2797 C C . GLN B 1 9 ? 21.75 -21.922 -9.945 1 96.19 9 GLN B C 1
ATOM 2799 O O . GLN B 1 9 ? 21.125 -20.891 -10.203 1 96.19 9 GLN B O 1
ATOM 2804 N N . LYS B 1 10 ? 22.891 -21.922 -9.352 1 96.44 10 LYS B N 1
ATOM 2805 C CA . LYS B 1 10 ? 23.547 -20.656 -8.992 1 96.44 10 LYS B CA 1
ATOM 2806 C C . LYS B 1 10 ? 23.922 -19.859 -10.242 1 96.44 10 LYS B C 1
ATOM 2808 O O . LYS B 1 10 ? 23.766 -18.641 -10.273 1 96.44 10 LYS B O 1
ATOM 2813 N N . ALA B 1 11 ? 24.469 -20.547 -11.195 1 96.75 11 ALA B N 1
ATOM 2814 C CA . ALA B 1 11 ? 24.828 -19.906 -12.453 1 96.75 11 ALA B CA 1
ATOM 2815 C C . ALA B 1 11 ? 23.594 -19.297 -13.125 1 96.75 11 ALA B C 1
ATOM 2817 O O . ALA B 1 11 ? 23.672 -18.219 -13.695 1 96.75 11 ALA B O 1
ATOM 2818 N N . LEU B 1 12 ? 22.516 -20 -13.086 1 97.88 12 LEU B N 1
ATOM 2819 C CA . LEU B 1 12 ? 21.25 -19.5 -13.609 1 97.88 12 LEU B CA 1
ATOM 2820 C C . LEU B 1 12 ? 20.828 -18.219 -12.883 1 97.88 12 LEU B C 1
ATOM 2822 O O . LEU B 1 12 ? 20.469 -17.234 -13.516 1 97.88 12 LEU B O 1
ATOM 2826 N N . ALA B 1 13 ? 20.875 -18.281 -11.578 1 97.94 13 ALA B N 1
ATOM 2827 C CA . ALA B 1 13 ? 20.531 -17.109 -10.766 1 97.94 13 ALA B CA 1
ATOM 2828 C C . ALA B 1 13 ? 21.375 -15.898 -11.156 1 97.94 13 ALA B C 1
ATOM 2830 O O . ALA B 1 13 ? 20.859 -14.797 -11.328 1 97.94 13 ALA B O 1
ATOM 2831 N N . ASP B 1 14 ? 22.672 -16.094 -11.336 1 97.38 14 ASP B N 1
ATOM 2832 C CA . ASP B 1 14 ? 23.594 -15.031 -11.688 1 97.38 14 ASP B CA 1
ATOM 2833 C C . ASP B 1 14 ? 23.266 -14.461 -13.07 1 97.38 14 ASP B C 1
ATOM 2835 O O . ASP B 1 14 ? 23.312 -13.242 -13.273 1 97.38 14 ASP B O 1
ATOM 2839 N N . ALA B 1 15 ? 23 -15.328 -13.953 1 97.69 15 ALA B N 1
ATOM 2840 C CA . ALA B 1 15 ? 22.672 -14.906 -15.312 1 97.69 15 ALA B CA 1
ATOM 2841 C C . ALA B 1 15 ? 21.406 -14.055 -15.336 1 97.69 15 ALA B C 1
ATOM 2843 O O . ALA B 1 15 ? 21.359 -13.016 -16 1 97.69 15 ALA B O 1
ATOM 2844 N N . VAL B 1 16 ? 20.391 -14.477 -14.656 1 98.38 16 VAL B N 1
ATOM 2845 C CA . VAL B 1 16 ? 19.125 -13.734 -14.586 1 98.38 16 VAL B CA 1
ATOM 2846 C C . VAL B 1 16 ? 19.359 -12.375 -13.938 1 98.38 16 VAL B C 1
ATOM 2848 O O . VAL B 1 16 ? 18.891 -11.352 -14.422 1 98.38 16 VAL B O 1
ATOM 2851 N N . THR B 1 17 ? 20.094 -12.383 -12.859 1 97.88 17 THR B N 1
ATOM 2852 C CA . THR B 1 17 ? 20.391 -11.141 -12.164 1 97.88 17 THR B CA 1
ATOM 2853 C C . THR B 1 17 ? 21.078 -10.148 -13.094 1 97.88 17 THR B C 1
ATOM 2855 O O . THR B 1 17 ? 20.719 -8.969 -13.125 1 97.88 17 THR B O 1
ATOM 2858 N N . ARG B 1 18 ? 22.031 -10.609 -13.844 1 96.88 18 ARG B N 1
ATOM 2859 C CA . ARG B 1 18 ? 22.766 -9.75 -14.773 1 96.88 18 ARG B CA 1
ATOM 2860 C C . ARG B 1 18 ? 21.828 -9.172 -15.836 1 96.88 18 ARG B C 1
ATOM 2862 O O . ARG B 1 18 ? 21.906 -7.98 -16.156 1 96.88 18 ARG B O 1
ATOM 2869 N N . LEU B 1 19 ? 20.984 -9.984 -16.375 1 97.12 19 LEU B N 1
ATOM 2870 C CA . LEU B 1 19 ? 20.062 -9.547 -17.422 1 97.12 19 LEU B CA 1
ATOM 2871 C C . LEU B 1 19 ? 19.094 -8.5 -16.875 1 97.12 19 LEU B C 1
ATOM 2873 O O . LEU B 1 19 ? 18.844 -7.477 -17.516 1 97.12 19 LEU B O 1
ATOM 2877 N N . VAL B 1 20 ? 18.562 -8.742 -15.703 1 96.62 20 VAL B N 1
ATOM 2878 C CA . VAL B 1 20 ? 17.578 -7.859 -15.086 1 96.62 20 VAL B CA 1
ATOM 2879 C C . VAL B 1 20 ? 18.219 -6.516 -14.75 1 96.62 20 VAL B C 1
ATOM 2881 O O . VAL B 1 20 ? 17.672 -5.461 -15.062 1 96.62 20 VAL B O 1
ATOM 2884 N N . ARG B 1 21 ? 19.359 -6.539 -14.188 1 94.38 21 ARG B N 1
ATOM 2885 C CA . ARG B 1 21 ? 20.047 -5.316 -13.789 1 94.38 21 ARG B CA 1
ATOM 2886 C C . ARG B 1 21 ? 20.469 -4.496 -15.008 1 94.38 21 ARG B C 1
ATOM 2888 O O . ARG B 1 21 ? 20.328 -3.271 -15.016 1 94.38 21 ARG B O 1
ATOM 2895 N N . ARG B 1 22 ? 20.953 -5.117 -16.016 1 93.62 22 ARG B N 1
ATOM 2896 C CA . ARG B 1 22 ? 21.328 -4.426 -17.25 1 93.62 22 ARG B CA 1
ATOM 2897 C C . ARG B 1 22 ? 20.125 -3.729 -17.875 1 93.62 22 ARG B C 1
ATOM 2899 O O . ARG B 1 22 ? 20.234 -2.586 -18.328 1 93.62 22 ARG B O 1
ATOM 2906 N N . ARG B 1 23 ? 19.031 -4.391 -17.938 1 91.69 23 ARG B N 1
ATOM 2907 C CA . ARG B 1 23 ? 17.844 -3.828 -18.562 1 91.69 23 ARG B CA 1
ATOM 2908 C C . ARG B 1 23 ? 17.266 -2.695 -17.719 1 91.69 23 ARG B C 1
ATOM 2910 O O . ARG B 1 23 ? 16.719 -1.73 -18.25 1 91.69 23 ARG B O 1
ATOM 2917 N N . SER B 1 24 ? 17.359 -2.838 -16.406 1 89.06 24 SER B N 1
ATOM 2918 C CA . SER B 1 24 ? 16.812 -1.831 -15.492 1 89.06 24 SER B CA 1
ATOM 2919 C C . SER B 1 24 ? 17.516 -0.489 -15.672 1 89.06 24 SER B C 1
ATOM 2921 O O . SER B 1 24 ? 16.969 0.557 -15.328 1 89.06 24 SER B O 1
ATOM 2923 N N . GLU B 1 25 ? 18.703 -0.518 -16.266 1 86.5 25 GLU B N 1
ATOM 2924 C CA . GLU B 1 25 ? 19.438 0.712 -16.562 1 86.5 25 GLU B CA 1
ATOM 2925 C C . GLU B 1 25 ? 18.797 1.455 -17.734 1 86.5 25 GLU B C 1
ATOM 2927 O O . GLU B 1 25 ? 18.969 2.668 -17.875 1 86.5 25 GLU B O 1
ATOM 2932 N N . VAL B 1 26 ? 18.094 0.764 -18.547 1 85.69 26 VAL B N 1
ATOM 2933 C CA . VAL B 1 26 ? 17.516 1.318 -19.766 1 85.69 26 VAL B CA 1
ATOM 2934 C C . VAL B 1 26 ? 16.031 1.62 -19.531 1 85.69 26 VAL B C 1
ATOM 2936 O O . VAL B 1 26 ? 15.539 2.67 -19.953 1 85.69 26 VAL B O 1
ATOM 2939 N N . VAL B 1 27 ? 15.328 0.721 -18.922 1 86.94 27 VAL B N 1
ATOM 2940 C CA . VAL B 1 27 ? 13.906 0.843 -18.625 1 86.94 27 VAL B CA 1
ATOM 2941 C C . VAL B 1 27 ? 13.688 0.701 -17.109 1 86.94 27 VAL B C 1
ATOM 2943 O O . VAL B 1 27 ? 13.75 -0.405 -16.578 1 86.94 27 VAL B O 1
ATOM 2946 N N . ASP B 1 28 ? 13.25 1.8 -16.578 1 88.44 28 ASP B N 1
ATOM 2947 C CA . ASP B 1 28 ? 13.055 1.712 -15.133 1 88.44 28 ASP B CA 1
ATOM 2948 C C . ASP B 1 28 ? 11.695 1.094 -14.805 1 88.44 28 ASP B C 1
ATOM 2950 O O . ASP B 1 28 ? 10.891 0.841 -15.695 1 88.44 28 ASP B O 1
ATOM 2954 N N . LEU B 1 29 ? 11.539 0.764 -13.586 1 90.5 29 LEU B N 1
ATOM 2955 C CA . LEU B 1 29 ? 10.367 0.046 -13.086 1 90.5 29 LEU B CA 1
ATOM 2956 C C . LEU B 1 29 ? 9.086 0.798 -13.422 1 90.5 29 LEU B C 1
ATOM 2958 O O . LEU B 1 29 ? 8.086 0.189 -13.812 1 90.5 29 LEU B O 1
ATOM 2962 N N . ARG B 1 30 ? 9.086 2.094 -13.328 1 89.19 30 ARG B N 1
ATOM 2963 C CA . ARG B 1 30 ? 7.906 2.908 -13.594 1 89.19 30 ARG B CA 1
ATOM 2964 C C . ARG B 1 30 ? 7.48 2.797 -15.047 1 89.19 30 ARG B C 1
ATOM 2966 O O . ARG B 1 30 ? 6.293 2.662 -15.344 1 89.19 30 ARG B O 1
ATOM 2973 N N . ALA B 1 31 ? 8.461 2.871 -15.867 1 92.5 31 ALA B N 1
ATOM 2974 C CA . ALA B 1 31 ? 8.195 2.762 -17.297 1 92.5 31 ALA B CA 1
ATOM 2975 C C . ALA B 1 31 ? 7.645 1.381 -17.656 1 92.5 31 ALA B C 1
ATOM 2977 O O . ALA B 1 31 ? 6.727 1.259 -18.469 1 92.5 31 ALA B O 1
ATOM 2978 N N . ALA B 1 32 ? 8.195 0.367 -17.094 1 93.12 32 ALA B N 1
ATOM 2979 C CA . ALA B 1 32 ? 7.73 -0.994 -17.344 1 93.12 32 ALA B CA 1
ATOM 2980 C C . ALA B 1 32 ? 6.277 -1.166 -16.906 1 93.12 32 ALA B C 1
ATOM 2982 O O . ALA B 1 32 ? 5.461 -1.713 -17.656 1 93.12 32 ALA B O 1
ATOM 2983 N N . VAL B 1 33 ? 5.938 -0.656 -15.742 1 91.88 33 VAL B N 1
ATOM 2984 C CA . VAL B 1 33 ? 4.605 -0.768 -15.164 1 91.88 33 VAL B CA 1
ATOM 2985 C C . VAL B 1 33 ? 3.605 0.019 -16.016 1 91.88 33 VAL B C 1
ATOM 2987 O O . VAL B 1 33 ? 2.465 -0.412 -16.188 1 91.88 33 VAL B O 1
ATOM 2990 N N . ALA B 1 34 ? 4.051 1.083 -16.531 1 91.44 34 ALA B N 1
ATOM 2991 C CA . ALA B 1 34 ? 3.176 1.976 -17.297 1 91.44 34 ALA B CA 1
ATOM 2992 C C . ALA B 1 34 ? 3 1.485 -18.719 1 91.44 34 ALA B C 1
ATOM 2994 O O . ALA B 1 34 ? 2.143 1.983 -19.453 1 91.44 34 ALA B O 1
ATOM 2995 N N . SER B 1 35 ? 3.771 0.523 -19.125 1 93.81 35 SER B N 1
ATOM 2996 C CA . SER B 1 35 ? 3.676 0.019 -20.5 1 93.81 35 SER B CA 1
ATOM 2997 C C . SER B 1 35 ? 2.32 -0.629 -20.75 1 93.81 35 SER B C 1
ATOM 2999 O O . SER B 1 35 ? 1.612 -0.993 -19.812 1 93.81 35 SER B O 1
ATOM 3001 N N . PRO B 1 36 ? 1.908 -0.773 -21.938 1 91.81 36 PRO B N 1
ATOM 3002 C CA . PRO B 1 36 ? 0.585 -1.309 -22.281 1 91.81 36 PRO B CA 1
ATOM 3003 C C . PRO B 1 36 ? 0.355 -2.705 -21.703 1 91.81 36 PRO B C 1
ATOM 3005 O O . PRO B 1 36 ? -0.742 -3.01 -21.234 1 91.81 36 PRO B O 1
ATOM 3008 N N . LEU B 1 37 ? 1.439 -3.535 -21.688 1 94.62 37 LEU B N 1
ATOM 3009 C CA . LEU B 1 37 ? 1.276 -4.906 -21.219 1 94.62 37 LEU B CA 1
ATOM 3010 C C . LEU B 1 37 ? 1.663 -5.027 -19.75 1 94.62 37 LEU B C 1
ATOM 3012 O O . LEU B 1 37 ? 1.492 -6.09 -19.141 1 94.62 37 LEU B O 1
ATOM 3016 N N . GLY B 1 38 ? 2.24 -3.949 -19.25 1 94.88 38 GLY B N 1
ATOM 3017 C CA . GLY B 1 38 ? 2.566 -3.926 -17.844 1 94.88 38 GLY B CA 1
ATOM 3018 C C . GLY B 1 38 ? 3.916 -4.543 -17.531 1 94.88 38 GLY B C 1
ATOM 3019 O O . GLY B 1 38 ? 4.246 -4.777 -16.359 1 94.88 38 GLY B O 1
ATOM 3020 N N . TYR B 1 39 ? 4.691 -4.926 -18.562 1 96.62 39 TYR B N 1
ATOM 3021 C CA . TYR B 1 39 ? 6.051 -5.438 -18.406 1 96.62 39 TYR B CA 1
ATOM 3022 C C . TYR B 1 39 ? 6.902 -5.094 -19.625 1 96.62 39 TYR B C 1
ATOM 3024 O O . TYR B 1 39 ? 6.383 -4.656 -20.656 1 96.62 39 TYR B O 1
ATOM 3032 N N . ASP B 1 40 ? 8.18 -5.211 -19.438 1 97 40 ASP B N 1
ATOM 3033 C CA . ASP B 1 40 ? 9.133 -4.973 -20.516 1 97 40 ASP B CA 1
ATOM 3034 C C . ASP B 1 40 ? 9.203 -6.168 -21.453 1 97 40 ASP B C 1
ATOM 3036 O O . ASP B 1 40 ? 9.875 -7.156 -21.172 1 97 40 ASP B O 1
ATOM 3040 N N . THR B 1 41 ? 8.641 -5.996 -22.641 1 96.62 41 THR B N 1
ATOM 3041 C CA . THR B 1 41 ? 8.555 -7.09 -23.609 1 96.62 41 THR B CA 1
ATOM 3042 C C . THR B 1 41 ? 9.938 -7.477 -24.109 1 96.62 41 THR B C 1
ATOM 3044 O O . THR B 1 41 ? 10.188 -8.641 -24.438 1 96.62 41 THR B O 1
ATOM 3047 N N . THR B 1 42 ? 10.805 -6.523 -24.125 1 96.81 42 THR B N 1
ATOM 3048 C CA . THR B 1 42 ? 12.172 -6.812 -24.562 1 96.81 42 THR B CA 1
ATOM 3049 C C . THR B 1 42 ? 12.883 -7.691 -23.531 1 96.81 42 THR B C 1
ATOM 3051 O O . THR B 1 42 ? 13.562 -8.648 -23.891 1 96.81 42 THR B O 1
ATOM 3054 N N . LEU B 1 43 ? 12.703 -7.348 -22.312 1 97.44 43 LEU B N 1
ATOM 3055 C CA . LEU B 1 43 ? 13.297 -8.18 -21.266 1 97.44 43 LEU B CA 1
ATOM 3056 C C . LEU B 1 43 ? 12.703 -9.578 -21.281 1 97.44 43 LEU B C 1
ATOM 3058 O O . LEU B 1 43 ? 13.422 -10.57 -21.156 1 97.44 43 LEU B O 1
ATOM 3062 N N . TRP B 1 44 ? 11.391 -9.695 -21.438 1 97.69 44 TRP B N 1
ATOM 3063 C CA . TRP B 1 44 ? 10.727 -10.992 -21.484 1 97.69 44 TRP B CA 1
ATOM 3064 C C . TRP B 1 44 ? 11.281 -11.844 -22.609 1 97.69 44 TRP B C 1
ATOM 3066 O O . TRP B 1 44 ? 11.641 -13.008 -22.406 1 97.69 44 TRP B O 1
ATOM 3076 N N . THR B 1 45 ? 11.398 -11.242 -23.766 1 97.69 45 THR B N 1
ATOM 3077 C CA . THR B 1 45 ? 11.938 -11.953 -24.922 1 97.69 45 THR B CA 1
ATOM 3078 C C . THR B 1 45 ? 13.367 -12.414 -24.656 1 97.69 45 THR B C 1
ATOM 3080 O O . THR B 1 45 ? 13.719 -13.562 -24.953 1 97.69 45 THR B O 1
ATOM 3083 N N . THR B 1 46 ? 14.125 -11.555 -24.047 1 97.62 46 THR B N 1
ATOM 3084 C CA . THR B 1 46 ? 15.508 -11.875 -23.734 1 97.62 46 THR B CA 1
ATOM 3085 C C . THR B 1 46 ? 15.586 -13.023 -22.734 1 97.62 46 THR B C 1
ATOM 3087 O O . THR B 1 46 ? 16.391 -13.945 -22.906 1 97.62 46 THR B O 1
ATOM 3090 N N . LEU B 1 47 ? 14.742 -13.016 -21.703 1 98.12 47 LEU B N 1
ATOM 3091 C CA . LEU B 1 47 ? 14.711 -14.078 -20.703 1 98.12 47 LEU B CA 1
ATOM 3092 C C . LEU B 1 47 ? 14.328 -15.414 -21.344 1 98.12 47 LEU B C 1
ATOM 3094 O O . LEU B 1 47 ? 14.891 -16.453 -20.984 1 98.12 47 LEU B O 1
ATOM 3098 N N . CYS B 1 48 ? 13.414 -15.367 -22.266 1 98.19 48 CYS B N 1
ATOM 3099 C CA . CYS B 1 48 ? 12.953 -16.594 -22.891 1 98.19 48 CYS B CA 1
ATOM 3100 C C . CYS B 1 48 ? 13.992 -17.125 -23.875 1 98.19 48 CYS B C 1
ATOM 3102 O O . CYS B 1 48 ? 14.25 -18.328 -23.938 1 98.19 48 CYS B O 1
ATOM 3104 N N . GLU B 1 49 ? 14.633 -16.234 -24.578 1 97.44 49 GLU B N 1
ATOM 3105 C CA . GLU B 1 49 ? 15.555 -16.641 -25.641 1 97.44 49 GLU B CA 1
ATOM 3106 C C . GLU B 1 49 ? 16.906 -17.062 -25.062 1 97.44 49 GLU B C 1
ATOM 3108 O O . GLU B 1 49 ? 17.5 -18.047 -25.5 1 97.44 49 GLU B O 1
ATOM 3113 N N . GLN B 1 50 ? 17.375 -16.328 -24.109 1 96.69 50 GLN B N 1
ATOM 3114 C CA . GLN B 1 50 ? 18.734 -16.547 -23.625 1 96.69 50 GLN B CA 1
ATOM 3115 C C . GLN B 1 50 ? 18.75 -17.516 -22.453 1 96.69 50 GLN B C 1
ATOM 3117 O O . GLN B 1 50 ? 19.703 -18.266 -22.266 1 96.69 50 GLN B O 1
ATOM 3122 N N . ILE B 1 51 ? 17.703 -17.5 -21.672 1 96.31 51 ILE B N 1
ATOM 3123 C CA . ILE B 1 51 ? 17.672 -18.297 -20.453 1 96.31 51 ILE B CA 1
ATOM 3124 C C . ILE B 1 51 ? 16.688 -19.453 -20.625 1 96.31 51 ILE B C 1
ATOM 3126 O O . ILE B 1 51 ? 16.797 -20.484 -19.953 1 96.31 51 ILE B O 1
ATOM 3130 N N . GLY B 1 52 ? 15.734 -19.281 -21.547 1 97.94 52 GLY B N 1
ATOM 3131 C CA . GLY B 1 52 ? 14.625 -20.219 -21.641 1 97.94 52 GLY B CA 1
ATOM 3132 C C . GLY B 1 52 ? 13.711 -20.172 -20.422 1 97.94 52 GLY B C 1
ATOM 3133 O O . GLY B 1 52 ? 13.242 -21.203 -19.953 1 97.94 52 GLY B O 1
ATOM 3134 N N . ALA B 1 53 ? 13.484 -19.016 -19.891 1 98.44 53 ALA B N 1
ATOM 3135 C CA . ALA B 1 53 ? 12.828 -18.828 -18.609 1 98.44 53 ALA B CA 1
ATOM 3136 C C . ALA B 1 53 ? 11.438 -19.453 -18.594 1 98.44 53 ALA B C 1
ATOM 3138 O O . ALA B 1 53 ? 11.023 -20.031 -17.594 1 98.44 53 ALA B O 1
ATOM 3139 N N . ALA B 1 54 ? 10.711 -19.422 -19.688 1 98.5 54 ALA B N 1
ATOM 3140 C CA . ALA B 1 54 ? 9.344 -19.906 -19.75 1 98.5 54 ALA B CA 1
ATOM 3141 C C . ALA B 1 54 ? 9.312 -21.422 -20 1 98.5 54 ALA B C 1
ATOM 3143 O O . ALA B 1 54 ? 8.273 -22.062 -19.828 1 98.5 54 ALA B O 1
ATOM 3144 N N . ALA B 1 55 ? 10.438 -22 -20.344 1 98.5 55 ALA B N 1
ATOM 3145 C CA . ALA B 1 55 ? 10.477 -23.391 -20.797 1 98.5 55 ALA B CA 1
ATOM 3146 C C . ALA B 1 55 ? 11.047 -24.312 -19.719 1 98.5 55 ALA B C 1
ATOM 3148 O O . ALA B 1 55 ? 10.914 -25.531 -19.812 1 98.5 55 ALA B O 1
ATOM 3149 N N . LEU B 1 56 ? 11.617 -23.766 -18.688 1 98.19 56 LEU B N 1
ATOM 3150 C CA . LEU B 1 56 ? 12.477 -24.516 -17.766 1 98.19 56 LEU B CA 1
ATOM 3151 C C . LEU B 1 56 ? 11.758 -25.75 -17.234 1 98.19 56 LEU B C 1
ATOM 3153 O O . LEU B 1 56 ? 12.211 -26.875 -17.422 1 98.19 56 LEU B O 1
ATOM 3157 N N . ALA B 1 57 ? 10.562 -25.578 -16.672 1 97.69 57 ALA B N 1
ATOM 3158 C CA . ALA B 1 57 ? 9.867 -26.656 -15.992 1 97.69 57 ALA B CA 1
ATOM 3159 C C . ALA B 1 57 ? 8.859 -27.328 -16.922 1 97.69 57 ALA B C 1
ATOM 3161 O O . ALA B 1 57 ? 7.855 -27.891 -16.453 1 97.69 57 ALA B O 1
ATOM 3162 N N . ILE B 1 58 ? 9.016 -27.234 -18.203 1 98.56 58 ILE B N 1
ATOM 3163 C CA . ILE B 1 58 ? 8.227 -27.953 -19.203 1 98.56 58 ILE B CA 1
ATOM 3164 C C . ILE B 1 58 ? 9.062 -29.062 -19.828 1 98.56 58 ILE B C 1
ATOM 3166 O O . ILE B 1 58 ? 10.219 -28.859 -20.203 1 98.56 58 ILE B O 1
ATOM 3170 N N . PRO B 1 59 ? 8.547 -30.328 -19.891 1 97.94 59 PRO B N 1
ATOM 3171 C CA . PRO B 1 59 ? 9.289 -31.453 -20.453 1 97.94 59 PRO B CA 1
ATOM 3172 C C . PRO B 1 59 ? 9.734 -31.188 -21.891 1 97.94 59 PRO B C 1
ATOM 3174 O O . PRO B 1 59 ? 9.039 -30.5 -22.641 1 97.94 59 PRO B O 1
ATOM 3177 N N . GLU B 1 60 ? 10.758 -31.828 -22.281 1 97.81 60 GLU B N 1
ATOM 3178 C CA . GLU B 1 60 ? 11.289 -31.688 -23.625 1 97.81 60 GLU B CA 1
ATOM 3179 C C . GLU B 1 60 ? 10.281 -32.156 -24.672 1 97.81 60 GLU B C 1
ATOM 3181 O O . GLU B 1 60 ? 10.133 -31.531 -25.719 1 97.81 60 GLU B O 1
ATOM 3186 N N . ASP B 1 61 ? 9.594 -33.219 -24.328 1 97.19 61 ASP B N 1
ATOM 3187 C CA . ASP B 1 61 ? 8.609 -33.781 -25.234 1 97.19 61 ASP B CA 1
ATOM 3188 C C . ASP B 1 61 ? 7.457 -32.812 -25.469 1 97.19 61 ASP B C 1
ATOM 3190 O O . ASP B 1 61 ? 6.719 -32.938 -26.453 1 97.19 61 ASP B O 1
ATOM 3194 N N . ASP B 1 62 ? 7.348 -31.828 -24.625 1 97.62 62 ASP B N 1
ATOM 3195 C CA . ASP B 1 62 ? 6.289 -30.828 -24.734 1 97.62 62 ASP B CA 1
ATOM 3196 C C . ASP B 1 62 ? 6.852 -29.5 -25.203 1 97.62 62 ASP B C 1
ATOM 3198 O O . ASP B 1 62 ? 6.188 -28.469 -25.078 1 97.62 62 ASP B O 1
ATOM 3202 N N . GLY B 1 63 ? 8.133 -29.484 -25.672 1 97.06 63 GLY B N 1
ATOM 3203 C CA . GLY B 1 63 ? 8.734 -28.281 -26.203 1 97.06 63 GLY B CA 1
ATOM 3204 C C . GLY B 1 63 ? 9.508 -27.484 -25.172 1 97.06 63 GLY B C 1
ATOM 3205 O O . GLY B 1 63 ? 9.938 -26.359 -25.438 1 97.06 63 GLY B O 1
ATOM 3206 N N . GLY B 1 64 ? 9.672 -28.031 -24 1 98.25 64 GLY B N 1
ATOM 3207 C CA . GLY B 1 64 ? 10.367 -27.312 -22.938 1 98.25 64 GLY B CA 1
ATOM 3208 C C . GLY B 1 64 ? 11.82 -27.703 -22.797 1 98.25 64 GLY B C 1
ATOM 3209 O O . GLY B 1 64 ? 12.422 -28.219 -23.75 1 98.25 64 GLY B O 1
ATOM 3210 N N . ALA B 1 65 ? 12.414 -27.281 -21.688 1 97.75 65 ALA B N 1
ATOM 3211 C CA . ALA B 1 65 ? 13.844 -27.5 -21.469 1 97.75 65 ALA B CA 1
ATOM 3212 C C . ALA B 1 65 ? 14.086 -28.703 -20.578 1 97.75 65 ALA B C 1
ATOM 3214 O O . ALA B 1 65 ? 15.219 -29.188 -20.453 1 97.75 65 ALA B O 1
ATOM 3215 N N . GLY B 1 66 ? 13.102 -29.203 -19.906 1 97.25 66 GLY B N 1
ATOM 3216 C CA . GLY B 1 66 ? 13.172 -30.469 -19.203 1 97.25 66 GLY B CA 1
ATOM 3217 C C . GLY B 1 66 ? 13.797 -30.344 -17.812 1 97.25 66 GLY B C 1
ATOM 3218 O O . GLY B 1 66 ? 14.094 -31.344 -17.172 1 97.25 66 GLY B O 1
ATOM 3219 N N . PHE B 1 67 ? 14.023 -29.141 -17.344 1 97.25 67 PHE B N 1
ATOM 3220 C CA . PHE B 1 67 ? 14.477 -28.938 -15.969 1 97.25 67 PHE B CA 1
ATOM 3221 C C . PHE B 1 67 ? 13.32 -29.109 -14.984 1 97.25 67 PHE B C 1
ATOM 3223 O O . PHE B 1 67 ? 12.25 -29.609 -15.352 1 97.25 67 PHE B O 1
ATOM 3230 N N . THR B 1 68 ? 13.562 -28.844 -13.719 1 96.62 68 THR B N 1
ATOM 3231 C CA . THR B 1 68 ? 12.523 -28.953 -12.703 1 96.62 68 THR B CA 1
ATOM 3232 C C . THR B 1 68 ? 11.992 -27.562 -12.32 1 96.62 68 THR B C 1
ATOM 3234 O O . THR B 1 68 ? 12.469 -26.547 -12.836 1 96.62 68 THR B O 1
ATOM 3237 N N . LEU B 1 69 ? 11.039 -27.547 -11.461 1 98.19 69 LEU B N 1
ATOM 3238 C CA . LEU B 1 69 ? 10.445 -26.297 -10.977 1 98.19 69 LEU B CA 1
ATOM 3239 C C . LEU B 1 69 ? 11.453 -25.5 -10.164 1 98.19 69 LEU B C 1
ATOM 3241 O O . LEU B 1 69 ? 11.312 -24.281 -10.008 1 98.19 69 LEU B O 1
ATOM 3245 N N . VAL B 1 70 ? 12.477 -26.156 -9.641 1 98.12 70 VAL B N 1
ATOM 3246 C CA . VAL B 1 70 ? 13.477 -25.438 -8.852 1 98.12 70 VAL B CA 1
ATOM 3247 C C . VAL B 1 70 ? 14.078 -24.312 -9.688 1 98.12 70 VAL B C 1
ATOM 3249 O O . VAL B 1 70 ? 14.195 -23.172 -9.219 1 98.12 70 VAL B O 1
ATOM 3252 N N . GLU B 1 71 ? 14.445 -24.625 -10.93 1 98.44 71 GLU B N 1
ATOM 3253 C CA . GLU B 1 71 ? 15.062 -23.625 -11.797 1 98.44 71 GLU B CA 1
ATOM 3254 C C . GLU B 1 71 ? 14.102 -22.484 -12.094 1 98.44 71 GLU B C 1
ATOM 3256 O O . GLU B 1 71 ? 14.508 -21.312 -12.133 1 98.44 71 GLU B O 1
ATOM 3261 N N . THR B 1 72 ? 12.852 -22.766 -12.352 1 98.69 72 THR B N 1
ATOM 3262 C CA . THR B 1 72 ? 11.844 -21.734 -12.562 1 98.69 72 THR B CA 1
ATOM 3263 C C . THR B 1 72 ? 11.719 -20.844 -11.336 1 98.69 72 THR B C 1
ATOM 3265 O O . THR B 1 72 ? 11.633 -19.609 -11.461 1 98.69 72 THR B O 1
ATOM 3268 N N . PHE B 1 73 ? 11.734 -21.422 -10.148 1 98.75 73 PHE B N 1
ATOM 3269 C CA . PHE B 1 73 ? 11.609 -20.656 -8.914 1 98.75 73 PHE B CA 1
ATOM 3270 C C . PHE B 1 73 ? 12.844 -19.797 -8.688 1 98.75 73 PHE B C 1
ATOM 3272 O O . PHE B 1 73 ? 12.742 -18.688 -8.148 1 98.75 73 PHE B O 1
ATOM 3279 N N . VAL B 1 74 ? 13.961 -20.281 -9.117 1 98.38 74 VAL B N 1
ATOM 3280 C CA . VAL B 1 74 ? 15.18 -19.484 -9.039 1 98.38 74 VAL B CA 1
ATOM 3281 C C . VAL B 1 74 ? 15.023 -18.219 -9.891 1 98.38 74 VAL B C 1
ATOM 3283 O O . VAL B 1 74 ? 15.398 -17.125 -9.453 1 98.38 74 VAL B O 1
ATOM 3286 N N . VAL B 1 75 ? 14.492 -18.328 -11.055 1 98.81 75 VAL B N 1
ATOM 3287 C CA . VAL B 1 75 ? 14.266 -17.172 -11.922 1 98.81 75 VAL B CA 1
ATOM 3288 C C . VAL B 1 75 ? 13.273 -16.219 -11.258 1 98.81 75 VAL B C 1
ATOM 3290 O O . VAL B 1 75 ? 13.508 -15.016 -11.211 1 98.81 75 VAL B O 1
ATOM 3293 N N . LEU B 1 76 ? 12.219 -16.75 -10.695 1 98.81 76 LEU B N 1
ATOM 3294 C CA . LEU B 1 76 ? 11.211 -15.945 -10.023 1 98.81 76 LEU B CA 1
ATOM 3295 C C . LEU B 1 76 ? 11.812 -15.195 -8.836 1 98.81 76 LEU B C 1
ATOM 3297 O O . LEU B 1 76 ? 11.445 -14.047 -8.57 1 98.81 76 LEU B O 1
ATOM 3301 N N . GLU B 1 77 ? 12.656 -15.891 -8.125 1 98.69 77 GLU B N 1
ATOM 3302 C CA . GLU B 1 77 ? 13.312 -15.258 -6.984 1 98.69 77 GLU B CA 1
ATOM 3303 C C . GLU B 1 77 ? 14.094 -14.023 -7.414 1 98.69 77 GLU B C 1
ATOM 3305 O O . GLU B 1 77 ? 14.039 -12.977 -6.758 1 98.69 77 GLU B O 1
ATOM 3310 N N . ARG B 1 78 ? 14.82 -14.133 -8.539 1 98.56 78 ARG B N 1
ATOM 3311 C CA . ARG B 1 78 ? 15.641 -13.016 -9.008 1 98.56 78 ARG B CA 1
ATOM 3312 C C . ARG B 1 78 ? 14.766 -11.898 -9.57 1 98.56 78 ARG B C 1
ATOM 3314 O O . ARG B 1 78 ? 15.078 -10.719 -9.398 1 98.56 78 ARG B O 1
ATOM 3321 N N . LEU B 1 79 ? 13.719 -12.258 -10.258 1 98.44 79 LEU B N 1
ATOM 3322 C CA . LEU B 1 79 ? 12.766 -11.25 -10.711 1 98.44 79 LEU B CA 1
ATOM 3323 C C . LEU B 1 79 ? 12.125 -10.539 -9.523 1 98.44 79 LEU B C 1
ATOM 3325 O O . LEU B 1 79 ? 11.938 -9.32 -9.547 1 98.44 79 LEU B O 1
ATOM 3329 N N . GLY B 1 80 ? 11.797 -11.328 -8.484 1 98.31 80 GLY B N 1
ATOM 3330 C CA . GLY B 1 80 ? 11.219 -10.773 -7.27 1 98.31 80 GLY B CA 1
ATOM 3331 C C . GLY B 1 80 ? 12.148 -9.812 -6.551 1 98.31 80 GLY B C 1
ATOM 3332 O O . GLY B 1 80 ? 11.695 -8.797 -6.012 1 98.31 80 GLY B O 1
ATOM 3333 N N . ALA B 1 81 ? 13.422 -10.109 -6.566 1 98.06 81 ALA B N 1
ATOM 3334 C CA . ALA B 1 81 ? 14.414 -9.297 -5.875 1 98.06 81 ALA B CA 1
ATOM 3335 C C . ALA B 1 81 ? 14.383 -7.852 -6.371 1 98.06 81 ALA B C 1
ATOM 3337 O O . ALA B 1 81 ? 14.625 -6.918 -5.602 1 98.06 81 ALA B O 1
ATOM 3338 N N . GLU B 1 82 ? 14.008 -7.676 -7.672 1 96.75 82 GLU B N 1
ATOM 3339 C CA . GLU B 1 82 ? 14.031 -6.348 -8.266 1 96.75 82 GLU B CA 1
ATOM 3340 C C . GLU B 1 82 ? 12.633 -5.879 -8.641 1 96.75 82 GLU B C 1
ATOM 3342 O O . GLU B 1 82 ? 12.469 -4.941 -9.43 1 96.75 82 GLU B O 1
ATOM 3347 N N . LEU B 1 83 ? 11.656 -6.527 -8.117 1 97.56 83 LEU B N 1
ATOM 3348 C CA . LEU B 1 83 ? 10.258 -6.199 -8.375 1 97.56 83 LEU B CA 1
ATOM 3349 C C . LEU B 1 83 ? 9.984 -6.145 -9.875 1 97.56 83 LEU B C 1
ATOM 3351 O O . LEU B 1 83 ? 9.234 -5.285 -10.344 1 97.56 83 LEU B O 1
ATOM 3355 N N . THR B 1 84 ? 10.594 -6.988 -10.672 1 97.44 84 THR B N 1
ATOM 3356 C CA . THR B 1 84 ? 10.5 -6.965 -12.125 1 97.44 84 THR B CA 1
ATOM 3357 C C . THR B 1 84 ? 9.188 -7.578 -12.594 1 97.44 84 THR B C 1
ATOM 3359 O O . THR B 1 84 ? 8.938 -8.766 -12.391 1 97.44 84 THR B O 1
ATOM 3362 N N . PRO B 1 85 ? 8.352 -6.797 -13.234 1 97.31 85 PRO B N 1
ATOM 3363 C CA . PRO B 1 85 ? 7.133 -7.383 -13.797 1 97.31 85 PRO B CA 1
ATOM 3364 C C . PRO B 1 85 ? 7.422 -8.367 -14.93 1 97.31 85 PRO B C 1
ATOM 3366 O O . PRO B 1 85 ? 8.289 -8.109 -15.766 1 97.31 85 PRO B O 1
ATOM 3369 N N . SER B 1 86 ? 6.801 -9.445 -14.891 1 96.81 86 SER B N 1
ATOM 3370 C CA . SER B 1 86 ? 6.965 -10.469 -15.914 1 96.81 86 SER B CA 1
ATOM 3371 C C . SER B 1 86 ? 5.77 -11.422 -15.93 1 96.81 86 SER B C 1
ATOM 3373 O O . SER B 1 86 ? 5.141 -11.656 -14.898 1 96.81 86 SER B O 1
ATOM 3375 N N . PRO B 1 87 ? 5.492 -11.992 -17.078 1 97.31 87 PRO B N 1
ATOM 3376 C CA . PRO B 1 87 ? 4.383 -12.945 -17.125 1 97.31 87 PRO B CA 1
ATOM 3377 C C . PRO B 1 87 ? 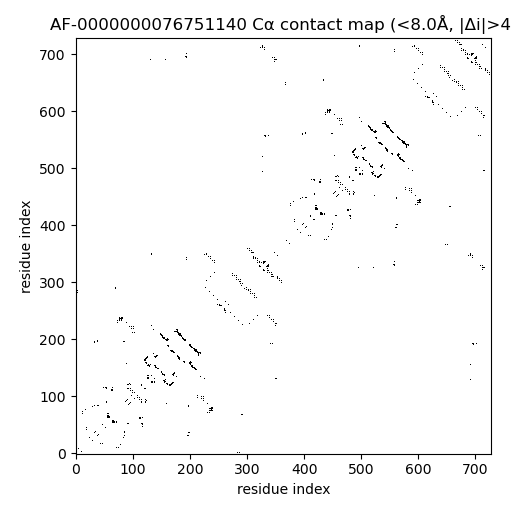4.777 -14.336 -16.625 1 97.31 87 PRO B C 1
ATOM 3379 O O . PRO B 1 87 ? 3.977 -15.273 -16.688 1 97.31 87 PRO B O 1
ATOM 3382 N N . LEU B 1 88 ? 5.941 -14.508 -16.141 1 98.62 88 LEU B N 1
ATOM 3383 C CA . LEU B 1 88 ? 6.445 -15.836 -15.797 1 98.62 88 LEU B CA 1
ATOM 3384 C C . LEU B 1 88 ? 5.535 -16.516 -14.781 1 98.62 88 LEU B C 1
ATOM 3386 O O . LEU B 1 88 ? 5.223 -17.703 -14.922 1 98.62 88 LEU B O 1
ATOM 3390 N N . LEU B 1 89 ? 5.09 -15.836 -13.758 1 98.69 89 LEU B N 1
ATOM 3391 C CA . LEU B 1 89 ? 4.234 -16.438 -12.742 1 98.69 89 LEU B CA 1
ATOM 3392 C C . LEU B 1 89 ? 2.912 -16.891 -13.352 1 98.69 89 LEU B C 1
ATOM 3394 O O . LEU B 1 89 ? 2.504 -18.047 -13.164 1 98.69 89 LEU B O 1
ATOM 3398 N N . GLY B 1 90 ? 2.275 -16.031 -14.07 1 98.38 90 GLY B N 1
ATOM 3399 C CA . GLY B 1 90 ? 0.992 -16.359 -14.672 1 98.38 90 GLY B CA 1
ATOM 3400 C C . GLY B 1 90 ? 1.101 -17.359 -15.797 1 98.38 90 GLY B C 1
ATOM 3401 O O . GLY B 1 90 ? 0.383 -18.375 -15.805 1 98.38 90 GLY B O 1
ATOM 3402 N N . SER B 1 91 ? 2.039 -17.172 -16.672 1 98.5 91 SER B N 1
ATOM 3403 C CA . SER B 1 91 ? 2.16 -17.969 -17.875 1 98.5 91 SER B CA 1
ATOM 3404 C C . SER B 1 91 ? 3.033 -19.203 -17.641 1 98.5 91 SER B C 1
ATOM 3406 O O . SER B 1 91 ? 2.602 -20.328 -17.891 1 98.5 91 SER B O 1
ATOM 3408 N N . GLY B 1 92 ? 4.188 -18.984 -17.141 1 97.5 92 GLY B N 1
ATOM 3409 C CA . GLY B 1 92 ? 5.184 -20.047 -17.016 1 97.5 92 GLY B CA 1
ATOM 3410 C C . GLY B 1 92 ? 4.914 -20.984 -15.867 1 97.5 92 GLY B C 1
ATOM 3411 O O . GLY B 1 92 ? 5.316 -22.156 -15.906 1 97.5 92 GLY B O 1
ATOM 3412 N N . VAL B 1 93 ? 4.223 -20.469 -14.836 1 98.44 93 VAL B N 1
ATOM 3413 C CA . VAL B 1 93 ? 3.945 -21.328 -13.688 1 98.44 93 VAL B CA 1
ATOM 3414 C C . VAL B 1 93 ? 2.475 -21.734 -13.688 1 98.44 93 VAL B C 1
ATOM 3416 O O . VAL B 1 93 ? 2.143 -22.875 -14.023 1 98.44 93 VAL B O 1
ATOM 3419 N N . LEU B 1 94 ? 1.586 -20.844 -13.547 1 98.75 94 LEU B N 1
ATOM 3420 C CA . LEU B 1 94 ? 0.186 -21.188 -13.328 1 98.75 94 LEU B CA 1
ATOM 3421 C C . LEU B 1 94 ? -0.401 -21.875 -14.555 1 98.75 94 LEU B C 1
ATOM 3423 O O . LEU B 1 94 ? -0.852 -23.016 -14.477 1 98.75 94 LEU B O 1
ATOM 3427 N N . ALA B 1 95 ? -0.329 -21.219 -15.688 1 98.81 95 ALA B N 1
ATOM 3428 C CA . ALA B 1 95 ? -0.934 -21.797 -16.891 1 98.81 95 ALA B CA 1
ATOM 3429 C C . ALA B 1 95 ? -0.204 -23.062 -17.312 1 98.81 95 ALA B C 1
ATOM 3431 O O . ALA B 1 95 ? -0.832 -24.094 -17.547 1 98.81 95 ALA B O 1
ATOM 3432 N N . ALA B 1 96 ? 1.089 -23 -17.406 1 98.81 96 ALA B N 1
ATOM 3433 C CA . ALA B 1 96 ? 1.87 -24.141 -17.875 1 98.81 96 ALA B CA 1
ATOM 3434 C C . ALA B 1 96 ? 1.692 -25.344 -16.953 1 98.81 96 ALA B C 1
ATOM 3436 O O . ALA B 1 96 ? 1.481 -26.469 -17.422 1 98.81 96 ALA B O 1
ATOM 3437 N N . GLN B 1 97 ? 1.726 -25.141 -15.656 1 98.5 97 GLN B N 1
ATOM 3438 C CA . GLN B 1 97 ? 1.626 -26.266 -14.719 1 98.5 97 GLN B CA 1
ATOM 3439 C C . GLN B 1 97 ? 0.198 -26.797 -14.648 1 98.5 97 GLN B C 1
ATOM 3441 O O . GLN B 1 97 ? -0.014 -27.984 -14.406 1 98.5 97 GLN B O 1
ATOM 3446 N N . ALA B 1 98 ? -0.774 -25.938 -14.852 1 98.69 98 ALA B N 1
ATOM 3447 C CA . ALA B 1 98 ? -2.15 -26.422 -14.945 1 98.69 98 ALA B CA 1
ATOM 3448 C C . ALA B 1 98 ? -2.32 -27.375 -16.125 1 98.69 98 ALA B C 1
ATOM 3450 O O . ALA B 1 98 ? -2.924 -28.438 -15.977 1 98.69 98 ALA B O 1
ATOM 3451 N N . ILE B 1 99 ? -1.783 -26.984 -17.25 1 98.81 99 ILE B N 1
ATOM 3452 C CA . ILE B 1 99 ? -1.866 -27.812 -18.453 1 98.81 99 ILE B CA 1
ATOM 3453 C C . ILE B 1 99 ? -1.132 -29.141 -18.219 1 98.81 99 ILE B C 1
ATOM 3455 O O . ILE B 1 99 ? -1.676 -30.203 -18.484 1 98.81 99 ILE B O 1
ATOM 3459 N N . LEU B 1 100 ? 0.045 -29.078 -17.703 1 98.44 100 LEU B N 1
ATOM 3460 C CA . LEU B 1 100 ? 0.865 -30.266 -17.5 1 98.44 100 LEU B CA 1
ATOM 3461 C C . LEU B 1 100 ? 0.178 -31.234 -16.547 1 98.44 100 LEU B C 1
ATOM 3463 O O . LEU B 1 100 ? 0.293 -32.438 -16.703 1 98.44 100 LEU B O 1
ATOM 3467 N N . ALA B 1 101 ? -0.525 -30.688 -15.555 1 97.06 101 ALA B N 1
ATOM 3468 C CA . ALA B 1 101 ? -1.104 -31.516 -14.508 1 97.06 101 ALA B CA 1
ATOM 3469 C C . ALA B 1 101 ? -2.436 -32.125 -14.953 1 97.06 101 ALA B C 1
ATOM 3471 O O . ALA B 1 101 ? -2.84 -33.188 -14.469 1 97.06 101 ALA B O 1
ATOM 3472 N N . ALA B 1 102 ? -3.096 -31.484 -15.922 1 97.44 102 ALA B N 1
ATOM 3473 C CA . ALA B 1 102 ? -4.488 -31.875 -16.109 1 97.44 102 ALA B CA 1
ATOM 3474 C C . ALA B 1 102 ? -4.762 -32.25 -17.578 1 97.44 102 ALA B C 1
ATOM 3476 O O . ALA B 1 102 ? -5.598 -33.094 -17.859 1 97.44 102 ALA B O 1
ATOM 3477 N N . ALA B 1 103 ? -4.043 -31.688 -18.531 1 98.06 103 ALA B N 1
ATOM 3478 C CA . ALA B 1 103 ? -4.422 -31.781 -19.938 1 98.06 103 ALA B CA 1
ATOM 3479 C C . ALA B 1 103 ? -3.912 -33.062 -20.562 1 98.06 103 ALA B C 1
ATOM 3481 O O . ALA B 1 103 ? -2.928 -33.656 -20.094 1 98.06 103 ALA B O 1
ATOM 3482 N N . GLY B 1 104 ? -4.566 -33.562 -21.594 1 96.81 104 GLY B N 1
ATOM 3483 C CA . GLY B 1 104 ? -4.121 -34.688 -22.375 1 96.81 104 GLY B CA 1
ATOM 3484 C C . GLY B 1 104 ? -3.033 -34.344 -23.375 1 96.81 104 GLY B C 1
ATOM 3485 O O . GLY B 1 104 ? -2.684 -33.188 -23.531 1 96.81 104 GLY B O 1
ATOM 3486 N N . PRO B 1 105 ? -2.551 -35.375 -24.031 1 97.19 105 PRO B N 1
ATOM 3487 C CA . PRO B 1 105 ? -1.404 -35.188 -24.922 1 97.19 105 PRO B CA 1
ATOM 3488 C C . PRO B 1 105 ? -1.698 -34.219 -26.062 1 97.19 105 PRO B C 1
ATOM 3490 O O . PRO B 1 105 ? -0.83 -33.438 -26.453 1 97.19 105 PRO B O 1
ATOM 3493 N N . GLU B 1 106 ? -2.871 -34.281 -26.625 1 97.69 106 GLU B N 1
ATOM 3494 C CA . GLU B 1 106 ? -3.217 -33.406 -27.75 1 97.69 106 GLU B CA 1
ATOM 3495 C C . GLU B 1 106 ? -3.215 -31.938 -27.344 1 97.69 106 GLU B C 1
ATOM 3497 O O . GLU B 1 106 ? -2.688 -31.094 -28.062 1 97.69 106 GLU B O 1
ATOM 3502 N N . ASP B 1 107 ? -3.871 -31.656 -26.25 1 98.31 107 ASP B N 1
ATOM 3503 C CA . ASP B 1 107 ? -3.926 -30.281 -25.766 1 98.31 107 ASP B CA 1
ATOM 3504 C C . ASP B 1 107 ? -2.537 -29.797 -25.359 1 98.31 107 ASP B C 1
ATOM 3506 O O . ASP B 1 107 ? -2.199 -28.625 -25.578 1 98.31 107 ASP B O 1
ATOM 3510 N N . ARG B 1 108 ? -1.736 -30.641 -24.766 1 98.62 108 ARG B N 1
ATOM 3511 C CA . ARG B 1 108 ? -0.365 -30.281 -24.422 1 98.62 108 ARG B CA 1
ATOM 3512 C C . ARG B 1 108 ? 0.431 -29.891 -25.656 1 98.62 108 ARG B C 1
ATOM 3514 O O . ARG B 1 108 ? 1.118 -28.875 -25.672 1 98.62 108 ARG B O 1
ATOM 3521 N N . ALA B 1 109 ? 0.31 -30.672 -26.672 1 98.19 109 ALA B N 1
ATOM 3522 C CA . ALA B 1 109 ? 1.034 -30.422 -27.922 1 98.19 109 ALA B CA 1
ATOM 3523 C C . ALA B 1 109 ? 0.604 -29.109 -28.547 1 98.19 109 ALA B C 1
ATOM 3525 O O . ALA B 1 109 ? 1.418 -28.406 -29.156 1 98.19 109 ALA B O 1
ATOM 3526 N N . ARG B 1 110 ? -0.596 -28.766 -28.375 1 98.19 110 ARG B N 1
ATOM 3527 C CA . ARG B 1 110 ? -1.154 -27.547 -28.984 1 98.19 110 ARG B CA 1
ATOM 3528 C C . ARG B 1 110 ? -0.736 -26.312 -28.203 1 98.19 110 ARG B C 1
ATOM 3530 O O . ARG B 1 110 ? -0.451 -25.266 -28.781 1 98.19 110 ARG B O 1
ATOM 3537 N N . LEU B 1 111 ? -0.687 -26.344 -26.891 1 98.69 111 LEU B N 1
ATOM 3538 C CA . LEU B 1 111 ? -0.64 -25.141 -26.062 1 98.69 111 LEU B CA 1
ATOM 3539 C C . LEU B 1 111 ? 0.766 -24.922 -25.516 1 98.69 111 LEU B C 1
ATOM 3541 O O . LEU B 1 111 ? 1.224 -23.781 -25.422 1 98.69 111 LEU B O 1
ATOM 3545 N N . LEU B 1 112 ? 1.5 -25.938 -25.188 1 98.81 112 LEU B N 1
ATOM 3546 C CA . LEU B 1 112 ? 2.684 -25.812 -24.344 1 98.81 112 LEU B CA 1
ATOM 3547 C C . LEU B 1 112 ? 3.859 -25.25 -25.141 1 98.81 112 LEU B C 1
ATOM 3549 O O . LEU B 1 112 ? 4.641 -24.453 -24.625 1 98.81 112 LEU B O 1
ATOM 3553 N N . PRO B 1 113 ? 4.062 -25.625 -26.453 1 98.5 113 PRO B N 1
ATOM 3554 C CA . PRO B 1 113 ? 5.234 -25.109 -27.172 1 98.5 113 PRO B CA 1
ATOM 3555 C C . PRO B 1 113 ? 5.258 -23.594 -27.234 1 98.5 113 PRO B C 1
ATOM 3557 O O . PRO B 1 113 ? 6.301 -22.969 -27 1 98.5 113 PRO B O 1
ATOM 3560 N N . GLY B 1 114 ? 4.18 -22.922 -27.547 1 98.5 114 GLY B N 1
ATOM 3561 C CA . GLY B 1 114 ? 4.109 -21.469 -27.562 1 98.5 114 GLY B CA 1
ATOM 3562 C C . GLY B 1 114 ? 4.406 -20.844 -26.219 1 98.5 114 GLY B C 1
ATOM 3563 O O . GLY B 1 114 ? 5.109 -19.828 -26.141 1 98.5 114 GLY B O 1
ATOM 3564 N N . LEU B 1 115 ? 3.873 -21.422 -25.156 1 98.75 115 LEU B N 1
ATOM 3565 C CA . LEU B 1 115 ? 4.133 -20.953 -23.797 1 98.75 115 LEU B CA 1
ATOM 3566 C C . LEU B 1 115 ? 5.602 -21.125 -23.438 1 98.75 115 LEU B C 1
ATOM 3568 O O . LEU B 1 115 ? 6.203 -20.234 -22.828 1 98.75 115 LEU B O 1
ATOM 3572 N N . ALA B 1 116 ? 6.148 -22.25 -23.844 1 98.62 116 ALA B N 1
ATOM 3573 C CA . ALA B 1 116 ? 7.543 -22.562 -23.531 1 98.62 116 ALA B CA 1
ATOM 3574 C C . ALA B 1 116 ? 8.484 -21.562 -24.203 1 98.62 116 ALA B C 1
ATOM 3576 O O . ALA B 1 116 ? 9.492 -21.172 -23.625 1 98.62 116 ALA B O 1
ATOM 3577 N N . GLU B 1 117 ? 8.133 -21.172 -25.391 1 98 117 GLU B N 1
ATOM 3578 C CA . GLU B 1 117 ? 8.977 -20.25 -26.141 1 98 117 GLU B CA 1
ATOM 3579 C C . GLU B 1 117 ? 8.766 -18.797 -25.672 1 98 117 GLU B C 1
ATOM 3581 O O . GLU B 1 117 ? 9.57 -17.922 -26 1 98 117 GLU B O 1
ATOM 3586 N N . GLY B 1 118 ? 7.762 -18.562 -24.969 1 97.94 118 GLY B N 1
ATOM 3587 C CA . GLY B 1 118 ? 7.418 -17.219 -24.531 1 97.94 118 GLY B CA 1
ATOM 3588 C C . GLY B 1 118 ? 6.734 -16.406 -25.609 1 97.94 118 GLY B C 1
ATOM 3589 O O . GLY B 1 118 ? 6.449 -15.219 -25.406 1 97.94 118 GLY B O 1
ATOM 3590 N N . ARG B 1 119 ? 6.441 -17 -26.75 1 97.5 119 ARG B N 1
ATOM 3591 C CA . ARG B 1 119 ? 5.75 -16.312 -27.844 1 97.5 119 ARG B CA 1
ATOM 3592 C C . ARG B 1 119 ? 4.293 -16.047 -27.484 1 97.5 119 ARG B C 1
ATOM 3594 O O . ARG B 1 119 ? 3.723 -15.039 -27.891 1 97.5 119 ARG B O 1
ATOM 3601 N N . THR B 1 120 ? 3.689 -16.969 -26.828 1 98.19 120 THR B N 1
ATOM 3602 C CA . THR B 1 120 ? 2.359 -16.797 -26.25 1 98.19 120 THR B CA 1
ATOM 3603 C C . THR B 1 120 ? 2.426 -16.75 -24.734 1 98.19 120 THR B C 1
ATOM 3605 O O . THR B 1 120 ? 3.344 -17.312 -24.125 1 98.19 120 THR B O 1
ATOM 3608 N N . THR B 1 121 ? 1.503 -16 -24.172 1 98.56 121 THR B N 1
ATOM 3609 C CA . THR B 1 121 ? 1.376 -15.961 -22.719 1 98.56 121 THR B CA 1
ATOM 3610 C C . THR B 1 121 ? 0.052 -16.578 -22.281 1 98.56 121 THR B C 1
ATOM 3612 O O . THR B 1 121 ? -0.927 -16.562 -23.031 1 98.56 121 THR B O 1
ATOM 3615 N N . GLY B 1 122 ? 0.091 -17.172 -21.125 1 98.75 122 GLY B N 1
ATOM 3616 C CA . GLY B 1 122 ? -1.097 -17.781 -20.547 1 98.75 122 GLY B CA 1
ATOM 3617 C C . GLY B 1 122 ? -1.543 -17.125 -19.25 1 98.75 122 GLY B C 1
ATOM 3618 O O . GLY B 1 122 ? -0.727 -16.547 -18.531 1 98.75 122 GLY B O 1
ATOM 3619 N N . ALA B 1 123 ? -2.791 -17.172 -18.984 1 98.81 123 ALA B N 1
ATOM 3620 C CA . ALA B 1 123 ? -3.402 -16.75 -17.719 1 98.81 123 ALA B CA 1
ATOM 3621 C C . ALA B 1 123 ? -4.387 -17.812 -17.219 1 98.81 123 ALA B C 1
ATOM 3623 O O . ALA B 1 123 ? -4.938 -18.578 -18.016 1 98.81 123 ALA B O 1
ATOM 3624 N N . LEU B 1 124 ? -4.574 -17.828 -15.914 1 98.88 124 LEU B N 1
ATOM 3625 C CA . LEU B 1 124 ? -5.457 -18.797 -15.281 1 98.88 124 LEU B CA 1
ATOM 3626 C C . LEU B 1 124 ? -6.508 -18.094 -14.422 1 98.88 124 LEU B C 1
ATOM 3628 O O . LEU B 1 124 ? -6.176 -17.469 -13.422 1 98.88 124 LEU B O 1
ATOM 3632 N N . ALA B 1 125 ? -7.75 -18.188 -14.844 1 98.81 125 ALA B N 1
ATOM 3633 C CA . ALA B 1 125 ? -8.891 -17.75 -14.039 1 98.81 125 ALA B CA 1
ATOM 3634 C C . ALA B 1 125 ? -9.344 -18.859 -13.086 1 98.81 125 ALA B C 1
ATOM 3636 O O . ALA B 1 125 ? -9.914 -19.859 -13.516 1 98.81 125 ALA B O 1
ATOM 3637 N N . TRP B 1 126 ? -9.141 -18.625 -11.797 1 98.69 126 TRP B N 1
ATOM 3638 C CA . TRP B 1 126 ? -9.312 -19.703 -10.836 1 98.69 126 TRP B CA 1
ATOM 3639 C C . TRP B 1 126 ? -10.023 -19.219 -9.578 1 98.69 126 TRP B C 1
ATOM 3641 O O . TRP B 1 126 ? -10.906 -19.891 -9.055 1 98.69 126 TRP B O 1
ATOM 3651 N N . ALA B 1 127 ? -9.688 -18.078 -9.109 1 97.75 127 ALA B N 1
ATOM 3652 C CA . ALA B 1 127 ? -10.234 -17.578 -7.848 1 97.75 127 ALA B CA 1
ATOM 3653 C C . ALA B 1 127 ? -11.75 -17.422 -7.922 1 97.75 127 ALA B C 1
ATOM 3655 O O . ALA B 1 127 ? -12.281 -17 -8.953 1 97.75 127 ALA B O 1
ATOM 3656 N N . ASP B 1 128 ? -12.398 -17.75 -6.852 1 96 128 ASP B N 1
ATOM 3657 C CA . ASP B 1 128 ? -13.828 -17.484 -6.789 1 96 128 ASP B CA 1
ATOM 3658 C C . ASP B 1 128 ? -14.102 -16 -6.504 1 96 128 ASP B C 1
ATOM 3660 O O . ASP B 1 128 ? -13.164 -15.219 -6.348 1 96 128 ASP B O 1
ATOM 3664 N N . THR B 1 129 ? -15.336 -15.602 -6.496 1 93.38 129 THR B N 1
ATOM 3665 C CA . THR B 1 129 ? -15.711 -14.195 -6.422 1 93.38 129 THR B CA 1
ATOM 3666 C C . THR B 1 129 ? -15.305 -13.594 -5.078 1 93.38 129 THR B C 1
ATOM 3668 O O . THR B 1 129 ? -15.289 -12.375 -4.914 1 93.38 129 THR B O 1
ATOM 3671 N N . ARG B 1 130 ? -14.914 -14.469 -4.133 1 89 130 ARG B N 1
ATOM 3672 C CA . ARG B 1 130 ? -14.438 -14.008 -2.83 1 89 130 ARG B CA 1
ATOM 3673 C C . ARG B 1 130 ? -12.914 -13.969 -2.783 1 89 130 ARG B C 1
ATOM 3675 O O . ARG B 1 130 ? -12.328 -13.633 -1.752 1 89 130 ARG B O 1
ATOM 3682 N N . GLY B 1 131 ? -12.297 -14.32 -3.844 1 92.62 131 GLY B N 1
ATOM 3683 C CA . GLY B 1 131 ? -10.852 -14.25 -3.932 1 92.62 131 GLY B CA 1
ATOM 3684 C C . GLY B 1 131 ? -10.164 -15.492 -3.408 1 92.62 131 GLY B C 1
ATOM 3685 O O . GLY B 1 131 ? -9 -15.445 -2.998 1 92.62 131 GLY B O 1
ATOM 3686 N N . ARG B 1 132 ? -10.875 -16.641 -3.354 1 92.38 132 ARG B N 1
ATOM 3687 C CA . ARG B 1 132 ? -10.305 -17.891 -2.869 1 92.38 132 ARG B CA 1
ATOM 3688 C C . ARG B 1 132 ? -10 -18.844 -4.023 1 92.38 132 ARG B C 1
ATOM 3690 O O . ARG B 1 132 ? -10.773 -18.922 -4.98 1 92.38 132 ARG B O 1
ATOM 3697 N N . TRP B 1 133 ? -8.852 -19.453 -3.896 1 96.62 133 TRP B N 1
ATOM 3698 C CA . TRP B 1 133 ? -8.477 -20.5 -4.852 1 96.62 133 TRP B CA 1
ATOM 3699 C C . TRP B 1 133 ? -8.82 -21.875 -4.305 1 96.62 133 TRP B C 1
ATOM 3701 O O . TRP B 1 133 ? -7.973 -22.531 -3.693 1 96.62 133 TRP B O 1
ATOM 3711 N N . ARG B 1 134 ? -10 -22.297 -4.637 1 94 134 ARG B N 1
ATOM 3712 C CA . ARG B 1 134 ? -10.484 -23.578 -4.129 1 94 134 ARG B CA 1
ATOM 3713 C C . ARG B 1 134 ? -10.109 -24.719 -5.07 1 94 134 ARG B C 1
ATOM 3715 O O . ARG B 1 134 ? -10.094 -24.547 -6.293 1 94 134 ARG B O 1
ATOM 3722 N N . THR B 1 135 ? -9.922 -25.875 -4.469 1 94.44 135 THR B N 1
ATOM 3723 C CA . THR B 1 135 ? -9.539 -27.016 -5.293 1 94.44 135 THR B CA 1
ATOM 3724 C C . THR B 1 135 ? -10.773 -27.844 -5.688 1 94.44 135 THR B C 1
ATOM 3726 O O . THR B 1 135 ? -10.688 -28.719 -6.539 1 94.44 135 THR B O 1
ATOM 3729 N N . ASP B 1 136 ? -11.898 -27.5 -5.109 1 92.25 136 ASP B N 1
ATOM 3730 C CA . ASP B 1 136 ? -13.117 -28.266 -5.383 1 92.25 136 ASP B CA 1
ATOM 3731 C C . ASP B 1 136 ? -14.055 -27.484 -6.293 1 92.25 136 ASP B C 1
ATOM 3733 O O . ASP B 1 136 ? -15.211 -27.875 -6.488 1 92.25 136 ASP B O 1
ATOM 3737 N N . GLY B 1 137 ? -13.609 -26.375 -6.789 1 89.81 137 GLY B N 1
ATOM 3738 C CA . GLY B 1 137 ? -14.461 -25.641 -7.703 1 89.81 137 GLY B CA 1
ATOM 3739 C C . GLY B 1 137 ? -14.141 -24.156 -7.738 1 89.81 137 GLY B C 1
ATOM 3740 O O . GLY B 1 137 ? -13.117 -23.719 -7.195 1 89.81 137 GLY B O 1
ATOM 3741 N N . SER B 1 138 ? -14.93 -23.406 -8.555 1 95.06 138 SER B N 1
ATOM 3742 C CA . SER B 1 138 ? -14.906 -21.953 -8.688 1 95.06 138 SER B CA 1
ATOM 3743 C C . SER B 1 138 ? -16.312 -21.391 -8.875 1 95.06 138 SER B C 1
ATOM 3745 O O . SER B 1 138 ? -17.297 -22.125 -8.766 1 95.06 138 SER B O 1
ATOM 3747 N N . ASP B 1 139 ? -16.422 -20.109 -9.031 1 96.94 139 ASP B N 1
ATOM 3748 C CA . ASP B 1 139 ? -17.719 -19.5 -9.25 1 96.94 139 ASP B CA 1
ATOM 3749 C C . ASP B 1 139 ? -18.047 -19.406 -10.742 1 96.94 139 ASP B C 1
ATOM 3751 O O . ASP B 1 139 ? -19.031 -18.781 -11.133 1 96.94 139 ASP B O 1
ATOM 3755 N N . VAL B 1 140 ? -17.219 -20.031 -11.57 1 98.44 140 VAL B N 1
ATOM 3756 C CA . VAL B 1 140 ? -17.516 -20.234 -12.984 1 98.44 140 VAL B CA 1
ATOM 3757 C C . VAL B 1 140 ? -18.078 -21.656 -13.18 1 98.44 140 VAL B C 1
ATOM 3759 O O . VAL B 1 140 ? -17.5 -22.625 -12.68 1 98.44 140 VAL B O 1
ATOM 3762 N N . ARG B 1 141 ? -19.188 -21.688 -13.891 1 98.06 141 ARG B N 1
ATOM 3763 C CA . ARG B 1 141 ? -19.828 -22.969 -14.156 1 98.06 141 ARG B CA 1
ATOM 3764 C C . ARG B 1 141 ? -19.625 -23.391 -15.609 1 98.06 141 ARG B C 1
ATOM 3766 O O . ARG B 1 141 ? -19.672 -22.562 -16.516 1 98.06 141 ARG B O 1
ATOM 3773 N N . ALA B 1 142 ? -19.391 -24.641 -15.742 1 97.75 142 ALA B N 1
ATOM 3774 C CA . ALA B 1 142 ? -19.312 -25.234 -17.078 1 97.75 142 ALA B CA 1
ATOM 3775 C C . ALA B 1 142 ? -20.5 -26.172 -17.328 1 97.75 142 ALA B C 1
ATOM 3777 O O . ALA B 1 142 ? -20.812 -27.031 -16.5 1 97.75 142 ALA B O 1
ATOM 3778 N N . GLU B 1 143 ? -21.125 -25.922 -18.422 1 96.19 143 GLU B N 1
ATOM 3779 C CA . GLU B 1 143 ? -22.25 -26.766 -18.828 1 96.19 143 GLU B CA 1
ATOM 3780 C C . GLU B 1 143 ? -22.031 -27.344 -20.219 1 96.19 143 GLU B C 1
ATOM 3782 O O . GLU B 1 143 ? -21.531 -26.656 -21.109 1 96.19 143 GLU B O 1
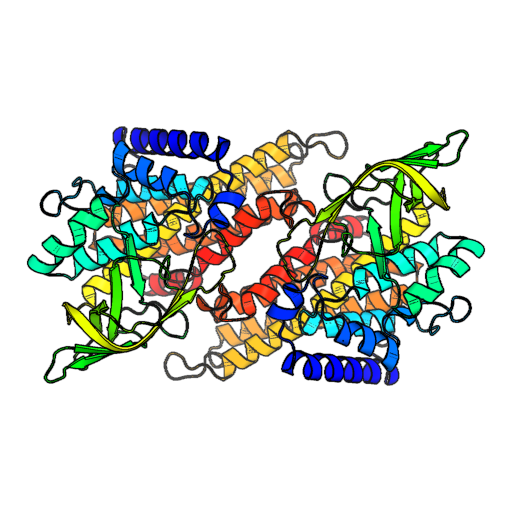ATOM 3787 N N . ARG B 1 144 ? -22.422 -28.641 -20.312 1 95.31 144 ARG B N 1
ATOM 3788 C CA . ARG B 1 144 ? -22.375 -29.281 -21.625 1 95.31 144 ARG B CA 1
ATOM 3789 C C . ARG B 1 144 ? -23.641 -29 -22.422 1 95.31 144 ARG B C 1
ATOM 3791 O O . ARG B 1 144 ? -24.75 -29.109 -21.906 1 95.31 144 ARG B O 1
ATOM 3798 N N . THR B 1 145 ? -23.406 -28.531 -23.641 1 93.5 145 THR B N 1
ATOM 3799 C CA . THR B 1 145 ? -24.5 -28.312 -24.562 1 93.5 145 THR B CA 1
ATOM 3800 C C . THR B 1 145 ? -24.344 -29.172 -25.812 1 93.5 145 THR B C 1
ATOM 3802 O O . THR B 1 145 ? -23.391 -29.938 -25.922 1 93.5 145 THR B O 1
ATOM 3805 N N . ASP B 1 146 ? -25.297 -29.062 -26.734 1 93.06 146 ASP B N 1
ATOM 3806 C CA . ASP B 1 146 ? -25.234 -29.797 -27.984 1 93.06 146 ASP B CA 1
ATOM 3807 C C . ASP B 1 146 ? -24.031 -29.375 -28.812 1 93.06 146 ASP B C 1
ATOM 3809 O O . ASP B 1 146 ? -23.484 -30.172 -29.594 1 93.06 146 ASP B O 1
ATOM 3813 N N . ASP B 1 147 ? -23.531 -28.156 -28.594 1 91.25 147 ASP B N 1
ATOM 3814 C CA . ASP B 1 147 ? -22.453 -27.594 -29.406 1 91.25 147 ASP B CA 1
ATOM 3815 C C . ASP B 1 147 ? -21.141 -27.594 -28.641 1 91.25 147 ASP B C 1
ATOM 3817 O O . ASP B 1 147 ? -20.156 -26.969 -29.078 1 91.25 147 ASP B O 1
ATOM 3821 N N . GLY B 1 148 ? -21.141 -28.328 -27.547 1 94.12 148 GLY B N 1
ATOM 3822 C CA . GLY B 1 148 ? -19.906 -28.344 -26.766 1 94.12 148 GLY B CA 1
ATOM 3823 C C . GLY B 1 148 ? -20.094 -27.812 -25.359 1 94.12 148 GLY B C 1
ATOM 3824 O O . GLY B 1 148 ? -21.156 -27.953 -24.766 1 94.12 148 GLY B O 1
ATOM 3825 N N . TRP B 1 149 ? -19.047 -27.234 -24.781 1 96.75 149 TRP B N 1
ATOM 3826 C CA . TRP B 1 149 ? -19.078 -26.703 -23.422 1 96.75 149 TRP B CA 1
ATOM 3827 C C . TRP B 1 149 ? -19.234 -25.188 -23.438 1 96.75 149 TRP B C 1
ATOM 3829 O O . TRP B 1 149 ? -18.719 -24.5 -24.312 1 96.75 149 TRP B O 1
ATOM 3839 N N . ARG B 1 150 ? -19.953 -24.703 -22.453 1 97.81 150 ARG B N 1
ATOM 3840 C CA . ARG B 1 150 ? -20.141 -23.266 -22.25 1 97.81 150 ARG B CA 1
ATOM 3841 C C . ARG B 1 150 ? -19.812 -22.875 -20.812 1 97.81 150 ARG B C 1
ATOM 3843 O O . ARG B 1 150 ? -20.125 -23.625 -19.875 1 97.81 150 ARG B O 1
ATOM 3850 N N . LEU B 1 151 ? -19.188 -21.719 -20.688 1 98.19 151 LEU B N 1
ATOM 3851 C CA . LEU B 1 151 ? -18.812 -21.219 -19.359 1 98.19 151 LEU B CA 1
ATOM 3852 C C . LEU B 1 151 ? -19.656 -20 -18.984 1 98.19 151 LEU B C 1
ATOM 3854 O O . LEU B 1 151 ? -19.938 -19.156 -19.844 1 98.19 151 LEU B O 1
ATOM 3858 N N . SER B 1 152 ? -20.109 -19.922 -17.734 1 98.5 152 SER B N 1
ATOM 3859 C CA . SER B 1 152 ? -20.812 -18.766 -17.188 1 98.5 152 SER B CA 1
ATOM 3860 C C . SER B 1 152 ? -20.344 -18.453 -15.773 1 98.5 152 SER B C 1
ATOM 3862 O O . SER B 1 152 ? -20.203 -19.359 -14.953 1 98.5 152 SER B O 1
ATOM 3864 N N . GLY B 1 153 ? -20.031 -17.188 -15.578 1 98.44 153 GLY B N 1
ATOM 3865 C CA . GLY B 1 153 ? -19.609 -16.766 -14.258 1 98.44 153 GLY B CA 1
ATOM 3866 C C . GLY B 1 153 ? -18.531 -15.695 -14.297 1 98.44 153 GLY B C 1
ATOM 3867 O O . GLY B 1 153 ? -18.359 -15.008 -15.305 1 98.44 153 GLY B O 1
ATOM 3868 N N . THR B 1 154 ? -17.875 -15.477 -13.141 1 98.19 154 THR B N 1
ATOM 3869 C CA . THR B 1 154 ? -16.844 -14.453 -12.984 1 98.19 154 THR B CA 1
ATOM 3870 C C . THR B 1 154 ? -15.688 -14.977 -12.141 1 98.19 154 THR B C 1
ATOM 3872 O O . THR B 1 154 ? -15.898 -15.688 -11.156 1 98.19 154 THR B O 1
ATOM 3875 N N . SER B 1 155 ? -14.516 -14.703 -12.578 1 98.25 155 SER B N 1
ATOM 3876 C CA . SER B 1 155 ? -13.312 -15.023 -11.82 1 98.25 155 SER B CA 1
ATOM 3877 C C . SER B 1 155 ? -12.398 -13.805 -11.695 1 98.25 155 SER B C 1
ATOM 3879 O O . SER B 1 155 ? -11.914 -13.289 -12.703 1 98.25 155 SER B O 1
ATOM 3881 N N . PRO B 1 156 ? -12.148 -13.273 -10.445 1 97.94 156 PRO B N 1
ATOM 3882 C CA . PRO B 1 156 ? -11.203 -12.18 -10.219 1 97.94 156 PRO B CA 1
ATOM 3883 C C . PRO B 1 156 ? -9.766 -12.664 -10.031 1 97.94 156 PRO B C 1
ATOM 3885 O O . PRO B 1 156 ? -9.508 -13.875 -10.062 1 97.94 156 PRO B O 1
ATOM 3888 N N . LEU B 1 157 ? -8.797 -11.75 -9.867 1 98.12 157 LEU B N 1
ATOM 3889 C CA . LEU B 1 157 ? -7.41 -12 -9.492 1 98.12 157 LEU B CA 1
ATOM 3890 C C . LEU B 1 157 ? -6.707 -12.859 -10.539 1 98.12 157 LEU B C 1
ATOM 3892 O O . LEU B 1 157 ? -5.949 -13.766 -10.188 1 98.12 157 LEU B O 1
ATOM 3896 N N . VAL B 1 158 ? -7.023 -12.602 -11.797 1 98.56 158 VAL B N 1
ATOM 3897 C CA . VAL B 1 158 ? -6.371 -13.336 -12.875 1 98.56 158 VAL B CA 1
ATOM 3898 C C . VAL B 1 158 ? -5.082 -12.633 -13.273 1 98.56 158 VAL B C 1
ATOM 3900 O O . VAL B 1 158 ? -5.113 -11.625 -13.992 1 98.56 158 VAL B O 1
ATOM 3903 N N . LEU B 1 159 ? -3.967 -13.188 -12.836 1 98.06 159 LEU B N 1
ATOM 3904 C CA . LEU B 1 159 ? -2.664 -12.602 -13.141 1 98.06 159 LEU B CA 1
ATOM 3905 C C . LEU B 1 159 ? -2.447 -12.516 -14.648 1 98.06 159 LEU B C 1
ATOM 3907 O O . LEU B 1 159 ? -2.59 -13.516 -15.359 1 98.06 159 LEU B O 1
ATOM 3911 N N . ASP B 1 160 ? -2.172 -11.352 -15.172 1 96.81 160 ASP B N 1
ATOM 3912 C CA . ASP B 1 160 ? -1.878 -11.07 -16.578 1 96.81 160 ASP B CA 1
ATOM 3913 C C . ASP B 1 160 ? -3.045 -11.477 -17.469 1 96.81 160 ASP B C 1
ATOM 3915 O O . ASP B 1 160 ? -2.848 -11.82 -18.641 1 96.81 160 ASP B O 1
ATOM 3919 N N . GLY B 1 161 ? -4.242 -11.422 -16.938 1 97.94 161 GLY B N 1
ATOM 3920 C CA . GLY B 1 161 ? -5.406 -11.969 -17.609 1 97.94 161 GLY B CA 1
ATOM 3921 C C . GLY B 1 161 ? -5.957 -11.062 -18.703 1 97.94 161 GLY B C 1
ATOM 3922 O O . GLY B 1 161 ? -6.723 -11.5 -19.562 1 97.94 161 GLY B O 1
ATOM 3923 N N . THR B 1 162 ? -5.531 -9.797 -18.703 1 97.25 162 THR B N 1
ATOM 3924 C CA . THR B 1 162 ? -6.098 -8.836 -19.641 1 97.25 162 THR B CA 1
ATOM 3925 C C . THR B 1 162 ? -5.66 -9.148 -21.062 1 97.25 162 THR B C 1
ATOM 3927 O O . THR B 1 162 ? -6.465 -9.078 -22 1 97.25 162 THR B O 1
ATOM 3930 N N . ASP B 1 163 ? -4.41 -9.555 -21.219 1 96.31 163 ASP B N 1
ATOM 3931 C CA . ASP B 1 163 ? -3.84 -9.586 -22.562 1 96.31 163 ASP B CA 1
ATOM 3932 C C . ASP B 1 163 ? -3.305 -10.977 -22.891 1 96.31 163 ASP B C 1
ATOM 3934 O O . ASP B 1 163 ? -2.748 -11.188 -23.984 1 96.31 163 ASP B O 1
ATOM 3938 N N . ALA B 1 164 ? -3.475 -11.93 -22.016 1 97.94 164 ALA B N 1
ATOM 3939 C CA . ALA B 1 164 ? -2.924 -13.266 -22.25 1 97.94 164 ALA B CA 1
ATOM 3940 C C . ALA B 1 164 ? -3.486 -13.875 -23.516 1 97.94 164 ALA B C 1
ATOM 3942 O O . ALA B 1 164 ? -4.668 -13.711 -23.828 1 97.94 164 ALA B O 1
ATOM 3943 N N . ASP B 1 165 ? -2.686 -14.617 -24.25 1 98.19 165 ASP B N 1
ATOM 3944 C CA . ASP B 1 165 ? -3.096 -15.289 -25.469 1 98.19 165 ASP B CA 1
ATOM 3945 C C . ASP B 1 165 ? -3.977 -16.5 -25.156 1 98.19 165 ASP B C 1
ATOM 3947 O O . ASP B 1 165 ? -4.941 -16.766 -25.875 1 98.19 165 ASP B O 1
ATOM 3951 N N . VAL B 1 166 ? -3.574 -17.25 -24.156 1 98.5 166 VAL B N 1
ATOM 3952 C CA . VAL B 1 166 ? -4.301 -18.422 -23.703 1 98.5 166 VAL B CA 1
ATOM 3953 C C . VAL B 1 166 ? -4.965 -18.141 -22.359 1 98.5 166 VAL B C 1
ATOM 3955 O O . VAL B 1 166 ? -4.293 -17.75 -21.391 1 98.5 166 VAL B O 1
ATOM 3958 N N . LEU B 1 167 ? -6.23 -18.25 -22.328 1 98.81 167 LEU B N 1
ATOM 3959 C CA . LEU B 1 167 ? -6.961 -18.078 -21.078 1 98.81 167 LEU B CA 1
ATOM 3960 C C . LEU B 1 167 ? -7.547 -19.406 -20.594 1 98.81 167 LEU B C 1
ATOM 3962 O O . LEU B 1 167 ? -8.406 -19.984 -21.266 1 98.81 167 LEU B O 1
ATOM 3966 N N . LEU B 1 168 ? -7.016 -19.891 -19.516 1 98.88 168 LEU B N 1
ATOM 3967 C CA . LEU B 1 168 ? -7.547 -21.078 -18.859 1 98.88 168 LEU B CA 1
ATOM 3968 C C . LEU B 1 168 ? -8.508 -20.703 -17.75 1 98.88 168 LEU B C 1
ATOM 3970 O O . LEU B 1 168 ? -8.312 -19.688 -17.078 1 98.88 168 LEU B O 1
ATOM 3974 N N . VAL B 1 169 ? -9.5 -21.516 -17.562 1 98.81 169 VAL B N 1
ATOM 3975 C CA . VAL B 1 169 ? -10.531 -21.234 -16.562 1 98.81 169 VAL B CA 1
ATOM 3976 C C . VAL B 1 169 ? -10.828 -22.5 -15.766 1 98.81 169 VAL B C 1
ATOM 3978 O O . VAL B 1 169 ? -11.109 -23.547 -16.344 1 98.81 169 VAL B O 1
ATOM 3981 N N . VAL B 1 170 ? -10.711 -22.422 -14.484 1 98.75 170 VAL B N 1
ATOM 3982 C CA . VAL B 1 170 ? -11.227 -23.453 -13.586 1 98.75 170 VAL B CA 1
ATOM 3983 C C . VAL B 1 170 ? -12.734 -23.297 -13.43 1 98.75 170 VAL B C 1
ATOM 3985 O O . VAL B 1 170 ? -13.211 -22.219 -13.039 1 98.75 170 VAL B O 1
ATOM 3988 N N . ALA B 1 171 ? -13.469 -24.297 -13.734 1 98.44 171 ALA B N 1
ATOM 3989 C CA . ALA B 1 171 ? -14.922 -24.188 -13.695 1 98.44 171 ALA B CA 1
ATOM 3990 C C . ALA B 1 171 ? -15.547 -25.391 -13 1 98.44 171 ALA B C 1
ATOM 3992 O O . ALA B 1 171 ? -15.039 -26.516 -13.102 1 98.44 171 ALA B O 1
ATOM 3993 N N . THR B 1 172 ? -16.609 -25.125 -12.32 1 97.56 172 THR B N 1
ATOM 3994 C CA . THR B 1 172 ? -17.375 -26.172 -11.656 1 97.56 172 THR B CA 1
ATOM 3995 C C . THR B 1 172 ? -18.281 -26.891 -12.656 1 97.56 172 THR B C 1
ATOM 3997 O O . THR B 1 172 ? -18.984 -26.25 -13.438 1 97.56 172 THR B O 1
ATOM 4000 N N . THR B 1 173 ? -18.203 -28.188 -12.664 1 94 173 THR B N 1
ATOM 4001 C CA . THR B 1 173 ? -19.047 -29.047 -13.484 1 94 173 THR B CA 1
ATOM 4002 C C . THR B 1 173 ? -20 -29.859 -12.609 1 94 173 THR B C 1
ATOM 4004 O O . THR B 1 173 ? -19.844 -29.891 -11.391 1 94 173 THR B O 1
ATOM 4007 N N . PRO B 1 174 ? -21.031 -30.453 -13.203 1 87.88 174 PRO B N 1
ATOM 4008 C CA . PRO B 1 174 ? -21.922 -31.312 -12.406 1 87.88 174 PRO B CA 1
ATOM 4009 C C . PRO B 1 174 ? -21.172 -32.438 -11.695 1 87.88 174 PRO B C 1
ATOM 4011 O O . PRO B 1 174 ? -21.609 -32.875 -10.633 1 87.88 174 PRO B O 1
ATOM 4014 N N . ASP B 1 175 ? -20.094 -32.844 -12.227 1 89.06 175 ASP B N 1
ATOM 4015 C CA . ASP B 1 175 ? -19.375 -34 -11.703 1 89.06 175 ASP B CA 1
ATOM 4016 C C . ASP B 1 175 ? -18.141 -33.594 -10.914 1 89.06 175 ASP B C 1
ATOM 4018 O O . ASP B 1 175 ? -17.328 -34.438 -10.508 1 89.06 175 ASP B O 1
ATOM 4022 N N . GLY B 1 176 ? -17.969 -32.312 -10.758 1 93.75 176 GLY B N 1
ATOM 4023 C CA . GLY B 1 176 ? -16.797 -31.875 -10.023 1 93.75 176 GLY B CA 1
ATOM 4024 C C . GLY B 1 176 ? -16.219 -30.578 -10.562 1 93.75 176 GLY B C 1
ATOM 4025 O O . GLY B 1 176 ? -16.969 -29.625 -10.797 1 93.75 176 GLY B O 1
ATOM 4026 N N . VAL B 1 177 ? -14.852 -30.531 -10.602 1 97.31 177 VAL B N 1
ATOM 4027 C CA . VAL B 1 177 ? -14.18 -29.328 -11.07 1 97.31 177 VAL B CA 1
ATOM 4028 C C . VAL B 1 177 ? -13.312 -29.641 -12.289 1 97.31 177 VAL B C 1
ATOM 4030 O O . VAL B 1 177 ? -12.688 -30.703 -12.344 1 97.31 177 VAL B O 1
ATOM 4033 N N . GLY B 1 178 ? -13.414 -28.828 -13.312 1 97.81 178 GLY B N 1
ATOM 4034 C CA . GLY B 1 178 ? -12.648 -29.016 -14.539 1 97.81 178 GLY B CA 1
ATOM 4035 C C . GLY B 1 178 ? -11.75 -27.844 -14.875 1 97.81 178 GLY B C 1
ATOM 4036 O O . GLY B 1 178 ? -11.781 -26.812 -14.188 1 97.81 178 GLY B O 1
ATOM 4037 N N . LEU B 1 179 ? -10.852 -28.062 -15.82 1 98.56 179 LEU B N 1
ATOM 4038 C CA . LEU B 1 179 ? -10.016 -27.062 -16.453 1 98.56 179 LEU B CA 1
ATOM 4039 C C . LEU B 1 179 ? -10.398 -26.875 -17.922 1 98.56 179 LEU B C 1
ATOM 4041 O O . LEU B 1 179 ? -10.492 -27.844 -18.672 1 98.56 179 LEU B O 1
ATOM 4045 N N . PHE B 1 180 ? -10.633 -25.609 -18.297 1 98.69 180 PHE B N 1
ATOM 4046 C CA . PHE B 1 180 ? -11.109 -25.312 -19.641 1 98.69 180 PHE B CA 1
ATOM 4047 C C . PHE B 1 180 ? -10.25 -24.234 -20.297 1 98.69 180 PHE B C 1
ATOM 4049 O O . PHE B 1 180 ? -9.703 -23.375 -19.609 1 98.69 180 PHE B O 1
ATOM 4056 N N . GLU B 1 181 ? -10.078 -24.281 -21.562 1 98.75 181 GLU B N 1
ATOM 4057 C CA . GLU B 1 181 ? -9.578 -23.172 -22.375 1 98.75 181 GLU B CA 1
ATOM 4058 C C . GLU B 1 181 ? -10.727 -22.312 -22.891 1 98.75 181 GLU B C 1
ATOM 4060 O O . GLU B 1 181 ? -11.602 -22.797 -23.609 1 98.75 181 GLU B O 1
ATOM 4065 N N . ALA B 1 182 ? -10.711 -21.094 -22.516 1 98 182 ALA B N 1
ATOM 4066 C CA . ALA B 1 182 ? -11.797 -20.203 -22.906 1 98 182 ALA B CA 1
ATOM 4067 C C . ALA B 1 182 ? -11.711 -19.859 -24.391 1 98 182 ALA B C 1
ATOM 4069 O O . ALA B 1 182 ? -10.617 -19.625 -24.922 1 98 182 ALA B O 1
ATOM 4070 N N . GLY B 1 183 ? -12.836 -19.859 -25.016 1 94.69 183 GLY B N 1
ATOM 4071 C CA . GLY B 1 183 ? -12.93 -19.406 -26.406 1 94.69 183 GLY B CA 1
ATOM 4072 C C . GLY B 1 183 ? -13.234 -17.938 -26.531 1 94.69 183 GLY B C 1
ATOM 4073 O O . GLY B 1 183 ? -12.703 -17.125 -25.781 1 94.69 183 GLY B O 1
ATOM 4074 N N . SER B 1 184 ? -13.984 -17.578 -27.547 1 91.88 184 SER B N 1
ATOM 4075 C CA . SER B 1 184 ? -14.344 -16.188 -27.797 1 91.88 184 SER B CA 1
ATOM 4076 C C . SER B 1 184 ? -15.445 -15.719 -26.844 1 91.88 184 SER B C 1
ATOM 4078 O O . SER B 1 184 ? -16.031 -16.531 -26.125 1 91.88 184 SER B O 1
ATOM 4080 N N . GLY B 1 185 ? -15.625 -14.406 -26.734 1 93.31 185 GLY B N 1
ATOM 4081 C CA . GLY B 1 185 ? -16.75 -13.836 -26 1 93.31 185 GLY B CA 1
ATOM 4082 C C . GLY B 1 185 ? -16.469 -13.664 -24.531 1 93.31 185 GLY B C 1
ATOM 4083 O O . GLY B 1 185 ? -17.391 -13.742 -23.703 1 93.31 185 GLY B O 1
ATOM 4084 N N . VAL B 1 186 ? -15.281 -13.617 -24.172 1 97.44 186 VAL B N 1
ATOM 4085 C CA . VAL B 1 186 ? -14.875 -13.406 -22.781 1 97.44 186 VAL B CA 1
ATOM 4086 C C . VAL B 1 186 ? -14.562 -11.93 -22.547 1 97.44 186 VAL B C 1
ATOM 4088 O O . VAL B 1 186 ? -13.844 -11.312 -23.344 1 97.44 186 VAL B O 1
ATOM 4091 N N . ARG B 1 187 ? -15.18 -11.32 -21.594 1 98.31 187 ARG B N 1
ATOM 4092 C CA . ARG B 1 187 ? -14.828 -9.969 -21.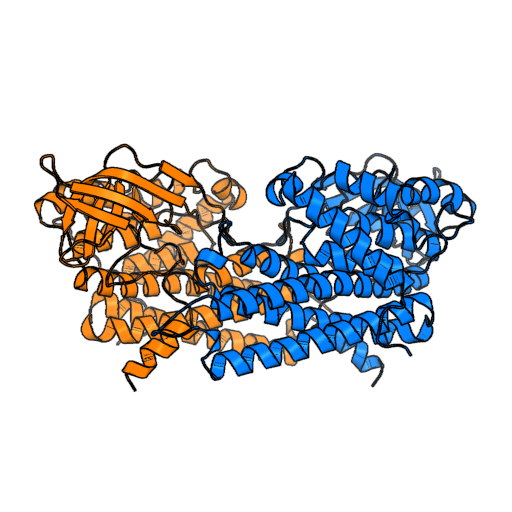188 1 98.31 187 ARG B CA 1
ATOM 4093 C C . ARG B 1 187 ? -13.727 -9.984 -20.125 1 98.31 187 ARG B C 1
ATOM 4095 O O . ARG B 1 187 ? -13.836 -10.703 -19.125 1 98.31 187 ARG B O 1
ATOM 4102 N N . ARG B 1 188 ? -12.68 -9.32 -20.328 1 98.25 188 ARG B N 1
ATOM 4103 C CA . ARG B 1 188 ? -11.531 -9.227 -19.438 1 98.25 188 ARG B CA 1
ATOM 4104 C C . ARG B 1 188 ? -11.305 -7.789 -18.984 1 98.25 188 ARG B C 1
ATOM 4106 O O . ARG B 1 188 ? -10.82 -6.957 -19.75 1 98.25 188 ARG B O 1
ATOM 4113 N N . ASP B 1 189 ? -11.617 -7.465 -17.719 1 97.5 189 ASP B N 1
ATOM 4114 C CA . ASP B 1 189 ? -11.484 -6.117 -17.172 1 97.5 189 ASP B CA 1
ATOM 4115 C C . ASP B 1 189 ? -10.188 -5.973 -16.375 1 97.5 189 ASP B C 1
ATOM 4117 O O . ASP B 1 189 ? -9.984 -6.672 -15.383 1 97.5 189 ASP B O 1
ATOM 4121 N N . PRO B 1 190 ? -9.297 -5.082 -16.875 1 96.69 190 PRO B N 1
ATOM 4122 C CA . PRO B 1 190 ? -8.141 -4.809 -16 1 96.69 190 PRO B CA 1
ATOM 4123 C C . PRO B 1 190 ? -8.547 -4.332 -14.609 1 96.69 190 PRO B C 1
ATOM 4125 O O . PRO B 1 190 ? -9.414 -3.467 -14.484 1 96.69 190 PRO B O 1
ATOM 4128 N N . THR B 1 191 ? -7.965 -4.934 -13.602 1 95.94 191 THR B N 1
ATOM 4129 C CA . THR B 1 191 ? -8.281 -4.613 -12.211 1 95.94 191 THR B CA 1
ATOM 4130 C C . THR B 1 191 ? -7.023 -4.191 -11.453 1 95.94 191 THR B C 1
ATOM 4132 O O . THR B 1 191 ? -6.285 -5.039 -10.953 1 95.94 191 THR B O 1
ATOM 4135 N N . PRO B 1 192 ? -6.781 -2.879 -11.289 1 93.06 192 PRO B N 1
ATOM 4136 C CA . PRO B 1 192 ? -5.613 -2.43 -10.531 1 93.06 192 PRO B CA 1
ATOM 4137 C C . PRO B 1 192 ? -5.547 -3.043 -9.133 1 93.06 192 PRO B C 1
ATOM 4139 O O . PRO B 1 192 ? -6.582 -3.408 -8.57 1 93.06 192 PRO B O 1
ATOM 4142 N N . ALA B 1 193 ? -4.312 -3.193 -8.656 1 94.5 193 ALA B N 1
ATOM 4143 C CA . ALA B 1 193 ? -4.105 -3.857 -7.371 1 94.5 193 ALA B CA 1
ATOM 4144 C C . ALA B 1 193 ? -3.176 -3.043 -6.477 1 94.5 193 ALA B C 1
ATOM 4146 O O . ALA B 1 193 ? -2.627 -2.025 -6.906 1 94.5 193 ALA B O 1
ATOM 4147 N N . LEU B 1 194 ? -3.057 -3.459 -5.246 1 95.19 194 LEU B N 1
ATOM 4148 C CA . LEU B 1 194 ? -2.146 -2.889 -4.258 1 95.19 194 LEU B CA 1
ATOM 4149 C C . LEU B 1 194 ? -0.734 -2.773 -4.82 1 95.19 194 LEU B C 1
ATOM 4151 O O . LEU B 1 194 ? -0.094 -1.728 -4.691 1 95.19 194 LEU B O 1
ATOM 4155 N N . ASP B 1 195 ? -0.212 -3.805 -5.371 1 95.62 195 ASP B N 1
ATOM 4156 C CA . ASP B 1 195 ? 1.089 -3.852 -6.031 1 95.62 195 ASP B CA 1
ATOM 4157 C C . ASP B 1 195 ? 0.955 -3.586 -7.531 1 95.62 195 ASP B C 1
ATOM 4159 O O . ASP B 1 195 ? 0.444 -4.43 -8.273 1 95.62 195 ASP B O 1
ATOM 4163 N N . PRO B 1 196 ? 1.412 -2.475 -7.973 1 93.44 196 PRO B N 1
ATOM 4164 C CA . PRO B 1 196 ? 1.237 -2.146 -9.391 1 93.44 196 PRO B CA 1
ATOM 4165 C C . PRO B 1 196 ? 2.088 -3.023 -10.305 1 93.44 196 PRO B C 1
ATOM 4167 O O . PRO B 1 196 ? 1.893 -3.02 -11.523 1 93.44 196 PRO B O 1
ATOM 4170 N N . THR B 1 197 ? 3.014 -3.758 -9.75 1 94.69 197 THR B N 1
ATOM 4171 C CA . THR B 1 197 ? 3.898 -4.57 -10.578 1 94.69 197 THR B CA 1
ATOM 4172 C C . THR B 1 197 ? 3.262 -5.922 -10.891 1 94.69 197 THR B C 1
ATOM 4174 O O . THR B 1 197 ? 3.811 -6.711 -11.656 1 94.69 197 THR B O 1
ATOM 4177 N N . LEU B 1 198 ? 2.15 -6.203 -10.289 1 96.25 198 LEU B N 1
ATOM 4178 C CA . LEU B 1 198 ? 1.333 -7.371 -10.602 1 96.25 198 LEU B CA 1
ATOM 4179 C C . LEU B 1 198 ? 0.033 -6.957 -11.281 1 96.25 198 LEU B C 1
ATOM 4181 O O . LEU B 1 198 ? -0.803 -6.285 -10.68 1 96.25 198 LEU B O 1
ATOM 4185 N N . ARG B 1 199 ? -0.17 -7.418 -12.469 1 96.38 199 ARG B N 1
ATOM 4186 C CA . ARG B 1 199 ? -1.385 -7.055 -13.188 1 96.38 199 ARG B CA 1
ATOM 4187 C C . ARG B 1 199 ? -2.449 -8.141 -13.047 1 96.38 199 ARG B C 1
ATOM 4189 O O . ARG B 1 199 ? -2.16 -9.328 -13.219 1 96.38 199 ARG B O 1
ATOM 4196 N N . PHE B 1 200 ? -3.643 -7.629 -12.703 1 97.75 200 PHE B N 1
ATOM 4197 C CA . PHE B 1 200 ? -4.758 -8.555 -12.539 1 97.75 200 PHE B CA 1
ATOM 4198 C C . PHE B 1 200 ? -5.918 -8.172 -13.453 1 97.75 200 PHE B C 1
ATOM 4200 O O . PHE B 1 200 ? -6.066 -7.008 -13.82 1 97.75 200 PHE B O 1
ATOM 4207 N N . ALA B 1 201 ? -6.676 -9.141 -13.828 1 98.06 201 ALA B N 1
ATOM 4208 C CA . ALA B 1 201 ? -7.941 -8.953 -14.539 1 98.06 201 ALA B CA 1
ATOM 4209 C C . ALA B 1 201 ? -9.078 -9.664 -13.82 1 98.06 201 ALA B C 1
ATOM 4211 O O . ALA B 1 201 ? -8.852 -10.609 -13.055 1 98.06 201 ALA B O 1
ATOM 4212 N N . THR B 1 202 ? -10.25 -9.164 -13.961 1 98.31 202 THR B N 1
ATOM 4213 C CA . THR B 1 202 ? -11.469 -9.914 -13.688 1 98.31 202 THR B CA 1
ATOM 4214 C C . THR B 1 202 ? -12.078 -10.43 -14.984 1 98.31 202 THR B C 1
ATOM 4216 O O . THR B 1 202 ? -12.359 -9.656 -15.906 1 98.31 202 THR B O 1
ATOM 4219 N N . VAL B 1 203 ? -12.258 -11.688 -15.008 1 98.5 203 VAL B N 1
ATOM 4220 C CA . VAL B 1 203 ? -12.758 -12.352 -16.219 1 98.5 203 VAL B CA 1
ATOM 4221 C C . VAL B 1 203 ? -14.242 -12.664 -16.047 1 98.5 203 VAL B C 1
ATOM 4223 O O . VAL B 1 203 ? -14.656 -13.234 -15.039 1 98.5 203 VAL B O 1
ATOM 4226 N N . HIS B 1 204 ? -15.023 -12.242 -17.062 1 98.5 204 HIS B N 1
ATOM 4227 C CA . HIS B 1 204 ? -16.453 -12.523 -17.125 1 98.5 204 HIS B CA 1
ATOM 4228 C C . HIS B 1 204 ? -16.797 -13.367 -18.344 1 98.5 204 HIS B C 1
ATOM 4230 O O . HIS B 1 204 ? -16.422 -13.031 -19.469 1 98.5 204 HIS B O 1
ATOM 4236 N N . VAL B 1 205 ? -17.438 -14.43 -18.047 1 98 205 VAL B N 1
ATOM 4237 C CA . VAL B 1 205 ? -17.891 -15.312 -19.125 1 98 205 VAL B CA 1
ATOM 4238 C C . VAL B 1 205 ? -19.406 -15.484 -19.047 1 98 205 VAL B C 1
ATOM 4240 O O . VAL B 1 205 ? -19.953 -15.719 -17.969 1 98 205 VAL B O 1
ATOM 4243 N N . ASP B 1 206 ? -20.094 -15.25 -20.156 1 97.38 206 ASP B N 1
ATOM 4244 C CA . ASP B 1 206 ? -21.547 -15.391 -20.25 1 97.38 206 ASP B CA 1
ATOM 4245 C C . ASP B 1 206 ? -21.922 -16.328 -21.406 1 97.38 206 ASP B C 1
ATOM 4247 O O . ASP B 1 206 ? -22.266 -15.875 -22.5 1 97.38 206 ASP B O 1
ATOM 4251 N N . GLY B 1 207 ? -21.969 -17.625 -21.109 1 97 207 GLY B N 1
ATOM 4252 C CA . GLY B 1 207 ? -22.25 -18.625 -22.125 1 97 207 GLY B CA 1
ATOM 4253 C C . GLY B 1 207 ? -21.172 -18.703 -23.188 1 97 207 GLY B C 1
ATOM 4254 O O . GLY B 1 207 ? -21.469 -18.891 -24.375 1 97 207 GLY B O 1
ATOM 4255 N N . ALA B 1 208 ? -19.969 -18.469 -22.812 1 97.06 208 ALA B N 1
ATOM 4256 C CA . ALA B 1 208 ? -18.859 -18.469 -23.766 1 97.06 208 ALA B CA 1
ATOM 4257 C C . ALA B 1 208 ? -18.422 -19.891 -24.094 1 97.06 208 ALA B C 1
ATOM 4259 O O . ALA B 1 208 ? -18.344 -20.75 -23.219 1 97.06 208 ALA B O 1
ATOM 4260 N N . PRO B 1 209 ? -18.125 -20.156 -25.359 1 97.62 209 PRO B N 1
ATOM 4261 C CA . PRO B 1 209 ? -17.625 -21.484 -25.719 1 97.62 209 PRO B CA 1
ATOM 4262 C C . PRO B 1 209 ? -16.281 -21.797 -25.062 1 97.62 209 PRO B C 1
ATOM 4264 O O . PRO B 1 209 ? -15.469 -20.891 -24.844 1 97.62 209 PRO B O 1
ATOM 4267 N N . ALA B 1 210 ? -16.078 -23.062 -24.797 1 97.81 210 ALA B N 1
ATOM 4268 C CA . ALA B 1 210 ? -14.828 -23.469 -24.156 1 97.81 210 ALA B CA 1
ATOM 4269 C C . ALA B 1 210 ? -14.445 -24.891 -24.562 1 97.81 210 ALA B C 1
ATOM 4271 O O . ALA B 1 210 ? -15.312 -25.703 -24.922 1 97.81 210 ALA B O 1
ATOM 4272 N N . THR B 1 211 ? -13.18 -25.156 -24.531 1 97.5 211 THR B N 1
ATOM 4273 C CA . THR B 1 211 ? -12.633 -26.484 -24.766 1 97.5 211 THR B CA 1
ATOM 4274 C C . THR B 1 211 ? -12.188 -27.125 -23.453 1 97.5 211 THR B C 1
ATOM 4276 O O . THR B 1 211 ? -11.359 -26.578 -22.734 1 97.5 211 THR B O 1
ATOM 4279 N N . PRO B 1 212 ? -12.75 -28.281 -23.141 1 97.5 212 PRO B N 1
ATOM 4280 C CA . PRO B 1 212 ? -12.305 -28.938 -21.922 1 97.5 212 PRO B CA 1
ATOM 4281 C C . PRO B 1 212 ? -10.898 -29.531 -22.047 1 97.5 212 PRO B C 1
ATOM 4283 O O . PRO B 1 212 ? -10.609 -30.234 -23 1 97.5 212 PRO B O 1
ATOM 4286 N N . LEU B 1 213 ? -10.062 -29.219 -21.141 1 98.19 213 LEU B N 1
ATOM 4287 C CA . LEU B 1 213 ? -8.758 -29.859 -21.031 1 98.19 213 LEU B CA 1
ATOM 4288 C C . LEU B 1 213 ? -8.82 -31.031 -20.062 1 98.19 213 LEU B C 1
ATOM 4290 O O . LEU B 1 213 ? -8.086 -32.031 -20.219 1 98.19 213 LEU B O 1
ATOM 4294 N N . ALA B 1 214 ? -9.609 -30.844 -19.016 1 96.88 214 ALA B N 1
ATOM 4295 C CA . ALA B 1 214 ? -9.914 -31.875 -18.016 1 96.88 214 ALA B CA 1
ATOM 4296 C C . ALA B 1 214 ? -11.258 -31.609 -17.344 1 96.88 214 ALA B C 1
ATOM 4298 O O . ALA B 1 214 ? -11.602 -30.453 -17.062 1 96.88 214 ALA B O 1
ATOM 4299 N N . THR B 1 215 ? -12.008 -32.656 -17.062 1 94.44 215 THR B N 1
ATOM 4300 C CA . THR B 1 215 ? -13.289 -32.5 -16.391 1 94.44 215 THR B CA 1
ATOM 4301 C C . THR B 1 215 ? -13.219 -33 -14.961 1 94.44 215 THR B C 1
ATOM 4303 O O . THR B 1 215 ? -14.188 -32.906 -14.211 1 94.44 215 THR B O 1
ATOM 4306 N N . ASP B 1 216 ? -12.164 -33.562 -14.602 1 93 216 ASP B N 1
ATOM 4307 C CA . ASP B 1 216 ? -11.836 -33.969 -13.234 1 93 216 ASP B CA 1
ATOM 4308 C C . ASP B 1 216 ? -10.453 -33.469 -12.836 1 93 216 ASP B C 1
ATOM 4310 O O . ASP B 1 216 ? -9.508 -34.219 -12.711 1 93 216 ASP B O 1
ATOM 4314 N N . ALA B 1 217 ? -10.383 -32.156 -12.531 1 96.5 217 ALA B N 1
ATOM 4315 C CA . ALA B 1 217 ? -9.102 -31.5 -12.359 1 96.5 217 ALA B CA 1
ATOM 4316 C C . ALA B 1 217 ? -8.766 -31.312 -10.883 1 96.5 217 ALA B C 1
ATOM 4318 O O . ALA B 1 217 ? -7.785 -30.641 -10.539 1 96.5 217 ALA B O 1
ATOM 4319 N N . GLY B 1 218 ? -9.531 -31.875 -9.945 1 95.88 218 GLY B N 1
ATOM 4320 C CA . GLY B 1 218 ? -9.367 -31.672 -8.516 1 95.88 218 GLY B CA 1
ATOM 4321 C C . GLY B 1 218 ? -7.949 -31.922 -8.039 1 95.88 218 GLY B C 1
ATOM 4322 O O . GLY B 1 218 ? -7.309 -31.047 -7.469 1 95.88 218 GLY B O 1
ATOM 4323 N N . PRO B 1 219 ? -7.492 -33.125 -8.297 1 95.12 219 PRO B N 1
ATOM 4324 C CA . PRO B 1 219 ? -6.133 -33.469 -7.855 1 95.12 219 PRO B CA 1
ATOM 4325 C C . PRO B 1 219 ? -5.078 -32.562 -8.484 1 95.12 219 PRO B C 1
ATOM 4327 O O . PRO B 1 219 ? -4.129 -32.156 -7.812 1 95.12 219 PRO B O 1
ATOM 4330 N N . ALA B 1 220 ? -5.242 -32.25 -9.75 1 96.94 220 ALA B N 1
ATOM 4331 C CA . ALA B 1 220 ? -4.312 -31.359 -10.438 1 96.94 220 ALA B CA 1
ATOM 4332 C C . ALA B 1 220 ? -4.309 -29.984 -9.805 1 96.94 220 ALA B C 1
ATOM 4334 O O . ALA B 1 220 ? -3.252 -29.359 -9.648 1 96.94 220 ALA B O 1
ATOM 4335 N N . LEU B 1 221 ? -5.484 -29.516 -9.461 1 97.56 221 LEU B N 1
ATOM 4336 C CA . LEU B 1 221 ? -5.609 -28.188 -8.875 1 97.56 221 LEU B CA 1
ATOM 4337 C C . LEU B 1 221 ? -5.023 -28.156 -7.465 1 97.56 221 LEU B C 1
ATOM 4339 O O . LEU B 1 221 ? -4.469 -27.125 -7.039 1 97.56 221 LEU B O 1
ATOM 4343 N N . SER B 1 222 ? -5.152 -29.234 -6.754 1 97.06 222 SER B N 1
ATOM 4344 C CA . SER B 1 222 ? -4.535 -29.312 -5.434 1 97.06 222 SER B CA 1
ATOM 4345 C C . SER B 1 222 ? -3.021 -29.156 -5.52 1 97.06 222 SER B C 1
ATOM 4347 O O . SER B 1 222 ? -2.428 -28.391 -4.762 1 97.06 222 SER B O 1
ATOM 4349 N N . ARG B 1 223 ? -2.473 -29.875 -6.41 1 97.56 223 ARG B N 1
ATOM 4350 C CA . ARG B 1 223 ? -1.031 -29.75 -6.609 1 97.56 223 ARG B CA 1
ATOM 4351 C C . ARG B 1 223 ? -0.661 -28.344 -7.082 1 97.56 223 ARG B C 1
ATOM 4353 O O . ARG B 1 223 ? 0.33 -27.766 -6.625 1 97.56 223 ARG B O 1
ATOM 4360 N N . LEU B 1 224 ? -1.397 -27.828 -8 1 98.31 224 LEU B N 1
ATOM 4361 C CA . LEU B 1 224 ? -1.112 -26.516 -8.562 1 98.31 224 LEU B CA 1
ATOM 4362 C C . LEU B 1 224 ? -1.141 -25.453 -7.477 1 98.31 224 LEU B C 1
ATOM 4364 O O . LEU B 1 224 ? -0.332 -24.516 -7.496 1 98.31 224 LEU B O 1
ATOM 4368 N N . ARG B 1 225 ? -2.094 -25.531 -6.586 1 98.19 225 ARG B N 1
ATOM 4369 C CA . ARG B 1 225 ? -2.176 -24.562 -5.5 1 98.19 225 ARG B CA 1
ATOM 4370 C C . ARG B 1 225 ? -0.887 -24.547 -4.68 1 98.19 225 ARG B C 1
ATOM 4372 O O . ARG B 1 225 ? -0.393 -23.484 -4.309 1 98.19 225 ARG B O 1
ATOM 4379 N N . ASP B 1 226 ? -0.399 -25.719 -4.387 1 98.44 226 ASP B N 1
ATOM 4380 C CA . ASP B 1 226 ? 0.851 -25.812 -3.637 1 98.44 226 ASP B CA 1
ATOM 4381 C C . ASP B 1 226 ? 2.018 -25.25 -4.441 1 98.44 226 ASP B C 1
ATOM 4383 O O . ASP B 1 226 ? 2.859 -24.531 -3.906 1 98.44 226 ASP B O 1
ATOM 4387 N N . VAL B 1 227 ? 2.061 -25.578 -5.676 1 98.81 227 VAL B N 1
ATOM 4388 C CA . VAL B 1 227 ? 3.113 -25.078 -6.555 1 98.81 227 VAL B CA 1
ATOM 4389 C C . VAL B 1 227 ? 3.037 -23.547 -6.637 1 98.81 227 VAL B C 1
ATOM 4391 O O . VAL B 1 227 ? 4.062 -22.875 -6.586 1 98.81 227 VAL B O 1
ATOM 4394 N N . ALA B 1 228 ? 1.861 -23.047 -6.773 1 98.81 228 ALA B N 1
ATOM 4395 C CA . ALA B 1 228 ? 1.645 -21.609 -6.824 1 98.81 228 ALA B CA 1
ATOM 4396 C C . ALA B 1 228 ? 2.117 -20.938 -5.539 1 98.81 228 ALA B C 1
ATOM 4398 O O . ALA B 1 228 ? 2.74 -19.875 -5.578 1 98.81 228 ALA B O 1
ATOM 4399 N N . ALA B 1 229 ? 1.799 -21.547 -4.438 1 98.75 229 ALA B N 1
ATOM 4400 C CA . ALA B 1 229 ? 2.248 -21.016 -3.152 1 98.75 229 ALA B CA 1
ATOM 4401 C C . ALA B 1 229 ? 3.771 -20.922 -3.098 1 98.75 229 ALA B C 1
ATOM 4403 O O . ALA B 1 229 ? 4.324 -19.922 -2.656 1 98.75 229 ALA B O 1
ATOM 4404 N N . VAL B 1 230 ? 4.422 -21.953 -3.527 1 98.81 230 VAL B N 1
ATOM 4405 C CA . VAL B 1 230 ? 5.883 -21.969 -3.521 1 98.81 230 VAL B CA 1
ATOM 4406 C C . VAL B 1 230 ? 6.414 -20.891 -4.457 1 98.81 230 VAL B C 1
ATOM 4408 O O . VAL B 1 230 ? 7.387 -20.203 -4.133 1 98.81 230 VAL B O 1
ATOM 4411 N N . ALA B 1 231 ? 5.805 -20.734 -5.605 1 98.94 231 ALA B N 1
ATOM 4412 C CA . ALA B 1 231 ? 6.211 -19.703 -6.543 1 98.94 231 ALA B CA 1
ATOM 4413 C C . ALA B 1 231 ? 6.129 -18.312 -5.902 1 98.94 231 ALA B C 1
ATOM 4415 O O . ALA B 1 231 ? 7.02 -17.484 -6.09 1 98.94 231 ALA B O 1
ATOM 4416 N N . ILE B 1 232 ? 5.066 -18.078 -5.168 1 98.88 232 ILE B N 1
ATOM 4417 C CA . ILE B 1 232 ? 4.895 -16.812 -4.473 1 98.88 232 ILE B CA 1
ATOM 4418 C C . ILE B 1 232 ? 6.035 -16.609 -3.479 1 98.88 232 ILE B C 1
ATOM 4420 O O . ILE B 1 232 ? 6.559 -15.5 -3.346 1 98.88 232 ILE B O 1
ATOM 4424 N N . THR B 1 233 ? 6.406 -17.672 -2.777 1 98.88 233 THR B N 1
ATOM 4425 C CA . THR B 1 233 ? 7.477 -17.547 -1.792 1 98.88 233 THR B CA 1
ATOM 4426 C C . THR B 1 233 ? 8.797 -17.188 -2.467 1 98.88 233 THR B C 1
ATOM 4428 O O . THR B 1 233 ? 9.617 -16.484 -1.89 1 98.88 233 THR B O 1
ATOM 4431 N N . ALA B 1 234 ? 9.008 -17.672 -3.713 1 98.81 234 ALA B N 1
ATOM 4432 C CA . ALA B 1 234 ? 10.203 -17.281 -4.465 1 98.81 234 ALA B CA 1
ATOM 4433 C C . ALA B 1 234 ? 10.266 -15.773 -4.648 1 98.81 234 ALA B C 1
ATOM 4435 O O . ALA B 1 234 ? 11.297 -15.148 -4.371 1 98.81 234 ALA B O 1
ATOM 4436 N N . LEU B 1 235 ? 9.164 -15.203 -5.086 1 98.81 235 LEU B N 1
ATOM 4437 C CA . LEU B 1 235 ? 9.094 -13.758 -5.238 1 98.81 235 LEU B CA 1
ATOM 4438 C C . LEU B 1 235 ? 9.352 -13.055 -3.91 1 98.81 235 LEU B C 1
ATOM 4440 O O . LEU B 1 235 ? 10.086 -12.062 -3.859 1 98.81 235 LEU B O 1
ATOM 4444 N N . GLN B 1 236 ? 8.75 -13.586 -2.85 1 98.88 236 GLN B N 1
ATOM 4445 C CA . GLN B 1 236 ? 8.82 -12.969 -1.53 1 98.88 236 GLN B CA 1
ATOM 4446 C C . GLN B 1 236 ? 10.25 -12.992 -0.988 1 98.88 236 GLN B C 1
ATOM 4448 O O . GLN B 1 236 ? 10.734 -11.977 -0.474 1 98.88 236 GLN B O 1
ATOM 4453 N N . VAL B 1 237 ? 10.922 -14.125 -1.104 1 98.44 237 VAL B N 1
ATOM 4454 C CA . VAL B 1 237 ? 12.25 -14.273 -0.523 1 98.44 237 VAL B CA 1
ATOM 4455 C C . VAL B 1 237 ? 13.242 -13.391 -1.273 1 98.44 237 VAL B C 1
ATOM 4457 O O . VAL B 1 237 ? 14.102 -12.758 -0.661 1 98.44 237 VAL B O 1
ATOM 4460 N N . GLY B 1 238 ? 13.156 -13.367 -2.596 1 98.56 238 GLY B N 1
ATOM 4461 C CA . GLY B 1 238 ? 14.008 -12.484 -3.373 1 98.56 238 GLY B CA 1
ATOM 4462 C C . GLY B 1 238 ? 13.844 -11.023 -2.996 1 98.56 238 GLY B C 1
ATOM 4463 O O . GLY B 1 238 ? 14.836 -10.32 -2.764 1 98.56 238 GLY B O 1
ATOM 4464 N N . ALA B 1 239 ? 12.641 -10.602 -2.9 1 98.75 239 ALA B N 1
ATOM 4465 C CA . ALA B 1 239 ? 12.352 -9.203 -2.572 1 98.75 239 ALA B CA 1
ATOM 4466 C C . ALA B 1 239 ? 12.742 -8.891 -1.132 1 98.75 239 ALA B C 1
ATOM 4468 O O . ALA B 1 239 ? 13.25 -7.801 -0.843 1 98.75 239 ALA B O 1
ATOM 4469 N N . ALA B 1 240 ? 12.484 -9.836 -0.212 1 98.69 240 ALA B N 1
ATOM 4470 C CA . ALA B 1 240 ? 12.852 -9.641 1.189 1 98.69 240 ALA B CA 1
ATOM 4471 C C . ALA B 1 240 ? 14.352 -9.438 1.342 1 98.69 240 ALA B C 1
ATOM 4473 O O . ALA B 1 240 ? 14.789 -8.578 2.117 1 98.69 240 ALA B O 1
ATOM 4474 N N . GLN B 1 241 ? 15.102 -10.219 0.601 1 97.88 241 GLN B N 1
ATOM 4475 C CA . GLN B 1 241 ? 16.547 -10.086 0.649 1 97.88 241 GLN B CA 1
ATOM 4476 C C . GLN B 1 241 ? 16.984 -8.703 0.181 1 97.88 241 GLN B C 1
ATOM 4478 O O . GLN B 1 241 ? 17.828 -8.062 0.822 1 97.88 241 GLN B O 1
ATOM 4483 N N . THR B 1 242 ? 16.453 -8.266 -0.926 1 97.75 242 THR B N 1
ATOM 4484 C CA . THR B 1 242 ? 16.797 -6.949 -1.44 1 97.75 242 THR B CA 1
ATOM 4485 C C . THR B 1 242 ? 16.406 -5.859 -0.445 1 97.75 242 THR B C 1
ATOM 4487 O O . THR B 1 242 ? 17.188 -4.949 -0.172 1 97.75 242 THR B O 1
ATOM 4490 N N . ALA B 1 243 ? 15.18 -5.934 0.085 1 98 243 ALA B N 1
ATOM 4491 C CA . ALA B 1 243 ? 14.719 -4.957 1.065 1 98 243 ALA B CA 1
ATOM 4492 C C . ALA B 1 243 ? 15.648 -4.914 2.277 1 98 243 ALA B C 1
ATOM 4494 O O . ALA B 1 243 ? 15.984 -3.832 2.766 1 98 243 ALA B O 1
ATOM 4495 N N . LEU B 1 244 ? 16.062 -6.074 2.76 1 96.75 244 LEU B N 1
ATOM 4496 C CA . LEU B 1 244 ? 16.969 -6.164 3.896 1 96.75 244 LEU B CA 1
ATOM 4497 C C . LEU B 1 244 ? 18.312 -5.523 3.566 1 96.75 244 LEU B C 1
ATOM 4499 O O . LEU B 1 244 ? 18.828 -4.727 4.348 1 96.75 244 LEU B O 1
ATOM 4503 N N . ASP B 1 245 ? 18.844 -5.875 2.418 1 95.81 245 ASP B N 1
ATOM 4504 C CA . ASP B 1 245 ? 20.125 -5.344 1.996 1 95.81 245 ASP B CA 1
ATOM 4505 C C . ASP B 1 245 ? 20.094 -3.818 1.918 1 95.81 245 ASP B C 1
ATOM 4507 O O . ASP B 1 245 ? 21.016 -3.145 2.391 1 95.81 245 ASP B O 1
ATOM 4511 N N . ARG B 1 246 ? 19.078 -3.279 1.328 1 94.38 246 ARG B N 1
ATOM 4512 C CA . ARG B 1 246 ? 18.938 -1.834 1.192 1 94.38 246 ARG B CA 1
ATOM 4513 C C . ARG B 1 246 ? 18.781 -1.169 2.555 1 94.38 246 ARG B C 1
ATOM 4515 O O . ARG B 1 246 ? 19.266 -0.057 2.771 1 94.38 246 ARG B O 1
ATOM 4522 N N . THR B 1 247 ? 18.031 -1.796 3.4 1 92.62 247 THR B N 1
ATOM 4523 C CA . THR B 1 247 ? 17.844 -1.296 4.758 1 92.62 247 THR B CA 1
ATOM 4524 C C . THR B 1 247 ? 19.188 -1.249 5.504 1 92.62 247 THR B C 1
ATOM 4526 O O . THR B 1 247 ? 19.5 -0.249 6.148 1 92.62 247 THR B O 1
ATOM 4529 N N . VAL B 1 248 ? 19.953 -2.301 5.379 1 90.62 248 VAL B N 1
ATOM 4530 C CA . VAL B 1 248 ? 21.266 -2.385 6.027 1 90.62 248 VAL B CA 1
ATOM 4531 C C . VAL B 1 248 ? 22.188 -1.314 5.461 1 90.62 248 VAL B C 1
ATOM 4533 O O . VAL B 1 248 ? 22.906 -0.646 6.211 1 90.62 248 VAL B O 1
ATOM 4536 N N . GLU B 1 249 ? 22.188 -1.134 4.18 1 91.25 249 GLU B N 1
ATOM 4537 C CA . GLU B 1 249 ? 22.984 -0.097 3.539 1 91.25 249 GLU B CA 1
ATOM 4538 C C . GLU B 1 249 ? 22.625 1.287 4.07 1 91.25 249 GLU B C 1
ATOM 4540 O O . GLU B 1 249 ? 23.516 2.094 4.367 1 91.25 249 GLU B O 1
ATOM 4545 N N . HIS B 1 250 ? 21.391 1.522 4.168 1 89.19 250 HIS B N 1
ATOM 4546 C CA . HIS B 1 250 ? 20.906 2.795 4.695 1 89.19 250 HIS B CA 1
ATOM 4547 C C . HIS B 1 250 ? 21.391 3.018 6.125 1 89.19 250 HIS B C 1
ATOM 4549 O O . HIS B 1 250 ? 21.812 4.121 6.477 1 89.19 250 HIS B O 1
ATOM 4555 N N . LEU B 1 251 ? 21.344 2.057 6.938 1 87.38 251 LEU B N 1
ATOM 4556 C CA . LEU B 1 251 ? 21.734 2.135 8.344 1 87.38 251 LEU B CA 1
ATOM 4557 C C . LEU B 1 251 ? 23.234 2.422 8.477 1 87.38 251 LEU B C 1
ATOM 4559 O O . LEU B 1 251 ? 23.656 3.078 9.422 1 87.38 251 LEU B O 1
ATOM 4563 N N . THR B 1 252 ? 23.984 1.969 7.535 1 85.19 252 THR B N 1
ATOM 4564 C CA . THR B 1 252 ? 25.438 2.102 7.625 1 85.19 252 THR B CA 1
ATOM 4565 C C . THR B 1 252 ? 25.891 3.457 7.09 1 85.19 252 THR B C 1
ATOM 4567 O O . THR B 1 252 ? 26.953 3.953 7.461 1 85.19 252 THR B O 1
ATOM 4570 N N . THR B 1 253 ? 25.109 4.105 6.316 1 85.06 253 THR B N 1
ATOM 4571 C CA . THR B 1 253 ? 25.531 5.332 5.648 1 85.06 253 THR B CA 1
ATOM 4572 C C . THR B 1 253 ? 24.875 6.551 6.289 1 85.06 253 THR B C 1
ATOM 4574 O O . THR B 1 253 ? 25.422 7.6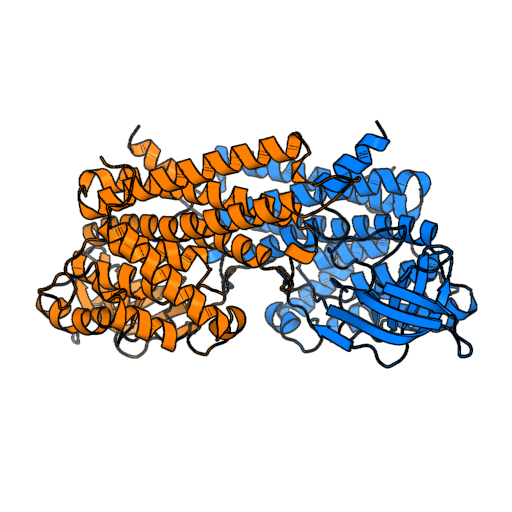52 6.258 1 85.06 253 THR B O 1
ATOM 4577 N N . ARG B 1 254 ? 23.781 6.359 6.852 1 80.06 254 ARG B N 1
ATOM 4578 C CA . ARG B 1 254 ? 23.062 7.48 7.441 1 80.06 254 ARG B CA 1
ATOM 4579 C C . ARG B 1 254 ? 23.578 7.797 8.836 1 80.06 254 ARG B C 1
ATOM 4581 O O . ARG B 1 254 ? 23.781 6.895 9.648 1 80.06 254 ARG B O 1
ATOM 4588 N N . VAL B 1 255 ? 23.797 9.133 9.047 1 77.75 255 VAL B N 1
ATOM 4589 C CA . VAL B 1 255 ? 24.344 9.562 10.328 1 77.75 255 VAL B CA 1
ATOM 4590 C C . VAL B 1 255 ? 23.297 10.375 11.086 1 77.75 255 VAL B C 1
ATOM 4592 O O . VAL B 1 255 ? 22.656 11.258 10.516 1 77.75 255 VAL B O 1
ATOM 4595 N N . GLN B 1 256 ? 22.953 9.883 12.211 1 71.12 256 GLN B N 1
ATOM 4596 C CA . GLN B 1 256 ? 22.156 10.633 13.18 1 71.12 256 GLN B CA 1
ATOM 4597 C C . GLN B 1 256 ? 22.844 10.656 14.547 1 71.12 256 GLN B C 1
ATOM 4599 O O . GLN B 1 256 ? 23.484 9.68 14.945 1 71.12 256 GLN B O 1
ATOM 4604 N N . PHE B 1 257 ? 22.609 11.859 15.234 1 72.88 257 PHE B N 1
ATOM 4605 C CA . PHE B 1 257 ? 23.219 12.047 16.547 1 72.88 257 PHE B CA 1
ATOM 4606 C C . PHE B 1 257 ? 24.719 11.805 16.484 1 72.88 257 PHE B C 1
ATOM 4608 O O . PHE B 1 257 ? 25.281 11.148 17.359 1 72.88 257 PHE B O 1
ATOM 4615 N N . GLY B 1 258 ? 25.359 12.156 15.406 1 76.62 258 GLY B N 1
ATOM 4616 C CA . GLY B 1 258 ? 26.812 12.172 15.273 1 76.62 258 GLY B CA 1
ATOM 4617 C C . GLY B 1 258 ? 27.391 10.82 14.891 1 76.62 258 GLY B C 1
ATOM 4618 O O . GLY B 1 258 ? 28.609 10.656 14.844 1 76.62 258 GLY B O 1
ATOM 4619 N N . ARG B 1 259 ? 26.562 9.883 14.758 1 78.25 259 ARG B N 1
ATOM 4620 C CA . ARG B 1 259 ? 27.062 8.555 14.414 1 78.25 259 ARG B CA 1
ATOM 4621 C C . ARG B 1 259 ? 26.109 7.859 13.438 1 78.25 259 ARG B C 1
ATOM 4623 O O . ARG B 1 259 ? 24.938 8.234 13.328 1 78.25 259 ARG B O 1
ATOM 4630 N N . PRO B 1 260 ? 26.719 6.867 12.758 1 77.31 260 PRO B N 1
ATOM 4631 C CA . PRO B 1 260 ? 25.844 6.109 11.867 1 77.31 260 PRO B CA 1
ATOM 4632 C C . PRO B 1 260 ? 24.703 5.43 12.602 1 77.31 260 PRO B C 1
ATOM 4634 O O . PRO B 1 260 ? 24.875 4.957 13.734 1 77.31 260 PRO B O 1
ATOM 4637 N N . LEU B 1 261 ? 23.562 5.355 11.953 1 79.5 261 LEU B N 1
ATOM 4638 C CA . LEU B 1 261 ? 22.375 4.75 12.539 1 79.5 261 LEU B CA 1
ATOM 4639 C C . LEU B 1 261 ? 22.656 3.316 12.984 1 79.5 261 LEU B C 1
ATOM 4641 O O . LEU B 1 261 ? 22.125 2.861 14 1 79.5 261 LEU B O 1
ATOM 4645 N N . GLY B 1 262 ? 23.5 2.672 12.258 1 77.44 262 GLY B N 1
ATOM 4646 C CA . GLY B 1 262 ? 23.812 1.275 12.516 1 77.44 262 GLY B CA 1
ATOM 4647 C C . GLY B 1 262 ? 24.656 1.073 13.758 1 77.44 262 GLY B C 1
ATOM 4648 O O . GLY B 1 262 ? 24.875 -0.062 14.188 1 77.44 262 GLY B O 1
ATOM 4649 N N . SER B 1 263 ? 25.031 2.107 14.344 1 80.62 263 SER B N 1
ATOM 4650 C CA . SER B 1 263 ? 25.844 1.993 15.547 1 80.62 263 SER B CA 1
ATOM 4651 C C . SER B 1 263 ? 24.984 1.864 16.797 1 80.62 263 SER B C 1
ATOM 4653 O O . SER B 1 263 ? 25.484 1.486 17.859 1 80.62 263 SER B O 1
ATOM 4655 N N . PHE B 1 264 ? 23.75 2.123 16.609 1 81.88 264 PHE B N 1
ATOM 4656 C CA . PHE B 1 264 ? 22.844 2.021 17.75 1 81.88 264 PHE B CA 1
ATOM 4657 C C . PHE B 1 264 ? 22.469 0.568 18.016 1 81.88 264 PHE B C 1
ATOM 4659 O O . PHE B 1 264 ? 21.953 -0.112 17.125 1 81.88 264 PHE B O 1
ATOM 4666 N N . GLN B 1 265 ? 22.625 0.155 19.219 1 80.19 265 GLN B N 1
ATOM 4667 C CA . GLN B 1 265 ? 22.469 -1.246 19.594 1 80.19 265 GLN B CA 1
ATOM 4668 C C . GLN B 1 265 ? 21.047 -1.739 19.297 1 80.19 265 GLN B C 1
ATOM 4670 O O . GLN B 1 265 ? 20.875 -2.854 18.812 1 80.19 265 GLN B O 1
ATOM 4675 N N . ALA B 1 266 ? 20.094 -0.976 19.609 1 80.31 266 ALA B N 1
ATOM 4676 C CA . ALA B 1 266 ? 18.703 -1.368 19.391 1 80.31 266 ALA B CA 1
ATOM 4677 C C . ALA B 1 266 ? 18.438 -1.635 17.922 1 80.31 266 ALA B C 1
ATOM 4679 O O . ALA B 1 266 ? 17.719 -2.58 17.578 1 80.31 266 ALA B O 1
ATOM 4680 N N . LEU B 1 267 ? 18.984 -0.817 17.125 1 86.25 267 LEU B N 1
ATOM 4681 C CA . LEU B 1 267 ? 18.812 -0.991 15.688 1 86.25 267 LEU B CA 1
ATOM 4682 C C . LEU B 1 267 ? 19.594 -2.203 15.188 1 86.25 267 LEU B C 1
ATOM 4684 O O . LEU B 1 267 ? 19.109 -2.936 14.312 1 86.25 267 LEU B O 1
ATOM 4688 N N . LYS B 1 268 ? 20.719 -2.441 15.703 1 85.38 268 LYS B N 1
ATOM 4689 C CA . LYS B 1 268 ? 21.5 -3.619 15.359 1 85.38 268 LYS B CA 1
ATOM 4690 C C . LYS B 1 268 ? 20.75 -4.902 15.688 1 85.38 268 LYS B C 1
ATOM 4692 O O . LYS B 1 268 ? 20.734 -5.844 14.891 1 85.38 268 LYS B O 1
ATOM 4697 N N . HIS B 1 269 ? 20.141 -4.973 16.859 1 87.88 269 HIS B N 1
ATOM 4698 C CA . HIS B 1 269 ? 19.375 -6.148 17.266 1 87.88 269 HIS B CA 1
ATOM 4699 C C . HIS B 1 269 ? 18.188 -6.398 16.344 1 87.88 269 HIS B C 1
ATOM 4701 O O . HIS B 1 269 ? 17.922 -7.543 15.977 1 87.88 269 HIS B O 1
ATOM 4707 N N . ARG B 1 270 ? 17.516 -5.305 15.953 1 89.88 270 ARG B N 1
ATOM 4708 C CA . ARG B 1 270 ? 16.359 -5.438 15.07 1 89.88 270 ARG B CA 1
ATOM 4709 C C . ARG B 1 270 ? 16.781 -5.973 13.703 1 89.88 270 ARG B C 1
ATOM 4711 O O . ARG B 1 270 ? 16.109 -6.848 13.141 1 89.88 270 ARG B O 1
ATOM 4718 N N . VAL B 1 271 ? 17.859 -5.492 13.242 1 90.25 271 VAL B N 1
ATOM 4719 C CA . VAL B 1 271 ? 18.328 -5.914 11.93 1 90.25 271 VAL B CA 1
ATOM 4720 C C . VAL B 1 271 ? 18.797 -7.367 11.992 1 90.25 271 VAL B C 1
ATOM 4722 O O . VAL B 1 271 ? 18.562 -8.133 11.055 1 90.25 271 VAL B O 1
ATOM 4725 N N . ALA B 1 272 ? 19.469 -7.789 13.078 1 90.25 272 ALA B N 1
ATOM 4726 C CA . ALA B 1 272 ? 19.891 -9.172 13.258 1 90.25 272 ALA B CA 1
ATOM 4727 C C . ALA B 1 272 ? 18.688 -10.117 13.25 1 90.25 272 ALA B C 1
ATOM 4729 O O . ALA B 1 272 ? 18.734 -11.195 12.648 1 90.25 272 ALA B O 1
ATOM 4730 N N . ASP B 1 273 ? 17.656 -9.688 13.898 1 92.38 273 ASP B N 1
ATOM 4731 C CA . ASP B 1 273 ? 16.422 -10.477 13.914 1 92.38 273 ASP B CA 1
ATOM 4732 C C . ASP B 1 273 ? 15.852 -10.625 12.508 1 92.38 273 ASP B C 1
ATOM 4734 O O . ASP B 1 273 ? 15.383 -11.703 12.133 1 92.38 273 ASP B O 1
ATOM 4738 N N . LEU B 1 274 ? 15.867 -9.547 11.773 1 95.12 274 LEU B N 1
ATOM 4739 C CA . LEU B 1 274 ? 15.352 -9.586 10.406 1 95.12 274 LEU B CA 1
ATOM 4740 C C . LEU B 1 274 ? 16.219 -10.484 9.531 1 95.12 274 LEU B C 1
ATOM 4742 O O . LEU B 1 274 ? 15.695 -11.195 8.664 1 95.12 274 LEU B O 1
ATOM 4746 N N . TYR B 1 275 ? 17.5 -10.5 9.781 1 92.25 275 TYR B N 1
ATOM 4747 C CA . TYR B 1 275 ? 18.406 -11.383 9.055 1 92.25 275 TYR B CA 1
ATOM 4748 C C . TYR B 1 275 ? 18.047 -12.844 9.273 1 92.25 275 TYR B C 1
ATOM 4750 O O . TYR B 1 275 ? 18 -13.625 8.32 1 92.25 275 TYR B O 1
ATOM 4758 N N . VAL B 1 276 ? 17.812 -13.172 10.516 1 92.94 276 VAL B N 1
ATOM 4759 C CA . VAL B 1 276 ? 17.469 -14.547 10.852 1 92.94 276 VAL B CA 1
ATOM 4760 C C . VAL B 1 276 ? 16.141 -14.93 10.188 1 92.94 276 VAL B C 1
ATOM 4762 O O . VAL B 1 276 ? 16 -16.031 9.656 1 92.94 276 VAL B O 1
ATOM 4765 N N . GLN B 1 277 ? 15.195 -13.992 10.172 1 95.38 277 GLN B N 1
ATOM 4766 C CA . GLN B 1 277 ? 13.891 -14.258 9.562 1 95.38 277 GLN B CA 1
ATOM 4767 C C . GLN B 1 277 ? 14.023 -14.5 8.062 1 95.38 277 GLN B C 1
ATOM 4769 O O . GLN B 1 277 ? 13.422 -15.43 7.523 1 95.38 277 GLN B O 1
ATOM 4774 N N . VAL B 1 278 ? 14.828 -13.734 7.395 1 96.81 278 VAL B N 1
ATOM 4775 C CA . VAL B 1 278 ? 14.977 -13.844 5.945 1 96.81 278 VAL B CA 1
ATOM 4776 C C . VAL B 1 278 ? 15.75 -15.109 5.602 1 96.81 278 VAL B C 1
ATOM 4778 O O . VAL B 1 278 ? 15.414 -15.82 4.648 1 96.81 278 VAL B O 1
ATOM 4781 N N . GLU B 1 279 ? 16.766 -15.461 6.406 1 94.06 279 GLU B N 1
ATOM 4782 C CA . GLU B 1 279 ? 17.516 -16.688 6.184 1 94.06 279 GLU B CA 1
ATOM 4783 C C . GLU B 1 279 ? 16.641 -17.922 6.387 1 94.06 279 GLU B C 1
ATOM 4785 O O . GLU B 1 279 ? 16.734 -18.891 5.637 1 94.06 279 GLU B O 1
ATOM 4790 N N . THR B 1 280 ? 15.875 -17.875 7.445 1 94.69 280 THR B N 1
ATOM 4791 C CA . THR B 1 280 ? 14.938 -18.969 7.688 1 94.69 280 THR B CA 1
ATOM 4792 C C . THR B 1 280 ? 13.93 -19.078 6.547 1 94.69 280 THR B C 1
ATOM 4794 O O . THR B 1 280 ? 13.617 -20.188 6.098 1 94.69 280 THR B O 1
ATOM 4797 N N . ALA B 1 281 ? 13.43 -17.938 6.062 1 97.44 281 ALA B N 1
ATOM 4798 C CA . ALA B 1 281 ? 12.508 -17.906 4.93 1 97.44 281 ALA B CA 1
ATOM 4799 C C . ALA B 1 281 ? 13.141 -18.547 3.695 1 97.44 281 ALA B C 1
ATOM 4801 O O . ALA B 1 281 ? 12.5 -19.344 3.002 1 97.44 281 ALA B O 1
ATOM 4802 N N . ARG B 1 282 ? 14.383 -18.219 3.457 1 96.62 282 ARG B N 1
ATOM 4803 C CA . ARG B 1 282 ? 15.102 -18.781 2.316 1 96.62 282 ARG B CA 1
ATOM 4804 C C . ARG B 1 282 ? 15.203 -20.297 2.426 1 96.62 282 ARG B C 1
ATOM 4806 O O . ARG B 1 282 ? 15.016 -21.016 1.437 1 96.62 282 ARG B O 1
ATOM 4813 N N . SER B 1 283 ? 15.5 -20.75 3.607 1 95.5 283 SER B N 1
ATOM 4814 C CA . SER B 1 283 ? 15.617 -22.188 3.832 1 95.5 283 SER B CA 1
ATOM 4815 C C . SER B 1 283 ? 14.281 -22.891 3.598 1 95.5 283 SER B C 1
ATOM 4817 O O . SER B 1 283 ? 14.242 -23.969 2.984 1 95.5 283 SER B O 1
ATOM 4819 N N . MET B 1 284 ? 13.242 -22.297 4.066 1 96.19 284 MET B N 1
ATOM 4820 C CA . MET B 1 284 ? 11.914 -22.891 3.916 1 96.19 284 MET B CA 1
ATOM 4821 C C . MET B 1 284 ? 11.484 -22.875 2.453 1 96.19 284 MET B C 1
ATOM 4823 O O . MET B 1 284 ? 10.906 -23.859 1.971 1 96.19 284 MET B O 1
ATOM 4827 N N . PHE B 1 285 ? 11.773 -21.828 1.774 1 98.31 285 PHE B N 1
ATOM 4828 C CA . PHE B 1 285 ? 11.477 -21.734 0.35 1 98.31 285 PHE B CA 1
ATOM 4829 C C . PHE B 1 285 ? 12.195 -22.828 -0.432 1 98.31 285 PHE B C 1
ATOM 4831 O O . PHE B 1 285 ? 11.578 -23.531 -1.231 1 98.31 285 PHE B O 1
ATOM 4838 N N . LEU B 1 286 ? 13.453 -22.938 -0.173 1 96.56 286 LEU B N 1
ATOM 4839 C CA . LEU B 1 286 ? 14.242 -23.906 -0.922 1 96.56 286 LEU B CA 1
ATOM 4840 C C . LEU B 1 286 ? 13.766 -25.328 -0.655 1 96.56 286 LEU B C 1
ATOM 4842 O O . LEU B 1 286 ? 13.734 -26.172 -1.563 1 96.56 286 LEU B O 1
ATOM 4846 N N . ALA B 1 287 ? 13.422 -25.609 0.589 1 96.12 287 ALA B N 1
ATOM 4847 C CA . ALA B 1 287 ? 12.867 -26.922 0.914 1 96.12 287 ALA B CA 1
ATOM 4848 C C . ALA B 1 287 ? 11.57 -27.188 0.152 1 96.12 287 ALA B C 1
ATOM 4850 O O . ALA B 1 287 ? 11.352 -28.281 -0.357 1 96.12 287 ALA B O 1
ATOM 4851 N N . ALA B 1 288 ? 10.727 -26.188 0.071 1 98.31 288 ALA B N 1
ATOM 4852 C CA . ALA B 1 288 ? 9.461 -26.312 -0.652 1 98.31 288 ALA B CA 1
ATOM 4853 C C . ALA B 1 288 ? 9.703 -26.469 -2.152 1 98.31 288 ALA B C 1
ATOM 4855 O O . ALA B 1 288 ? 9.023 -27.25 -2.82 1 98.31 288 ALA B O 1
ATOM 4856 N N . ALA B 1 289 ? 10.664 -25.703 -2.662 1 98.25 289 ALA B N 1
ATOM 4857 C CA . ALA B 1 289 ? 11.016 -25.797 -4.074 1 98.25 289 ALA B CA 1
ATOM 4858 C C . ALA B 1 289 ? 11.477 -27.219 -4.43 1 98.25 289 ALA B C 1
ATOM 4860 O O . ALA B 1 289 ? 11.07 -27.766 -5.457 1 98.25 289 ALA B O 1
ATOM 4861 N N . ARG B 1 290 ? 12.25 -27.766 -3.592 1 96.62 290 ARG B N 1
ATOM 4862 C CA . ARG B 1 290 ? 12.742 -29.125 -3.83 1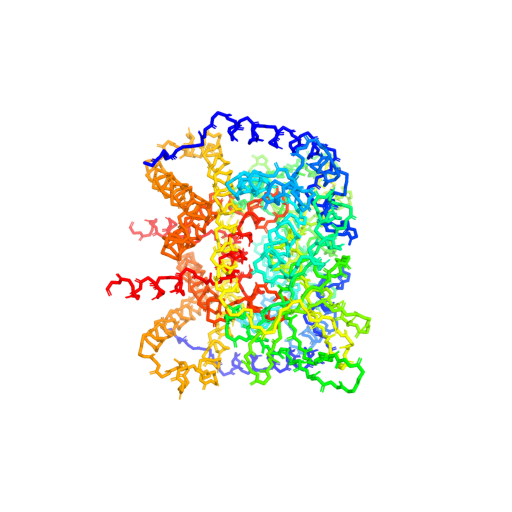 96.62 290 ARG B CA 1
ATOM 4863 C C . ARG B 1 290 ? 11.609 -30.141 -3.754 1 96.62 290 ARG B C 1
ATOM 4865 O O . ARG B 1 290 ? 11.578 -31.094 -4.527 1 96.62 290 ARG B O 1
ATOM 4872 N N . ALA B 1 291 ? 10.75 -29.922 -2.799 1 97.06 291 ALA B N 1
ATOM 4873 C CA . ALA B 1 291 ? 9.602 -30.812 -2.695 1 97.06 291 ALA B CA 1
ATOM 4874 C C . ALA B 1 291 ? 8.75 -30.766 -3.957 1 97.06 291 ALA B C 1
ATOM 4876 O O . ALA B 1 291 ? 8.242 -31.781 -4.414 1 97.06 291 ALA B O 1
ATOM 4877 N N . ALA B 1 292 ? 8.586 -29.609 -4.527 1 97.75 292 ALA B N 1
ATOM 4878 C CA . ALA B 1 292 ? 7.797 -29.453 -5.746 1 97.75 292 ALA B CA 1
ATOM 4879 C C . ALA B 1 292 ? 8.414 -30.234 -6.906 1 97.75 292 ALA B C 1
ATOM 4881 O O . ALA B 1 292 ? 7.691 -30.734 -7.773 1 97.75 292 ALA B O 1
ATOM 4882 N N . ALA B 1 293 ? 9.688 -30.391 -6.867 1 95.94 293 ALA B N 1
ATOM 4883 C CA . ALA B 1 293 ? 10.398 -31.047 -7.957 1 95.94 293 ALA B CA 1
ATOM 4884 C C . ALA B 1 293 ? 10.5 -32.562 -7.719 1 95.94 293 ALA B C 1
ATOM 4886 O O . ALA B 1 293 ? 10.391 -33.344 -8.656 1 95.94 293 ALA B O 1
ATOM 4887 N N . HIS B 1 294 ? 10.688 -32.938 -6.418 1 93.56 294 HIS B N 1
ATOM 4888 C CA . HIS B 1 294 ? 11.188 -34.312 -6.227 1 93.56 294 HIS B CA 1
ATOM 4889 C C . HIS B 1 294 ? 10.352 -35.062 -5.211 1 93.56 294 HIS B C 1
ATOM 4891 O O . HIS B 1 294 ? 10.469 -36.281 -5.098 1 93.56 294 HIS B O 1
ATOM 4897 N N . ASP B 1 295 ? 9.578 -34.375 -4.477 1 92.5 295 ASP B N 1
ATOM 4898 C CA . ASP B 1 295 ? 8.867 -35.031 -3.387 1 92.5 295 ASP B CA 1
ATOM 4899 C C . ASP B 1 295 ? 7.414 -34.562 -3.32 1 92.5 295 ASP B C 1
ATOM 4901 O O . ASP B 1 295 ? 7.023 -33.875 -2.371 1 92.5 295 ASP B O 1
ATOM 4905 N N . PRO B 1 296 ? 6.605 -35.031 -4.25 1 92.81 296 PRO B N 1
ATOM 4906 C CA . PRO B 1 296 ? 5.215 -34.562 -4.312 1 92.81 296 PRO B CA 1
ATOM 4907 C C . PRO B 1 296 ? 4.445 -34.844 -3.023 1 92.81 296 PRO B C 1
ATOM 4909 O O . PRO B 1 296 ? 3.549 -34.062 -2.664 1 92.81 296 PRO B O 1
ATOM 4912 N N . ASP B 1 297 ? 4.762 -35.875 -2.289 1 94.56 297 ASP B N 1
ATOM 4913 C CA . ASP B 1 297 ? 4.035 -36.25 -1.073 1 94.56 297 ASP B CA 1
ATOM 4914 C C . ASP B 1 297 ? 4.316 -35.219 0.044 1 94.56 297 ASP B C 1
ATOM 4916 O O . ASP B 1 297 ? 3.473 -35 0.917 1 94.56 297 ASP B O 1
ATOM 4920 N N . ASP B 1 298 ? 5.461 -34.594 -0.018 1 95.12 298 ASP B N 1
ATOM 4921 C CA . ASP B 1 298 ? 5.863 -33.656 1.021 1 95.12 298 ASP B CA 1
ATOM 4922 C C . ASP B 1 298 ? 5.5 -32.219 0.634 1 95.12 298 ASP B C 1
ATOM 4924 O O . ASP B 1 298 ? 5.578 -31.297 1.461 1 95.12 298 ASP B O 1
ATOM 4928 N N . LEU B 1 299 ? 5.109 -32.031 -0.567 1 97.56 299 LEU B N 1
ATOM 4929 C CA . LEU B 1 299 ? 4.922 -30.688 -1.123 1 97.56 299 LEU B CA 1
ATOM 4930 C C . LEU B 1 299 ? 3.846 -29.922 -0.359 1 97.56 299 LEU B C 1
ATOM 4932 O O . LEU B 1 299 ? 4.035 -28.75 -0.004 1 97.56 299 LEU B O 1
ATOM 4936 N N . PRO B 1 300 ? 2.699 -30.562 -0.008 1 97.06 300 PRO B N 1
ATOM 4937 C CA . PRO B 1 300 ? 1.66 -29.781 0.677 1 97.06 300 PRO B CA 1
ATOM 4938 C C . PRO B 1 300 ? 2.135 -29.203 2.008 1 97.06 300 PRO B C 1
ATOM 4940 O O . PRO B 1 300 ? 1.899 -28.031 2.293 1 97.06 300 PRO B O 1
ATOM 4943 N N . TYR B 1 301 ? 2.855 -29.969 2.738 1 96.06 301 TYR B N 1
ATOM 4944 C CA . TYR B 1 301 ? 3.373 -29.531 4.031 1 96.06 301 TYR B CA 1
ATOM 4945 C C . TYR B 1 301 ? 4.426 -28.453 3.865 1 96.06 301 TYR B C 1
ATOM 4947 O O . TYR B 1 301 ? 4.363 -27.406 4.527 1 96.06 301 TYR B O 1
ATOM 4955 N N . ARG B 1 302 ? 5.371 -28.625 2.979 1 97.25 302 ARG B N 1
ATOM 4956 C CA . ARG B 1 302 ? 6.477 -27.703 2.771 1 97.25 302 ARG B CA 1
ATOM 4957 C C . ARG B 1 302 ? 5.977 -26.375 2.205 1 97.25 302 ARG B C 1
ATOM 4959 O O . ARG B 1 302 ? 6.461 -25.297 2.588 1 97.25 302 ARG B O 1
ATOM 4966 N N . ALA B 1 303 ? 5.027 -26.453 1.274 1 98.5 303 ALA B N 1
ATOM 4967 C CA . ALA B 1 303 ? 4.461 -25.25 0.681 1 98.5 303 ALA B CA 1
ATOM 4968 C C . ALA B 1 303 ? 3.75 -24.406 1.732 1 98.5 303 ALA B C 1
ATOM 4970 O O . ALA B 1 303 ? 3.91 -23.188 1.767 1 98.5 303 ALA B O 1
ATOM 4971 N N . ALA B 1 304 ? 2.977 -25.078 2.582 1 97.88 304 ALA B N 1
ATOM 4972 C CA . ALA B 1 304 ? 2.248 -24.375 3.633 1 97.88 304 ALA B CA 1
ATOM 4973 C C . ALA B 1 304 ? 3.207 -23.688 4.598 1 97.88 304 ALA B C 1
ATOM 4975 O O . ALA B 1 304 ? 3.016 -22.516 4.949 1 97.88 304 ALA B O 1
ATOM 4976 N N . CYS B 1 305 ? 4.254 -24.359 5.035 1 97.12 305 CYS B N 1
ATOM 4977 C CA . CYS B 1 305 ? 5.258 -23.812 5.934 1 97.12 305 CYS B CA 1
ATOM 4978 C C . CYS B 1 305 ? 5.941 -22.594 5.309 1 97.12 305 CYS B C 1
ATOM 4980 O O . CYS B 1 305 ? 6.062 -21.547 5.945 1 97.12 305 CYS B O 1
ATOM 4982 N N . ALA B 1 306 ? 6.332 -22.797 4.086 1 98.44 306 ALA B N 1
ATOM 4983 C CA . ALA B 1 306 ? 7.078 -21.75 3.396 1 98.44 306 ALA B CA 1
ATOM 4984 C C . ALA B 1 306 ? 6.215 -20.5 3.197 1 98.44 306 ALA B C 1
ATOM 4986 O O . ALA B 1 306 ? 6.652 -19.391 3.48 1 98.44 306 ALA B O 1
ATOM 4987 N N . LYS B 1 307 ? 5 -20.703 2.691 1 98.75 307 LYS B N 1
ATOM 4988 C CA . LYS B 1 307 ? 4.129 -19.578 2.418 1 98.75 307 LYS B CA 1
ATOM 4989 C C . LYS B 1 307 ? 3.832 -18.781 3.695 1 98.75 307 LYS B C 1
ATOM 4991 O O . LYS B 1 307 ? 3.783 -17.562 3.676 1 98.75 307 LYS B O 1
ATOM 4996 N N . ALA B 1 308 ? 3.627 -19.484 4.785 1 98 308 ALA B N 1
ATOM 4997 C CA . ALA B 1 308 ? 3.348 -18.812 6.051 1 98 308 ALA B CA 1
ATOM 4998 C C . ALA B 1 308 ? 4.551 -18 6.52 1 98 308 ALA B C 1
ATOM 5000 O O . ALA B 1 308 ? 4.426 -16.812 6.816 1 98 308 ALA B O 1
ATOM 5001 N N . TRP B 1 309 ? 5.695 -18.594 6.473 1 97.19 309 TRP B N 1
ATOM 5002 C CA . TRP B 1 309 ? 6.887 -17.969 7.031 1 97.19 309 TRP B CA 1
ATOM 5003 C C . TRP B 1 309 ? 7.402 -16.859 6.109 1 97.19 309 TRP B C 1
ATOM 5005 O O . TRP B 1 309 ? 7.766 -15.773 6.566 1 97.19 309 TRP B O 1
ATOM 5015 N N . CYS B 1 310 ? 7.508 -17.156 4.836 1 98.75 310 CYS B N 1
ATOM 5016 C CA . CYS B 1 310 ? 8.055 -16.188 3.891 1 98.75 310 CYS B CA 1
ATOM 5017 C C . CYS B 1 310 ? 7.195 -14.93 3.846 1 98.75 310 CYS B C 1
ATOM 5019 O O . CYS B 1 310 ? 7.719 -13.82 3.754 1 98.75 310 CYS B O 1
ATOM 5021 N N . SER B 1 311 ? 5.871 -15.102 3.93 1 98.69 311 SER B N 1
ATOM 5022 C CA . SER B 1 311 ? 4.977 -13.953 3.955 1 98.69 311 SER B CA 1
ATOM 5023 C C . SER B 1 311 ? 5.227 -13.086 5.184 1 98.69 311 SER B C 1
ATOM 5025 O O . SER B 1 311 ? 5.32 -11.859 5.078 1 98.69 311 SER B O 1
ATOM 5027 N N . ASP B 1 312 ? 5.395 -13.695 6.352 1 97.81 312 ASP B N 1
ATOM 5028 C CA . ASP B 1 312 ? 5.633 -12.961 7.59 1 97.81 312 ASP B CA 1
ATOM 5029 C C . ASP B 1 312 ? 6.984 -12.258 7.559 1 97.81 312 ASP B C 1
ATOM 5031 O O . ASP B 1 312 ? 7.09 -11.086 7.949 1 97.81 312 ASP B O 1
ATOM 5035 N N . ALA B 1 313 ? 7.984 -13 7.098 1 98.06 313 ALA B N 1
ATOM 5036 C CA . ALA B 1 313 ? 9.336 -12.445 7.047 1 98.06 313 ALA B CA 1
ATOM 5037 C C . ALA B 1 313 ? 9.391 -11.227 6.129 1 98.06 313 ALA B C 1
ATOM 5039 O O . ALA B 1 313 ? 9.977 -10.203 6.484 1 98.06 313 ALA B O 1
ATOM 5040 N N . PHE B 1 314 ? 8.82 -11.352 4.949 1 98.81 314 PHE B N 1
ATOM 5041 C CA . PHE B 1 314 ? 8.836 -10.258 3.984 1 98.81 314 PHE B CA 1
ATOM 5042 C C . PHE B 1 314 ? 8.078 -9.047 4.527 1 98.81 314 PHE B C 1
ATOM 5044 O O . PHE B 1 314 ? 8.547 -7.91 4.406 1 98.81 314 PHE B O 1
ATOM 5051 N N . SER B 1 315 ? 6.922 -9.25 5.16 1 98.31 315 SER B N 1
ATOM 5052 C CA . SER B 1 315 ? 6.156 -8.172 5.773 1 98.31 315 SER B CA 1
ATOM 5053 C C . SER B 1 315 ? 6.973 -7.457 6.844 1 98.31 315 SER B C 1
ATOM 5055 O O . SER B 1 315 ? 6.984 -6.223 6.902 1 98.31 315 SER B O 1
ATOM 5057 N N . ALA B 1 316 ? 7.648 -8.211 7.672 1 97.25 316 ALA B N 1
ATOM 5058 C CA . ALA B 1 316 ? 8.445 -7.633 8.75 1 97.25 316 ALA B CA 1
ATOM 5059 C C . ALA B 1 316 ? 9.586 -6.789 8.203 1 97.25 316 ALA B C 1
ATOM 5061 O O . ALA B 1 316 ? 9.836 -5.68 8.68 1 97.25 316 ALA B O 1
ATOM 5062 N N . VAL B 1 317 ? 10.266 -7.312 7.203 1 97.69 317 VAL B N 1
ATOM 5063 C CA . VAL B 1 317 ? 11.414 -6.629 6.629 1 97.69 317 VAL B CA 1
ATOM 5064 C C . VAL B 1 317 ? 10.977 -5.309 6.004 1 97.69 317 VAL B C 1
ATOM 5066 O O . VAL B 1 317 ? 11.617 -4.273 6.191 1 97.69 317 VAL B O 1
ATOM 5069 N N . THR B 1 318 ? 9.898 -5.32 5.277 1 98.06 318 THR B N 1
ATOM 5070 C CA . THR B 1 318 ? 9.469 -4.121 4.566 1 98.06 318 THR B CA 1
ATOM 5071 C C . THR B 1 318 ? 8.891 -3.096 5.531 1 98.06 318 THR B C 1
ATOM 5073 O O . THR B 1 318 ? 9.023 -1.889 5.32 1 98.06 318 THR B O 1
ATOM 5076 N N . ALA B 1 319 ? 8.258 -3.57 6.617 1 96.25 319 ALA B N 1
ATOM 5077 C CA . ALA B 1 319 ? 7.816 -2.648 7.664 1 96.25 319 ALA B CA 1
ATOM 5078 C C . ALA B 1 319 ? 9 -1.885 8.25 1 96.25 319 ALA B C 1
ATOM 5080 O O . ALA B 1 319 ? 8.93 -0.667 8.438 1 96.25 319 ALA B O 1
ATOM 5081 N N . GLU B 1 320 ? 10.039 -2.586 8.516 1 94.5 320 GLU B N 1
ATOM 5082 C CA . GLU B 1 320 ? 11.242 -1.956 9.062 1 94.5 320 GLU B CA 1
ATOM 5083 C C . GLU B 1 320 ? 11.875 -1.01 8.047 1 94.5 320 GLU B C 1
ATOM 5085 O O . GLU B 1 320 ? 12.359 0.066 8.406 1 94.5 320 GLU B O 1
ATOM 5090 N N . MET B 1 321 ? 11.898 -1.437 6.785 1 95.19 321 MET B N 1
ATOM 5091 C CA . MET B 1 321 ? 12.43 -0.593 5.719 1 95.19 321 MET B CA 1
ATOM 5092 C C . MET B 1 321 ? 11.695 0.742 5.664 1 95.19 321 MET B C 1
ATOM 5094 O O . MET B 1 321 ? 12.32 1.801 5.617 1 95.19 321 MET B O 1
ATOM 5098 N N . VAL B 1 322 ? 10.367 0.695 5.711 1 95.38 322 VAL B N 1
ATOM 5099 C CA . VAL B 1 322 ? 9.555 1.905 5.66 1 95.38 322 VAL B CA 1
ATOM 5100 C C . VAL B 1 322 ? 9.812 2.754 6.902 1 95.38 322 VAL B C 1
ATOM 5102 O O . VAL B 1 322 ? 10 3.969 6.805 1 95.38 322 VAL B O 1
ATOM 5105 N N . GLN B 1 323 ? 9.891 2.119 8 1 91.75 323 GLN B N 1
ATOM 5106 C CA . GLN B 1 323 ? 10.078 2.814 9.266 1 91.75 323 GLN B CA 1
ATOM 5107 C C . GLN B 1 323 ? 11.406 3.562 9.289 1 91.75 323 GLN B C 1
ATOM 5109 O O . GLN B 1 323 ? 11.484 4.691 9.773 1 91.75 323 GLN B O 1
ATOM 5114 N N . LEU B 1 324 ? 12.398 2.955 8.828 1 88.94 324 LEU B N 1
ATOM 5115 C CA . LEU B 1 324 ? 13.75 3.506 8.93 1 88.94 324 LEU B CA 1
ATOM 5116 C C . LEU B 1 324 ? 13.945 4.645 7.938 1 88.94 324 LEU B C 1
ATOM 5118 O O . LEU B 1 324 ? 14.727 5.566 8.188 1 88.94 324 LEU B O 1
ATOM 5122 N N . HIS B 1 325 ? 13.203 4.605 6.852 1 89.75 325 HIS B N 1
ATOM 5123 C CA . HIS B 1 325 ? 13.383 5.633 5.832 1 89.75 325 HIS B CA 1
ATOM 5124 C C . HIS B 1 325 ? 12.398 6.781 6.027 1 89.75 325 HIS B C 1
ATOM 5126 O O . HIS B 1 325 ? 12.578 7.863 5.469 1 89.75 325 HIS B O 1
ATOM 5132 N N . GLY B 1 326 ? 11.312 6.539 6.758 1 88.25 326 GLY B N 1
ATOM 5133 C CA . GLY B 1 326 ? 10.406 7.617 7.129 1 88.25 326 GLY B CA 1
ATOM 5134 C C . GLY B 1 326 ? 9.539 8.094 5.98 1 88.25 326 GLY B C 1
ATOM 5135 O O . GLY B 1 326 ? 9.008 7.285 5.223 1 88.25 326 GLY B O 1
ATOM 5136 N N . GLY B 1 327 ? 9.352 9.445 5.93 1 91 327 GLY B N 1
ATOM 5137 C CA . GLY B 1 327 ? 8.391 10.039 5.012 1 91 327 GLY B CA 1
ATOM 5138 C C . GLY B 1 327 ? 8.688 9.727 3.559 1 91 327 GLY B C 1
ATOM 5139 O O . GLY B 1 327 ? 7.773 9.453 2.779 1 91 327 GLY B O 1
ATOM 5140 N N . ILE B 1 328 ? 9.906 9.711 3.189 1 91.5 328 ILE B N 1
ATOM 5141 C CA . ILE B 1 328 ? 10.242 9.523 1.783 1 91.5 328 ILE B CA 1
ATOM 5142 C C . ILE B 1 328 ? 9.883 8.109 1.345 1 91.5 328 ILE B C 1
ATOM 5144 O O . ILE B 1 328 ? 9.688 7.852 0.154 1 91.5 328 ILE B O 1
ATOM 5148 N N . ALA B 1 329 ? 9.734 7.242 2.32 1 94.12 329 ALA B N 1
ATOM 5149 C CA . ALA B 1 329 ? 9.477 5.832 2.047 1 94.12 329 ALA B CA 1
ATOM 5150 C C . ALA B 1 329 ? 8.047 5.621 1.561 1 94.12 329 ALA B C 1
ATOM 5152 O O . ALA B 1 329 ? 7.707 4.547 1.059 1 94.12 329 ALA B O 1
ATOM 5153 N N . ILE B 1 330 ? 7.191 6.621 1.67 1 94.44 330 ILE B N 1
ATOM 5154 C CA . ILE B 1 330 ? 5.797 6.41 1.299 1 94.44 330 ILE B CA 1
ATOM 5155 C C . ILE B 1 330 ? 5.512 7.082 -0.042 1 94.44 330 ILE B C 1
ATOM 5157 O O . ILE B 1 330 ? 4.363 7.137 -0.485 1 94.44 330 ILE B O 1
ATOM 5161 N N . THR B 1 331 ? 6.531 7.637 -0.659 1 93.44 331 THR B N 1
ATOM 5162 C CA . THR B 1 331 ? 6.383 8.273 -1.962 1 93.44 331 THR B CA 1
ATOM 5163 C C . THR B 1 331 ? 7.266 7.594 -3.002 1 93.44 331 THR B C 1
ATOM 5165 O O . THR B 1 331 ? 8.086 6.738 -2.664 1 93.44 331 THR B O 1
ATOM 5168 N N . TRP B 1 332 ? 7.145 7.992 -4.195 1 90 332 TRP B N 1
ATOM 5169 C CA . TRP B 1 332 ? 7.883 7.414 -5.312 1 90 332 TRP B CA 1
ATOM 5170 C C . TRP B 1 332 ? 9.297 7.98 -5.383 1 90 332 TRP B C 1
ATOM 5172 O O . TRP B 1 332 ? 10.047 7.691 -6.32 1 90 332 TRP B O 1
ATOM 5182 N N . GLU B 1 333 ? 9.664 8.742 -4.309 1 89.31 333 GLU B N 1
ATOM 5183 C CA . GLU B 1 333 ? 11.047 9.172 -4.191 1 89.31 333 GLU B CA 1
ATOM 5184 C C . GLU B 1 333 ? 11.938 8.039 -3.684 1 89.31 333 GLU B C 1
ATOM 5186 O O . GLU B 1 333 ? 13.164 8.117 -3.779 1 89.31 333 GLU B O 1
ATOM 5191 N N . HIS B 1 334 ? 11.344 7.094 -3.174 1 90.94 334 HIS B N 1
ATOM 5192 C CA . HIS B 1 334 ? 12.023 5.906 -2.67 1 90.94 334 HIS B CA 1
ATOM 5193 C C . HIS B 1 334 ? 11.25 4.637 -3.014 1 90.94 334 HIS B C 1
ATOM 5195 O O . HIS B 1 334 ? 10.016 4.652 -3.066 1 90.94 334 HIS B O 1
ATOM 5201 N N . ASP B 1 335 ? 11.961 3.52 -3.133 1 92.44 335 ASP B N 1
ATOM 5202 C CA . ASP B 1 335 ? 11.312 2.301 -3.607 1 92.44 335 ASP B CA 1
ATOM 5203 C C . ASP B 1 335 ? 10.68 1.527 -2.451 1 92.44 335 ASP B C 1
ATOM 5205 O O . ASP B 1 335 ? 10.016 0.515 -2.666 1 92.44 335 ASP B O 1
ATOM 5209 N N . ALA B 1 336 ? 10.852 1.987 -1.223 1 95.81 336 ALA B N 1
ATOM 5210 C CA . ALA B 1 336 ? 10.398 1.247 -0.048 1 95.81 336 ALA B CA 1
ATOM 5211 C C . ALA B 1 336 ? 8.906 0.937 -0.137 1 95.81 336 ALA B C 1
ATOM 5213 O O . ALA B 1 336 ? 8.477 -0.171 0.191 1 95.81 336 ALA B O 1
ATOM 5214 N N . HIS B 1 337 ? 8.133 1.857 -0.595 1 96.06 337 HIS B N 1
ATOM 5215 C CA . HIS B 1 337 ? 6.688 1.648 -0.668 1 96.06 337 HIS B CA 1
ATOM 5216 C C . HIS B 1 337 ? 6.344 0.545 -1.664 1 96.06 337 HIS B C 1
ATOM 5218 O O . HIS B 1 337 ? 5.332 -0.142 -1.507 1 96.06 337 HIS B O 1
ATOM 5224 N N . LEU B 1 338 ? 7.164 0.346 -2.691 1 96.44 338 LEU B N 1
ATOM 5225 C CA . LEU B 1 338 ? 6.906 -0.691 -3.684 1 96.44 338 LEU B CA 1
ATOM 5226 C C . LEU B 1 338 ? 7.152 -2.078 -3.1 1 96.44 338 LEU B C 1
ATOM 5228 O O . LEU B 1 338 ? 6.371 -3.002 -3.336 1 96.44 338 LEU B O 1
ATOM 5232 N N . TYR B 1 339 ? 8.258 -2.221 -2.371 1 98.19 339 TYR B N 1
ATOM 5233 C CA . TYR B 1 339 ? 8.508 -3.48 -1.679 1 98.19 339 TYR B CA 1
ATOM 5234 C C . TYR B 1 339 ? 7.426 -3.766 -0.649 1 98.19 339 TYR B C 1
ATOM 5236 O O . TYR B 1 339 ? 6.988 -4.91 -0.501 1 98.19 339 TYR B O 1
ATOM 5244 N N . PHE B 1 340 ? 7.004 -2.738 0.057 1 98.31 340 PHE B N 1
ATOM 5245 C CA . PHE B 1 340 ? 5.934 -2.844 1.041 1 98.31 340 PHE B CA 1
ATOM 5246 C C . PHE B 1 340 ? 4.645 -3.322 0.388 1 98.31 340 PHE B C 1
ATOM 5248 O O . PHE B 1 340 ? 3.99 -4.238 0.889 1 98.31 340 PHE B O 1
ATOM 5255 N N . LYS B 1 341 ? 4.262 -2.754 -0.703 1 97.75 341 LYS B N 1
ATOM 5256 C CA . LYS B 1 341 ? 3.072 -3.158 -1.448 1 97.75 341 LYS B CA 1
ATOM 5257 C C . LYS B 1 341 ? 3.184 -4.605 -1.921 1 97.75 341 LYS B C 1
ATOM 5259 O O . LYS B 1 341 ? 2.227 -5.375 -1.813 1 97.75 341 LYS B O 1
ATOM 5264 N N . ARG B 1 342 ? 4.352 -4.988 -2.387 1 98.12 342 ARG B N 1
ATOM 5265 C CA . ARG B 1 342 ? 4.574 -6.359 -2.836 1 98.12 342 ARG B CA 1
ATOM 5266 C C . ARG B 1 342 ? 4.391 -7.348 -1.688 1 98.12 342 ARG B C 1
ATOM 5268 O O . ARG B 1 342 ? 3.807 -8.414 -1.871 1 98.12 342 ARG B O 1
ATOM 5275 N N . ALA B 1 343 ? 4.926 -6.98 -0.533 1 98.56 343 ALA B N 1
ATOM 5276 C CA . ALA B 1 343 ? 4.828 -7.863 0.627 1 98.56 343 ALA B CA 1
ATOM 5277 C C . ALA B 1 343 ? 3.373 -8.172 0.966 1 98.56 343 ALA B C 1
ATOM 5279 O O . ALA B 1 343 ? 2.998 -9.336 1.127 1 98.56 343 ALA B O 1
ATOM 5280 N N . HIS B 1 344 ? 2.578 -7.199 0.908 1 97 344 HIS B N 1
ATOM 5281 C CA . HIS B 1 344 ? 1.214 -7.367 1.397 1 97 344 HIS B CA 1
ATOM 5282 C C . HIS B 1 344 ? 0.299 -7.906 0.302 1 97 344 HIS B C 1
ATOM 5284 O O . HIS B 1 344 ? -0.644 -8.648 0.585 1 97 344 HIS B O 1
ATOM 5290 N N . ALA B 1 345 ? 0.591 -7.594 -0.926 1 97.88 345 ALA B N 1
ATOM 5291 C CA . ALA B 1 345 ? -0.16 -8.195 -2.025 1 97.88 345 ALA B CA 1
ATOM 5292 C C . ALA B 1 345 ? 0.089 -9.695 -2.104 1 97.88 345 ALA B C 1
ATOM 5294 O O . ALA B 1 345 ? -0.855 -10.492 -2.119 1 97.88 345 ALA B O 1
ATOM 5295 N N . THR B 1 346 ? 1.334 -10.078 -2.104 1 98.5 346 THR B N 1
ATOM 5296 C CA . THR B 1 346 ? 1.676 -11.484 -2.289 1 98.5 346 THR B CA 1
ATOM 5297 C C . THR B 1 346 ? 1.276 -12.305 -1.065 1 98.5 346 THR B C 1
ATOM 5299 O O . THR B 1 346 ? 1.021 -13.5 -1.173 1 98.5 346 THR B O 1
ATOM 5302 N N . ALA B 1 347 ? 1.156 -11.672 0.094 1 98.31 347 ALA B N 1
ATOM 5303 C CA . ALA B 1 347 ? 0.755 -12.375 1.31 1 98.31 347 ALA B CA 1
ATOM 5304 C C . ALA B 1 347 ? -0.651 -12.953 1.171 1 98.31 347 ALA B C 1
ATOM 5306 O O . ALA B 1 347 ? -0.978 -13.969 1.795 1 98.31 347 ALA B O 1
ATOM 5307 N N . GLN B 1 348 ? -1.409 -12.398 0.252 1 97.12 348 GLN B N 1
ATOM 5308 C CA . GLN B 1 348 ? -2.799 -12.828 0.131 1 97.12 348 GLN B CA 1
ATOM 5309 C C . GLN B 1 348 ? -2.977 -13.797 -1.03 1 97.12 348 GLN B C 1
ATOM 5311 O O . GLN B 1 348 ? -4.012 -14.461 -1.143 1 97.12 348 GLN B O 1
ATOM 5316 N N . LEU B 1 349 ? -2.027 -13.883 -1.905 1 97.94 349 LEU B N 1
ATOM 5317 C CA . LEU B 1 349 ? -2.176 -14.711 -3.098 1 97.94 349 LEU B CA 1
ATOM 5318 C C . LEU B 1 349 ? -2.02 -16.188 -2.758 1 97.94 349 LEU B C 1
ATOM 5320 O O . LEU B 1 349 ? -1.058 -16.578 -2.092 1 97.94 349 LEU B O 1
ATOM 5324 N N . PHE B 1 350 ? -2.992 -16.953 -3.156 1 98 350 PHE B N 1
ATOM 5325 C CA . PHE B 1 350 ? -3.053 -18.406 -3.004 1 98 350 PHE B CA 1
ATOM 5326 C C . PHE B 1 350 ? -3.029 -18.797 -1.532 1 98 350 PHE B C 1
ATOM 5328 O O . PHE B 1 350 ? -2.438 -19.812 -1.164 1 98 350 PHE B O 1
ATOM 5335 N N . GLY B 1 351 ? -3.584 -17.953 -0.726 1 95.75 351 GLY B N 1
ATOM 5336 C CA . GLY B 1 351 ? -3.766 -18.219 0.691 1 95.75 351 GLY B CA 1
ATOM 5337 C C . GLY B 1 351 ? -2.875 -17.375 1.582 1 95.75 351 GLY B C 1
ATOM 5338 O O . GLY B 1 351 ? -1.683 -17.219 1.308 1 95.75 351 GLY B O 1
ATOM 5339 N N . SER B 1 352 ? -3.439 -16.891 2.668 1 96.19 352 SER B N 1
ATOM 5340 C CA . SER B 1 352 ? -2.709 -16.078 3.641 1 96.19 352 SER B CA 1
ATOM 5341 C C . SER B 1 352 ? -1.864 -16.953 4.562 1 96.19 352 SER B C 1
ATOM 5343 O O . SER B 1 352 ? -2.016 -18.188 4.574 1 96.19 352 SER B O 1
ATOM 5345 N N . ALA B 1 353 ? -0.945 -16.281 5.309 1 96.12 353 ALA B N 1
ATOM 5346 C CA . ALA B 1 353 ? -0.156 -17 6.305 1 96.12 353 ALA B CA 1
ATOM 5347 C C . ALA B 1 353 ? -1.057 -17.719 7.305 1 96.12 353 ALA B C 1
ATOM 5349 O O . ALA B 1 353 ? -0.793 -18.875 7.68 1 96.12 353 ALA B O 1
ATOM 5350 N N . ARG B 1 354 ? -2.152 -17.156 7.758 1 91.81 354 ARG B N 1
ATOM 5351 C CA . ARG B 1 354 ? -3.098 -17.734 8.703 1 91.81 354 ARG B CA 1
ATOM 5352 C C . ARG B 1 354 ? -3.756 -18.984 8.117 1 91.81 354 ARG B C 1
ATOM 5354 O O . ARG B 1 354 ? -3.926 -19.984 8.812 1 91.81 354 ARG B O 1
ATOM 5361 N N . GLU B 1 355 ? -4.156 -18.891 6.883 1 92.88 355 GLU B N 1
ATOM 5362 C CA . GLU B 1 355 ? -4.762 -20.047 6.215 1 92.88 355 GLU B CA 1
ATOM 5363 C C . GLU B 1 355 ? -3.781 -21.203 6.125 1 92.88 355 GLU B C 1
ATOM 5365 O O . GLU B 1 355 ? -4.152 -22.359 6.363 1 92.88 355 GLU B O 1
ATOM 5370 N N . HIS B 1 356 ? -2.559 -20.922 5.762 1 96.62 356 HIS B N 1
ATOM 5371 C CA . HIS B 1 356 ? -1.566 -21.969 5.625 1 96.62 356 HIS B CA 1
ATOM 5372 C C . HIS B 1 356 ? -1.218 -22.578 6.98 1 96.62 356 HIS B C 1
ATOM 5374 O O . HIS B 1 356 ? -0.96 -23.781 7.082 1 96.62 356 HIS B O 1
ATOM 5380 N N . ARG B 1 357 ? -1.181 -21.766 8.062 1 94.31 357 ARG B N 1
ATOM 5381 C CA . ARG B 1 357 ? -0.979 -22.312 9.398 1 94.31 357 ARG B CA 1
ATOM 5382 C C . ARG B 1 357 ? -2.127 -23.234 9.797 1 94.31 357 ARG B C 1
ATOM 5384 O O . ARG B 1 357 ? -1.91 -24.266 10.438 1 94.31 357 AR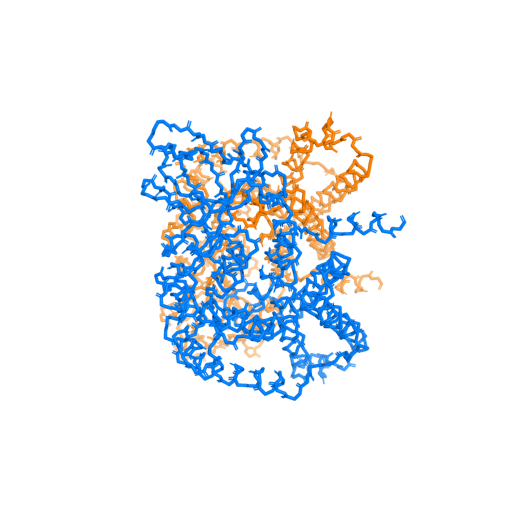G B O 1
ATOM 5391 N N . ARG B 1 358 ? -3.328 -22.859 9.391 1 91.19 358 ARG B N 1
ATOM 5392 C CA . ARG B 1 358 ? -4.465 -23.734 9.625 1 91.19 358 ARG B CA 1
ATOM 5393 C C . ARG B 1 358 ? -4.297 -25.062 8.898 1 91.19 358 ARG B C 1
ATOM 5395 O O . ARG B 1 358 ? -4.617 -26.125 9.438 1 91.19 358 ARG B O 1
ATOM 5402 N N . ARG B 1 359 ? -3.848 -25 7.688 1 91.06 359 ARG B N 1
ATOM 5403 C CA . ARG B 1 359 ? -3.615 -26.203 6.902 1 91.06 359 ARG B CA 1
ATOM 5404 C C . ARG B 1 359 ? -2.613 -27.125 7.594 1 91.06 359 ARG B C 1
ATOM 5406 O O . ARG B 1 359 ? -2.711 -28.344 7.488 1 91.06 359 ARG B O 1
ATOM 5413 N N . LEU B 1 360 ? -1.66 -26.516 8.289 1 91.94 360 LEU B N 1
ATOM 5414 C CA . LEU B 1 360 ? -0.611 -27.281 8.961 1 91.94 360 LEU B CA 1
ATOM 5415 C C . LEU B 1 360 ? -1.177 -28.062 10.133 1 91.94 360 LEU B C 1
ATOM 5417 O O . LEU B 1 360 ? -0.594 -29.062 10.555 1 91.94 360 LEU B O 1
ATOM 5421 N N . LEU B 1 361 ? -2.32 -27.578 10.727 1 89.25 361 LEU B N 1
ATOM 5422 C CA . LEU B 1 361 ? -2.941 -28.281 11.844 1 89.25 361 LEU B CA 1
ATOM 5423 C C . LEU B 1 361 ? -3.367 -29.688 11.43 1 89.25 361 LEU B C 1
ATOM 5425 O O . LEU B 1 361 ? -3.486 -30.578 12.273 1 89.25 361 LEU B O 1
ATOM 5429 N N . GLU B 1 362 ? -3.594 -29.812 10.141 1 81.25 362 GLU B N 1
ATOM 5430 C CA . GLU B 1 362 ? -3.977 -31.125 9.633 1 81.25 362 GLU B CA 1
ATOM 5431 C C . GLU B 1 362 ? -2.822 -32.125 9.75 1 81.25 362 GLU B C 1
ATOM 5433 O O . GLU B 1 362 ? -3.029 -33.312 9.656 1 81.25 362 GLU B O 1
ATOM 5438 N N . TYR B 1 363 ? -1.693 -31.609 9.922 1 75.44 363 TYR B N 1
ATOM 5439 C CA . TYR B 1 363 ? -0.515 -32.469 9.969 1 75.44 363 TYR B CA 1
ATOM 5440 C C . TYR B 1 363 ? -0.045 -32.656 11.406 1 75.44 363 TYR B C 1
ATOM 5442 O O . TYR B 1 363 ? 0.94 -33.375 11.656 1 75.44 363 TYR B O 1
ATOM 5450 N N . VAL B 1 364 ? -0.658 -31.984 12.305 1 73.75 364 VAL B N 1
ATOM 5451 C CA . VAL B 1 364 ? -0.335 -32.188 13.711 1 73.75 364 VAL B CA 1
ATOM 5452 C C . VAL B 1 364 ? -1.402 -33.031 14.375 1 73.75 364 VAL B C 1
ATOM 5454 O O . VAL B 1 364 ? -2.582 -32.969 14.031 1 73.75 364 VAL B O 1
#

Nearest PDB structures (foldseek):
  7w0j-assembly1_D  TM=8.837E-01  e=4.137E-20  Thermobifida fusca YX
  8i4p-assembly1_A  TM=8.876E-01  e=1.112E-19  Thermobifida fusca YX
  3mpi-assembly2_C  TM=8.738E-01  e=1.482E-18  Desulfococcus multivorans
  1rx0-assembly1_C  TM=8.972E-01  e=9.748E-18  Homo sapiens
  7p9x-assembly3_D  TM=8.745E-01  e=8.114E-17  Geobacter metallireducens GS-15

Secondary structure (DSSP, 8-state):
--SS--HHHHHHHHHHHHHHHHHHTTS-HHHHHHSTTSS-HHHHHHIIIII-TTTTTS-GGGTS----HHHHHHHHHHHHHTT---TIIIIIIIIHHHHHHH--HHHHHHHHHHHHHTSS-EEEE---TTS---SS--S-EEEEETTEEEEEEEEEEEETTTT-SEEEEEEEETTEEEEEEE-S-EEEEE--BSSTTS-EEEEEEEEEEEEEEES--HHHHHHHHHHHHHHHHHHHHHHHHHHHHHHHHHHHH-EETTEEGGGSHHHHHHHHHHHHHHHHHHHHHHHHHHHHHH-TTTHHHHHHHHHHHHHHHHHHHHHHHHHHHGGGGGBTTSTHHHHHHHHHHHHHTTS-HHHHHHHHHTT-/--SS--HHHHHHHHHHHHHHHHHHTTS-HHHHHHSTTSS-HHHHHHIIIII-TTTTTS-GGGTS----HHHHHHHHHHHHHTT---TIIIIIIIIHHHHHHH--HHHHHHHHHHHHHTSS-EEEE---TTS---SS--S-EEEEETTEEEEEEEEEEEETTTT-SEEEEEEEETTEEEEEEE-S-EEEEE--BSSTTS-EEEEEEEEEEEEEEES--HHHHHHHHHHHHHHHHHHHHHHHHHHHHHHHHHHHH-EETTEEGGGSHHHHHHHHHHHHHHHHHHHHHHHHHHHHHH-TTTHHHHHHHHHHHHHHHHHHHHHHHHHHHGGGGGBTTSTHHHHHHHHHHHHHTTS-HHHHHHHHHTT-